Protein AF-0000000083203898 (afdb_homodimer)

Foldseek 3Di:
DPPPVLDAADAPAFADWDWFQWLVGIDTPPVVQAPAKEKEKEAFDFPDDLVLVQLLVCLVCVVLQVQLRYAYEYEKQAASVSVVVRQVCSQPPDDDPNRHNRHRDHIYTHNVVCPVLSNNVQQDVVQNNHTGFTKIFIAGNRRGTHDMDGDGNPDHDDVVVVVQVSLQVVCCVQPVWAADPPDDAFDWTHHDDDDPPLPCPDPQWDAPDSRRITHTDHNVNSSVRRGDVNDPDD/DPPPVLDAADAPAFADWDWFQWLVGIDTPPVVQAPAKEKEKEAFDFPDDLVLVQLLVCLVCVVLQVQLRYAYEYEKQAASVSVVVRQVCSQPPDDDPNRHNRHRDHIYTHNVVCPVLSNNVQQDVVQNNHTGFTKIFIAGNRRGTHDMDGDGNPDHDDVVVVVQVSLQVVCCVQPVWADDPPDDAFDWTHHDDDDPPLPCPDPQWDAPDSHTITGTDHNVNSSVRRGDPNDPDD

InterPro domains:
  IPR000866 Alkyl hydroperoxide reductase subunit C/ Thiol specific antioxidant [PF00578] (12-147)
  IPR013766 Thioredoxin domain [PS51352] (9-171)
  IPR019479 Peroxiredoxin, C-terminal [PF10417] (168-192)
  IPR022915 Peroxiredoxin, TDXH subfamily [MF_00401] (9-217)
  IPR024706 Peroxiredoxin, AhpC-type [PIRSF000239] (5-195)
  IPR036249 Thioredoxin-like superfamily [SSF52833] (8-217)
  IPR050217 Thiol-specific antioxidant peroxiredoxin [PTHR10681] (6-195)

Organism: NCBI:txid214856

Structure (mmCIF, N/CA/C/O backbone):
data_AF-0000000083203898-model_v1
#
loop_
_entity.id
_entity.type
_entity.pdbx_description
1 polymer Peroxiredoxin
#
loop_
_atom_site.group_PDB
_atom_site.id
_atom_site.type_symbol
_atom_site.label_atom_id
_atom_site.label_alt_id
_atom_site.label_comp_id
_atom_site.label_asym_id
_atom_site.label_entity_id
_atom_site.label_seq_id
_atom_site.pdbx_PDB_ins_code
_atom_site.Cartn_x
_atom_site.Cartn_y
_atom_site.Cartn_z
_atom_site.occupancy
_atom_site.B_iso_or_equiv
_atom_site.auth_seq_id
_atom_site.auth_comp_id
_atom_site.auth_asym_id
_atom_site.auth_atom_id
_atom_site.pdbx_PDB_model_num
ATOM 1 N N . MET A 1 1 ? -1.206 -7.203 35.5 1 22.08 1 MET A N 1
ATOM 2 C CA . MET A 1 1 ? -0.591 -6.375 34.438 1 22.08 1 MET A CA 1
ATOM 3 C C . MET A 1 1 ? -0.812 -6.98 33.062 1 22.08 1 MET A C 1
ATOM 5 O O . MET A 1 1 ? -0.233 -8.016 32.75 1 22.08 1 MET A O 1
ATOM 9 N N . ASP A 1 2 ? -2.023 -7.164 32.562 1 28.89 2 ASP A N 1
ATOM 10 C CA . ASP A 1 2 ? -2.641 -7.844 31.422 1 28.89 2 ASP A CA 1
ATOM 11 C C . ASP A 1 2 ? -1.928 -7.496 30.109 1 28.89 2 ASP A C 1
ATOM 13 O O . ASP A 1 2 ? -1.831 -6.32 29.75 1 28.89 2 ASP A O 1
ATOM 17 N N . LYS A 1 3 ? -0.816 -8.078 29.797 1 32.78 3 LYS A N 1
ATOM 18 C CA . LYS A 1 3 ? -0.025 -7.934 28.578 1 32.78 3 LYS A CA 1
ATOM 19 C C . LYS A 1 3 ? -0.922 -7.734 27.359 1 32.78 3 LYS A C 1
ATOM 21 O O . LYS A 1 3 ? -1.385 -8.703 26.75 1 32.78 3 LYS A O 1
ATOM 26 N N . ASN A 1 4 ? -1.902 -6.977 27.234 1 37.59 4 ASN A N 1
ATOM 27 C CA . ASN A 1 4 ? -2.688 -6.66 26.047 1 37.59 4 ASN A CA 1
ATOM 28 C C . ASN A 1 4 ? -1.794 -6.402 24.844 1 37.59 4 ASN A C 1
ATOM 30 O O . ASN A 1 4 ? -1.212 -5.324 24.703 1 37.59 4 ASN A O 1
ATOM 34 N N . GLU A 1 5 ? -0.902 -7.207 24.484 1 44.44 5 GLU A N 1
ATOM 35 C CA . GLU A 1 5 ? -0.062 -7.281 23.281 1 44.44 5 GLU A CA 1
ATOM 36 C C . GLU A 1 5 ? -0.738 -6.613 22.094 1 44.44 5 GLU A C 1
ATOM 38 O O . GLU A 1 5 ? -1.871 -6.949 21.75 1 44.44 5 GLU A O 1
ATOM 43 N N . GLN A 1 6 ? -0.627 -5.398 21.922 1 53.06 6 GLN A N 1
ATOM 44 C CA . GLN A 1 6 ? -1.252 -4.5 20.953 1 53.06 6 GLN A CA 1
ATOM 45 C C . GLN A 1 6 ? -1.209 -5.082 19.547 1 53.06 6 GLN A C 1
ATOM 47 O O . GLN A 1 6 ? -0.132 -5.246 18.969 1 53.06 6 GLN A O 1
ATOM 52 N N . GLN A 1 7 ? -2.07 -6.008 19.219 1 70.25 7 GLN A N 1
ATOM 53 C CA . GLN A 1 7 ? -2.264 -6.586 17.891 1 70.25 7 GLN A CA 1
ATOM 54 C C . GLN A 1 7 ? -2.617 -5.512 16.859 1 70.25 7 GLN A C 1
ATOM 56 O O . GLN A 1 7 ? -3.434 -4.629 17.141 1 70.25 7 GLN A O 1
ATOM 61 N N . MET A 1 8 ? -1.811 -5.328 15.75 1 85.94 8 MET A N 1
ATOM 62 C CA . MET A 1 8 ? -2.104 -4.438 14.633 1 85.94 8 MET A CA 1
ATOM 63 C C . MET A 1 8 ? -3.475 -4.742 14.039 1 85.94 8 MET A C 1
ATOM 65 O O . MET A 1 8 ? -3.949 -5.875 14.109 1 85.94 8 MET A O 1
ATOM 69 N N . PRO A 1 9 ? -4.156 -3.732 13.562 1 94.19 9 PRO A N 1
ATOM 70 C CA . PRO A 1 9 ? -5.453 -3.98 12.93 1 94.19 9 PRO A CA 1
ATOM 71 C C . PRO A 1 9 ? -5.37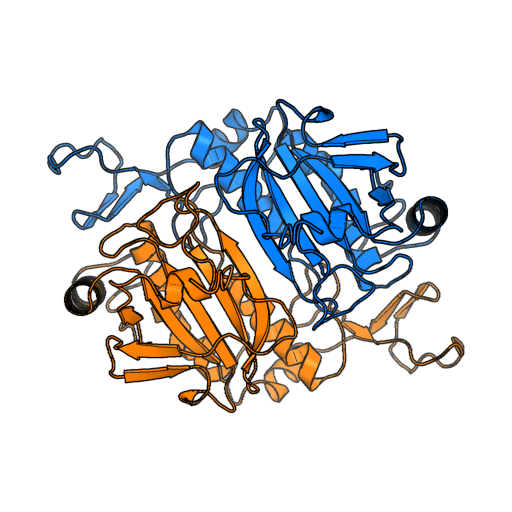9 -5.027 11.82 1 94.19 9 PRO A C 1
ATOM 73 O O . PRO A 1 9 ? -4.32 -5.219 11.219 1 94.19 9 PRO A O 1
ATOM 76 N N . ARG A 1 10 ? -6.516 -5.746 11.648 1 95.12 10 ARG A N 1
ATOM 77 C CA . ARG A 1 10 ? -6.582 -6.797 10.641 1 95.12 10 ARG A CA 1
ATOM 78 C C . ARG A 1 10 ? -7.719 -6.535 9.656 1 95.12 10 ARG A C 1
ATOM 80 O O . ARG A 1 10 ? -8.797 -6.086 10.047 1 95.12 10 ARG A O 1
ATOM 87 N N . LEU A 1 11 ? -7.449 -6.895 8.43 1 97.81 11 LEU A N 1
ATOM 88 C CA . LEU A 1 11 ? -8.469 -6.707 7.402 1 97.81 11 LEU A CA 1
ATOM 89 C C . LEU A 1 11 ? -9.719 -7.527 7.723 1 97.81 11 LEU A C 1
ATOM 91 O O . LEU A 1 11 ? -9.617 -8.656 8.211 1 97.81 11 LEU A O 1
ATOM 95 N N . GLY A 1 12 ? -10.836 -6.934 7.395 1 98 12 GLY A N 1
ATOM 96 C CA . GLY A 1 12 ? -12.102 -7.629 7.547 1 98 12 GLY A CA 1
ATOM 97 C C . GLY A 1 12 ? -12.641 -7.578 8.961 1 98 12 GLY A C 1
ATOM 98 O O . GLY A 1 12 ? -13.727 -8.094 9.242 1 98 12 GLY A O 1
ATOM 99 N N . GLU A 1 13 ? -11.984 -6.988 9.883 1 97.69 13 GLU A N 1
ATOM 100 C CA . GLU A 1 13 ? -12.406 -6.844 11.273 1 97.69 13 GLU A CA 1
ATOM 101 C C . GLU A 1 13 ? -12.727 -5.387 11.602 1 97.69 13 GLU A C 1
ATOM 103 O O . GLU A 1 13 ? -12.242 -4.473 10.93 1 97.69 13 GLU A O 1
ATOM 108 N N . PRO A 1 14 ? -13.594 -5.188 12.625 1 98.06 14 PRO A N 1
ATOM 109 C CA . PRO A 1 14 ? -13.805 -3.811 13.078 1 98.06 14 PRO A CA 1
ATOM 110 C C . PRO A 1 14 ? -12.508 -3.135 13.531 1 98.06 14 PRO A C 1
ATOM 112 O O . PRO A 1 14 ? -11.656 -3.773 14.148 1 98.06 14 PRO A O 1
ATOM 115 N N . VAL A 1 15 ? -12.383 -1.906 13.109 1 98.12 15 VAL A N 1
ATOM 116 C CA . VAL A 1 15 ? -11.188 -1.184 13.531 1 98.12 15 VAL A CA 1
ATOM 117 C C . VAL A 1 15 ? -11.258 -0.901 15.031 1 98.12 15 VAL A C 1
ATOM 119 O O . VAL A 1 15 ? -12.344 -0.736 15.586 1 98.12 15 VAL A O 1
ATOM 122 N N . PRO A 1 16 ? -10.078 -0.834 15.672 1 97.62 16 PRO A N 1
ATOM 123 C CA . PRO A 1 16 ? -10.086 -0.465 17.094 1 97.62 16 PRO A CA 1
ATOM 124 C C . PRO A 1 16 ? -10.688 0.916 17.344 1 97.62 16 PRO A C 1
ATOM 126 O O . PRO A 1 16 ? -10.375 1.866 16.609 1 97.62 16 PRO A O 1
ATOM 129 N N . ALA A 1 17 ? -11.484 0.964 18.328 1 98.06 17 ALA A N 1
ATOM 130 C CA . ALA A 1 17 ? -12.141 2.225 18.656 1 98.06 17 ALA A CA 1
ATOM 131 C C . ALA A 1 17 ? -11.258 3.096 19.531 1 98.06 17 ALA A C 1
ATOM 133 O O . ALA A 1 17 ? -10.445 2.584 20.312 1 98.06 17 ALA A O 1
ATOM 134 N N . PHE A 1 18 ? -11.445 4.426 19.344 1 98.12 18 PHE A N 1
ATOM 135 C CA . PHE A 1 18 ? -10.75 5.371 20.219 1 98.12 18 PHE A CA 1
ATOM 136 C C . PHE A 1 18 ? -11.484 6.703 20.266 1 98.12 18 PHE A C 1
ATOM 138 O O . PHE A 1 18 ? -12.359 6.965 19.438 1 98.12 18 PHE A O 1
ATOM 145 N N . GLU A 1 19 ? -11.211 7.422 21.266 1 98 19 GLU A N 1
ATOM 146 C CA . GLU A 1 19 ? -11.531 8.844 21.359 1 98 19 GLU A CA 1
ATOM 147 C C . GLU A 1 19 ? -10.258 9.695 21.422 1 98 19 GLU A C 1
ATOM 149 O O . GLU A 1 19 ? -9.281 9.312 22.062 1 98 19 GLU A O 1
ATOM 154 N N . ALA A 1 20 ? -10.383 10.836 20.719 1 97.56 20 ALA A N 1
ATOM 155 C CA . ALA A 1 20 ? -9.188 11.672 20.703 1 97.56 20 ALA A CA 1
ATOM 156 C C . ALA A 1 20 ? -9.539 13.117 20.359 1 97.56 20 ALA A C 1
ATOM 158 O O . ALA A 1 20 ? -10.57 13.383 19.734 1 97.56 20 ALA A O 1
ATOM 159 N N . MET A 1 21 ? -8.703 14.008 20.891 1 97.5 21 MET A N 1
ATOM 160 C CA . MET A 1 21 ? -8.789 15.398 20.469 1 97.5 21 MET A CA 1
ATOM 161 C C . MET A 1 21 ? -8.133 15.602 19.109 1 97.5 21 MET A C 1
ATOM 163 O O . MET A 1 21 ? -7.102 14.992 18.812 1 97.5 21 MET A O 1
ATOM 167 N N . THR A 1 22 ? -8.75 16.422 18.234 1 98 22 THR A N 1
ATOM 168 C CA . THR A 1 22 ? -8.195 16.766 16.922 1 98 22 THR A CA 1
ATOM 169 C C . THR A 1 22 ? -8.125 18.281 16.75 1 98 22 THR A C 1
ATOM 171 O O . THR A 1 22 ? -8.5 19.031 17.641 1 98 22 THR A O 1
ATOM 174 N N . THR A 1 23 ? -7.629 18.719 15.656 1 97.81 23 THR A N 1
ATOM 175 C CA . THR A 1 23 ? -7.602 20.125 15.289 1 97.81 23 THR A CA 1
ATOM 176 C C . THR A 1 23 ? -9.016 20.672 15.148 1 97.81 23 THR A C 1
ATOM 178 O O . THR A 1 23 ? -9.219 21.891 15.086 1 97.81 23 THR A O 1
ATOM 181 N N . GLN A 1 24 ? -10.016 19.781 15.102 1 97.19 24 GLN A N 1
ATOM 182 C CA . GLN A 1 24 ? -11.383 20.203 14.859 1 97.19 24 GLN A CA 1
ATOM 183 C C . GLN A 1 24 ? -12.312 19.75 15.977 1 97.19 24 GLN A C 1
ATOM 185 O O . GLN A 1 24 ? -13.523 19.625 15.773 1 97.19 24 GLN A O 1
ATOM 190 N N . GLY A 1 25 ? -11.727 19.391 17.109 1 96.62 25 GLY A N 1
ATOM 191 C CA . GLY A 1 25 ? -12.508 18.953 18.25 1 96.62 25 GLY A CA 1
ATOM 192 C C . GLY A 1 25 ? -12.375 17.469 18.547 1 96.62 25 GLY A C 1
ATOM 193 O O . GLY A 1 25 ? -11.539 16.797 17.953 1 96.62 25 GLY A O 1
ATOM 194 N N . LYS A 1 26 ? -13.172 17.047 19.469 1 97.38 26 LYS A N 1
ATOM 195 C CA . LYS A 1 26 ? -13.125 15.656 19.891 1 97.38 26 LYS A CA 1
ATOM 196 C C . LYS A 1 26 ? -13.758 14.742 18.844 1 97.38 26 LYS A C 1
ATOM 198 O O . LYS A 1 26 ? -14.781 15.086 18.25 1 97.38 26 LYS A O 1
ATOM 203 N N . VAL A 1 27 ? -13.141 13.586 18.672 1 97.44 27 VAL A N 1
ATOM 204 C CA . VAL A 1 27 ? -13.688 12.602 17.75 1 97.44 27 VAL A CA 1
ATOM 205 C C . VAL A 1 27 ? -13.82 11.25 18.438 1 97.44 27 VAL A C 1
ATOM 207 O O . VAL A 1 27 ? -12.969 10.875 19.25 1 97.44 27 VAL A O 1
ATOM 210 N N . SER A 1 28 ? -14.883 10.562 18.203 1 98.44 28 SER A N 1
ATOM 211 C CA . SE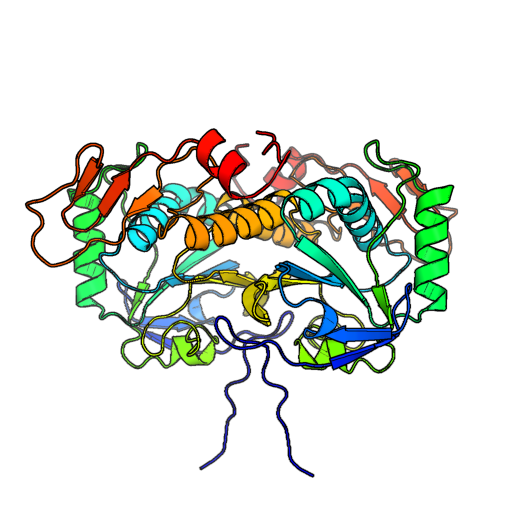R A 1 28 ? -15.07 9.148 18.5 1 98.44 28 SER A CA 1
ATOM 212 C C . SER A 1 28 ? -15.016 8.297 17.234 1 98.44 28 SER A C 1
ATOM 214 O O . SER A 1 28 ? -15.906 8.375 16.391 1 98.44 28 SER A O 1
ATOM 216 N N . PHE A 1 29 ? -14.016 7.547 17.156 1 98.38 29 PHE A N 1
ATOM 217 C CA . PHE A 1 29 ? -13.789 6.754 15.953 1 98.38 29 PHE A CA 1
ATOM 218 C C . PHE A 1 29 ? -13.969 5.27 16.234 1 98.38 29 PHE A C 1
ATOM 220 O O . PHE A 1 29 ? -13.469 4.766 17.25 1 98.38 29 PHE A O 1
ATOM 227 N N . PRO A 1 30 ? -14.695 4.539 15.445 1 98.31 30 PRO A N 1
ATOM 228 C CA . PRO A 1 30 ? -15.281 4.945 14.164 1 98.31 30 PRO A CA 1
ATOM 229 C C . PRO A 1 30 ? -16.719 5.434 14.305 1 98.31 30 PRO A C 1
ATOM 231 O O . PRO A 1 30 ? -17.375 5.711 13.305 1 98.31 30 PRO A O 1
ATOM 234 N N . ALA A 1 31 ? -17.172 5.582 15.43 1 98.44 31 ALA A N 1
ATOM 235 C CA . ALA A 1 31 ? -18.578 5.832 15.703 1 98.44 31 ALA A CA 1
ATOM 236 C C . ALA A 1 31 ? -19.062 7.098 15 1 98.44 31 ALA A C 1
ATOM 238 O O . ALA A 1 31 ? -20.156 7.117 14.422 1 98.44 31 ALA A O 1
ATOM 239 N N . ASP A 1 32 ? -18.344 8.141 15.008 1 98.5 32 ASP A N 1
ATOM 240 C CA . ASP A 1 32 ? -18.719 9.43 14.43 1 98.5 32 ASP A CA 1
ATOM 241 C C . ASP A 1 32 ? -18.781 9.352 12.906 1 98.5 32 ASP A C 1
ATOM 243 O O . ASP A 1 32 ? -19.266 10.281 12.258 1 98.5 32 ASP A O 1
ATOM 247 N N . TYR A 1 33 ? -18.344 8.289 12.312 1 98.38 33 TYR A N 1
ATOM 248 C CA . TYR A 1 33 ? -18.188 8.227 10.867 1 98.38 33 TYR A CA 1
ATOM 249 C C . TYR A 1 33 ? -19.047 7.109 10.273 1 98.38 33 TYR A C 1
ATOM 251 O O . TYR A 1 33 ? -18.781 6.648 9.164 1 98.38 33 TYR A O 1
ATOM 259 N N . LYS A 1 34 ? -19.984 6.656 11.07 1 98.06 34 LYS A N 1
ATOM 260 C CA . LYS A 1 34 ? -20.906 5.645 10.555 1 98.06 34 LYS A CA 1
ATOM 261 C C . LYS A 1 34 ? -21.547 6.098 9.242 1 98.06 34 LYS A C 1
ATOM 263 O O . LYS A 1 34 ? -21.969 7.25 9.125 1 98.06 34 LYS A O 1
ATOM 268 N N . GLY A 1 35 ? -21.547 5.25 8.227 1 98.12 35 GLY A N 1
ATOM 269 C CA . GLY A 1 35 ? -22.172 5.562 6.949 1 98.12 35 GLY A CA 1
ATOM 270 C C . GLY A 1 35 ? -21.219 6.207 5.965 1 98.12 35 GLY A C 1
ATOM 271 O O . GLY A 1 35 ? -21.562 6.441 4.809 1 98.12 35 GLY A O 1
ATOM 272 N N . LYS A 1 36 ? -19.969 6.395 6.395 1 98.12 36 LYS A N 1
ATOM 273 C CA . LYS A 1 36 ? -18.969 7.008 5.531 1 98.12 36 LYS A CA 1
ATOM 274 C C . LYS A 1 36 ? -17.688 6.164 5.48 1 98.12 36 LYS A C 1
ATOM 276 O O . LYS A 1 36 ? -17.359 5.469 6.441 1 98.12 36 LYS A O 1
ATOM 281 N N . TRP A 1 37 ? -17.109 6.211 4.336 1 98.5 37 TRP A N 1
ATOM 282 C CA . TRP A 1 37 ? -15.734 5.719 4.293 1 98.5 37 TRP A CA 1
ATOM 283 C C . TRP A 1 37 ? -14.789 6.672 5.02 1 98.5 37 TRP A C 1
ATOM 285 O O . TRP A 1 37 ? -15.039 7.879 5.074 1 98.5 37 TRP A O 1
ATOM 295 N N . VAL A 1 38 ? -13.711 6.117 5.582 1 98.88 38 VAL A N 1
ATOM 296 C CA . VAL A 1 38 ? -12.68 6.938 6.211 1 98.88 38 VAL A CA 1
ATOM 297 C C . VAL A 1 38 ? -11.297 6.457 5.781 1 98.88 38 VAL A C 1
ATOM 299 O O . VAL A 1 38 ? -11.031 5.254 5.77 1 98.88 38 VAL A O 1
ATOM 302 N N . ILE A 1 39 ? -10.516 7.332 5.348 1 98.88 39 ILE A N 1
ATOM 303 C CA . ILE A 1 39 ? -9.078 7.094 5.25 1 98.88 39 ILE A CA 1
ATOM 304 C C . ILE A 1 39 ? -8.367 7.699 6.457 1 98.88 39 ILE A C 1
ATOM 306 O O . ILE A 1 39 ? -8.336 8.922 6.617 1 98.88 39 ILE A O 1
ATOM 310 N N . LEU A 1 40 ? -7.906 6.867 7.348 1 98.81 40 LEU A N 1
ATOM 311 C CA . LEU A 1 40 ? -7.078 7.246 8.484 1 98.81 40 LEU A CA 1
ATOM 312 C C . LEU A 1 40 ? -5.598 7.109 8.148 1 98.81 40 LEU A C 1
AT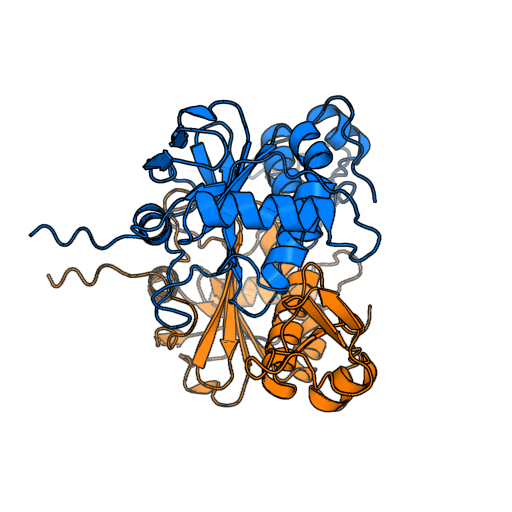OM 314 O O . LEU A 1 40 ? -5.141 6.039 7.75 1 98.81 40 LEU A O 1
ATOM 318 N N . PHE A 1 41 ? -4.891 8.203 8.297 1 98.81 41 PHE A N 1
ATOM 319 C CA . PHE A 1 41 ? -3.488 8.148 7.902 1 98.81 41 PHE A CA 1
ATOM 320 C C . PHE A 1 41 ? -2.605 8.844 8.938 1 98.81 41 PHE A C 1
ATOM 322 O O . PHE A 1 41 ? -3.061 9.742 9.641 1 98.81 41 PHE A O 1
ATOM 329 N N . SER A 1 42 ? -1.366 8.43 8.977 1 98.75 42 SER A N 1
ATOM 330 C CA . SER A 1 42 ? -0.417 9.016 9.914 1 98.75 42 SER A CA 1
ATOM 331 C C . SER A 1 42 ? 0.75 9.672 9.18 1 98.75 42 SER A C 1
ATOM 333 O O . SER A 1 42 ? 1.04 9.328 8.031 1 98.75 42 SER A O 1
ATOM 335 N N . HIS A 1 43 ? 1.279 10.625 9.805 1 98.19 43 HIS A N 1
ATOM 336 C CA . HIS A 1 43 ? 2.527 11.227 9.352 1 98.19 43 HIS A CA 1
ATOM 337 C C . HIS A 1 43 ? 3.51 11.398 10.5 1 98.19 43 HIS A C 1
ATOM 339 O O . HIS A 1 43 ? 3.102 11.5 11.664 1 98.19 43 HIS A O 1
ATOM 345 N N . PRO A 1 44 ? 4.793 11.422 10.211 1 97.44 44 PRO A N 1
ATOM 346 C CA . PRO A 1 44 ? 5.805 11.375 11.273 1 97.44 44 PRO A CA 1
ATOM 347 C C . PRO A 1 44 ? 5.812 12.625 12.141 1 97.44 44 PRO A C 1
ATOM 349 O O . PRO A 1 44 ? 5.828 12.523 13.375 1 97.44 44 PRO A O 1
ATOM 352 N N . ALA A 1 45 ? 5.852 13.797 11.453 1 96.62 45 ALA A N 1
ATOM 353 C CA . ALA A 1 45 ? 6 15.016 12.242 1 96.62 45 ALA A CA 1
ATOM 354 C C . ALA A 1 45 ? 5.57 16.25 11.453 1 96.62 45 ALA A C 1
ATOM 356 O O . ALA A 1 45 ? 5.773 16.312 10.234 1 96.62 45 ALA A O 1
ATOM 357 N N . ASP A 1 46 ? 5.066 17.188 12.203 1 97 46 ASP A N 1
ATOM 358 C CA . ASP A 1 46 ? 4.758 18.5 11.625 1 97 46 ASP A CA 1
ATOM 359 C C . ASP A 1 46 ? 6.031 19.219 11.203 1 97 46 ASP A C 1
ATOM 361 O O . ASP A 1 46 ? 7.121 18.922 11.695 1 97 46 ASP A O 1
ATOM 365 N N . PHE A 1 47 ? 5.844 20.141 10.234 1 94.31 47 PHE A N 1
ATOM 366 C CA . PHE A 1 47 ? 6.934 21 9.781 1 94.31 47 PHE A CA 1
ATOM 367 C C . PHE A 1 47 ? 8.086 20.172 9.234 1 94.31 47 PHE A C 1
ATOM 369 O O . PHE A 1 47 ? 9.25 20.453 9.531 1 94.31 47 PHE A O 1
ATOM 376 N N . THR A 1 48 ? 7.734 19.078 8.594 1 93.06 48 THR A N 1
ATOM 377 C CA . THR A 1 48 ? 8.68 18.281 7.836 1 93.06 48 THR A CA 1
ATOM 378 C C . THR A 1 48 ? 8.305 18.25 6.355 1 93.06 48 THR A C 1
ATOM 380 O O . THR A 1 48 ? 7.125 18.359 6.008 1 93.06 48 THR A O 1
ATOM 383 N N . PRO A 1 49 ? 9.273 18.203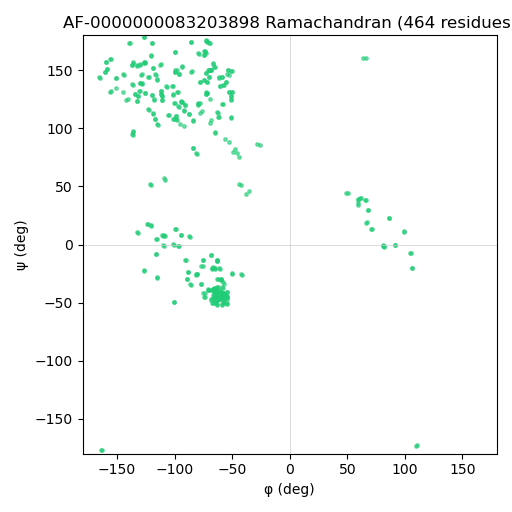 5.547 1 94.25 49 PRO A N 1
ATOM 384 C CA . PRO A 1 49 ? 9.031 18.438 4.121 1 94.25 49 PRO A CA 1
ATOM 385 C C . PRO A 1 49 ? 8.102 17.406 3.5 1 94.25 49 PRO A C 1
ATOM 387 O O . PRO A 1 49 ? 7.168 17.766 2.777 1 94.25 49 PRO A O 1
ATOM 390 N N . ILE A 1 50 ? 8.328 16.109 3.742 1 96.12 50 ILE A N 1
ATOM 391 C CA . ILE A 1 50 ? 7.5 15.078 3.137 1 96.12 50 ILE A CA 1
ATOM 392 C C . ILE A 1 50 ? 6.062 15.211 3.643 1 96.12 50 ILE A C 1
ATOM 394 O O . ILE A 1 50 ? 5.117 15.211 2.85 1 96.12 50 ILE A O 1
ATOM 398 N N . CYS A 1 51 ? 5.973 15.336 4.938 1 97.19 51 CYS A N 1
ATOM 399 C CA . CYS A 1 51 ? 4.652 15.469 5.539 1 97.19 51 CYS A CA 1
ATOM 400 C C . CYS A 1 51 ? 3.9 16.656 4.945 1 97.19 51 CYS A C 1
ATOM 402 O O . CYS A 1 51 ? 2.695 16.578 4.703 1 97.19 51 CYS A O 1
ATOM 404 N N . THR A 1 52 ? 4.609 17.734 4.793 1 96.25 52 THR A N 1
ATOM 405 C CA . THR A 1 52 ? 4 18.938 4.219 1 96.25 52 THR A CA 1
ATOM 406 C C . THR A 1 52 ? 3.516 18.672 2.797 1 96.25 52 THR A C 1
ATOM 408 O O . THR A 1 52 ? 2.389 19.016 2.445 1 96.25 52 THR A O 1
ATOM 411 N N . SER A 1 53 ? 4.34 18.031 1.956 1 96.62 53 SER A N 1
ATOM 412 C CA . SER A 1 53 ? 3.924 17.672 0.602 1 96.62 53 SER A CA 1
ATOM 413 C C . SER A 1 53 ? 2.689 16.781 0.618 1 96.62 53 SER A C 1
ATOM 415 O O . SER A 1 53 ? 1.81 16.906 -0.236 1 96.62 53 SER A O 1
ATOM 417 N N . GLU A 1 54 ? 2.598 15.891 1.558 1 97.81 54 GLU A N 1
ATOM 418 C CA . GLU A 1 54 ? 1.493 14.938 1.634 1 97.81 54 GLU A CA 1
ATOM 419 C C . GLU A 1 54 ? 0.211 15.617 2.107 1 97.81 54 GLU A C 1
ATOM 421 O O . GLU A 1 54 ? -0.867 15.367 1.563 1 97.81 54 GLU A O 1
ATOM 426 N N . VAL A 1 55 ? 0.337 16.422 3.139 1 97.12 55 VAL A N 1
ATOM 427 C CA . VAL A 1 55 ? -0.836 17.109 3.67 1 97.12 55 VAL A CA 1
ATOM 428 C C . VAL A 1 55 ? -1.385 18.078 2.625 1 97.12 55 VAL A C 1
ATOM 430 O O . VAL A 1 55 ? -2.602 18.219 2.475 1 97.12 55 VAL A O 1
ATOM 433 N N . LEU A 1 56 ? -0.507 18.766 1.893 1 96.69 56 LEU A N 1
ATOM 434 C CA . LEU A 1 56 ? -0.918 19.609 0.775 1 96.69 56 LEU A CA 1
ATOM 435 C C . LEU A 1 56 ? -1.695 18.797 -0.258 1 96.69 56 LEU A C 1
ATOM 437 O O . LEU A 1 56 ? -2.74 19.234 -0.742 1 96.69 56 LEU A O 1
ATOM 441 N N . THR A 1 57 ? -1.211 17.641 -0.522 1 97.19 57 THR A N 1
ATOM 442 C CA . THR A 1 57 ? -1.826 16.797 -1.538 1 97.19 57 THR A CA 1
ATOM 443 C C . THR A 1 57 ? -3.197 16.312 -1.078 1 97.19 57 THR A C 1
ATOM 445 O O . THR A 1 57 ? -4.172 16.391 -1.826 1 97.19 57 THR A O 1
ATOM 448 N N . PHE A 1 58 ? -3.307 15.812 0.151 1 97.31 58 PHE A N 1
ATOM 449 C CA . PHE A 1 58 ? -4.602 15.438 0.708 1 97.31 58 PHE A CA 1
ATOM 450 C C . PHE A 1 58 ? -5.555 16.625 0.713 1 97.31 58 PHE A C 1
ATOM 452 O O . PHE A 1 58 ? -6.727 16.5 0.364 1 97.31 58 PHE A O 1
ATOM 459 N N . GLY A 1 59 ? -5.039 17.75 1.15 1 96.75 59 GLY A N 1
ATOM 460 C CA . GLY A 1 59 ? -5.855 18.953 1.174 1 96.75 59 GLY A CA 1
ATOM 461 C C . GLY A 1 59 ? -6.41 19.328 -0.188 1 96.75 59 GLY A C 1
ATOM 462 O O . GLY A 1 59 ? -7.598 19.625 -0.319 1 96.75 59 GLY A O 1
ATOM 463 N N . ALA A 1 60 ? -5.578 19.266 -1.187 1 96 60 ALA A N 1
ATOM 464 C CA . ALA A 1 60 ? -5.965 19.625 -2.547 1 96 60 ALA A CA 1
ATOM 465 C C . ALA A 1 60 ? -6.977 18.641 -3.115 1 96 60 ALA A C 1
ATOM 467 O O . ALA A 1 60 ? -7.734 18.969 -4.031 1 96 60 ALA A O 1
ATOM 468 N N . ARG A 1 61 ? -7.016 17.469 -2.535 1 94.88 61 ARG A N 1
ATOM 469 C CA . ARG A 1 61 ? -7.863 16.422 -3.086 1 94.88 61 ARG A CA 1
ATOM 470 C C . ARG A 1 61 ? -9.047 16.125 -2.168 1 94.88 61 ARG A C 1
ATOM 472 O O . ARG A 1 61 ? -9.773 15.156 -2.365 1 94.88 61 ARG A O 1
ATOM 479 N N . THR A 1 62 ? -9.211 16.906 -1.182 1 94.81 62 THR A N 1
ATOM 480 C CA . THR A 1 62 ? -10.258 16.688 -0.195 1 94.81 62 THR A CA 1
ATOM 481 C C . THR A 1 62 ? -11.625 16.578 -0.87 1 94.81 62 THR A C 1
ATOM 483 O O . THR A 1 62 ? -12.43 15.719 -0.528 1 94.81 62 THR A O 1
ATOM 486 N N . ALA A 1 63 ? -11.93 17.484 -1.83 1 93.44 63 ALA A N 1
ATOM 487 C CA . ALA A 1 63 ? -13.219 17.5 -2.516 1 93.44 63 ALA A CA 1
ATOM 488 C C . ALA A 1 63 ? -13.461 16.188 -3.266 1 93.44 63 ALA A C 1
ATOM 490 O O . ALA A 1 63 ? -14.594 15.703 -3.316 1 93.44 63 ALA A O 1
ATOM 491 N N . GLU A 1 64 ? -12.438 15.727 -3.842 1 93.38 64 GLU A N 1
ATOM 492 C CA . GLU A 1 64 ? -12.539 14.461 -4.57 1 93.38 64 GLU A CA 1
ATOM 493 C C . GLU A 1 64 ? -12.938 13.32 -3.641 1 93.38 64 GLU A C 1
ATOM 495 O O . GLU A 1 64 ? -13.781 12.492 -3.992 1 93.38 64 GLU A O 1
ATOM 500 N N . PHE A 1 65 ? -12.383 13.227 -2.48 1 96.12 65 PHE A N 1
ATOM 501 C CA . PHE A 1 65 ? -12.695 12.164 -1.526 1 96.12 65 PHE A CA 1
ATOM 502 C C . PHE A 1 65 ? -14.094 12.352 -0.949 1 96.12 65 PHE A C 1
ATOM 504 O O . PHE A 1 65 ? -14.82 11.375 -0.749 1 96.12 65 PHE A O 1
ATOM 511 N N . LYS A 1 66 ? -14.406 13.547 -0.714 1 94.75 66 LYS A N 1
ATOM 512 C CA . LYS A 1 66 ? -15.758 13.82 -0.24 1 94.75 66 LYS A CA 1
ATOM 513 C C . LYS A 1 66 ? -16.797 13.367 -1.256 1 94.75 66 LYS A C 1
ATOM 515 O O . LYS A 1 66 ? -17.844 12.805 -0.884 1 94.75 66 LYS A O 1
ATOM 520 N N . ALA A 1 67 ? -16.516 13.633 -2.484 1 94.31 67 ALA A N 1
ATOM 521 C CA . ALA A 1 67 ? -17.422 13.219 -3.553 1 94.31 67 ALA A CA 1
ATOM 522 C C . ALA A 1 67 ? -17.594 11.703 -3.574 1 94.31 67 ALA A C 1
ATOM 524 O O . ALA A 1 67 ? -18.609 11.195 -4.047 1 94.31 67 ALA A O 1
ATOM 525 N N . LEU A 1 68 ? -16.672 11.016 -2.996 1 95.75 68 LEU A N 1
ATOM 526 C CA . LEU A 1 68 ? -16.703 9.555 -2.922 1 95.75 68 LEU A CA 1
ATOM 527 C C . LEU A 1 68 ? -17.219 9.094 -1.567 1 95.75 68 LEU A C 1
ATOM 529 O O . LEU A 1 68 ? -17 7.945 -1.17 1 95.75 68 LEU A O 1
ATOM 533 N N . ASN A 1 69 ? -17.781 10.016 -0.844 1 96.31 69 ASN A N 1
ATOM 534 C CA . ASN A 1 69 ? -18.312 9.727 0.484 1 96.31 69 ASN A CA 1
ATOM 535 C C . ASN A 1 69 ? -17.219 9.234 1.429 1 96.31 69 ASN A C 1
ATOM 537 O O . ASN A 1 69 ? -17.438 8.297 2.197 1 96.31 69 ASN A O 1
ATOM 541 N N . CYS A 1 70 ? -16.094 9.867 1.303 1 97.75 70 CYS A N 1
ATOM 542 C CA . CYS A 1 70 ? -14.945 9.461 2.111 1 97.75 70 CYS A CA 1
ATOM 543 C C . CYS A 1 70 ? -14.383 10.641 2.891 1 97.75 70 CYS A C 1
ATOM 545 O O . CYS A 1 70 ? -14.125 11.703 2.318 1 97.75 70 CYS A O 1
ATOM 547 N N . GLU A 1 71 ? -14.195 10.438 4.164 1 98.25 71 GLU A N 1
ATOM 548 C CA . GLU A 1 71 ? -13.57 11.422 5.035 1 98.25 71 GLU A CA 1
ATOM 549 C C . GLU A 1 71 ? -12.094 11.094 5.277 1 98.25 71 GLU A C 1
ATOM 551 O O . GLU A 1 71 ? -11.711 9.922 5.246 1 98.25 71 GLU A O 1
ATOM 556 N N . LEU A 1 72 ? -11.336 12.133 5.461 1 98.44 72 LEU A N 1
ATOM 557 C CA . LEU A 1 72 ? -9.922 11.992 5.789 1 98.44 72 LEU A CA 1
ATOM 558 C C . LEU A 1 72 ? -9.664 12.352 7.246 1 98.44 72 LEU A C 1
ATOM 560 O O . LEU A 1 72 ? -10.242 13.312 7.766 1 98.44 72 LEU A O 1
ATOM 564 N N . ILE A 1 73 ? -8.867 11.562 7.93 1 98.75 73 ILE A N 1
ATOM 565 C CA . ILE A 1 73 ? -8.406 11.859 9.281 1 98.75 73 ILE A CA 1
ATOM 566 C C . ILE A 1 73 ? -6.902 11.633 9.383 1 98.75 73 ILE A C 1
ATOM 568 O O . ILE A 1 73 ? -6.414 10.531 9.109 1 98.75 73 ILE A O 1
ATOM 572 N N . GLY A 1 74 ? -6.211 12.672 9.797 1 98.62 74 GLY A N 1
ATOM 573 C CA . GLY A 1 74 ? -4.773 12.555 9.984 1 98.62 74 GLY A CA 1
ATOM 574 C C . GLY A 1 74 ? -4.375 12.336 11.43 1 98.62 74 GLY A C 1
ATOM 575 O O . GLY A 1 74 ? -5.184 12.531 12.336 1 98.62 74 GLY A O 1
ATOM 576 N N . LEU A 1 75 ? -3.133 11.938 11.547 1 98.5 75 LEU A N 1
ATOM 577 C CA . LEU A 1 75 ? -2.617 11.703 12.891 1 98.5 75 LEU A CA 1
ATOM 578 C C . LEU A 1 75 ? -1.098 11.828 12.922 1 98.5 75 LEU A C 1
ATOM 580 O O . LEU A 1 75 ? -0.412 11.305 12.039 1 98.5 75 LEU A O 1
ATOM 584 N N . SER A 1 76 ? -0.575 12.578 13.859 1 97.88 76 SER A N 1
ATOM 585 C CA . SER A 1 76 ? 0.8 12.43 14.328 1 97.88 76 SER A CA 1
ATOM 586 C C . SER A 1 76 ? 0.891 12.562 15.844 1 97.88 76 SER A C 1
ATOM 588 O O . SER A 1 76 ? -0.1 12.883 16.5 1 97.88 76 SER A O 1
ATOM 590 N N . VAL A 1 77 ? 2.07 12.312 16.328 1 97 77 VAL A N 1
ATOM 591 C CA . VAL A 1 77 ? 2.219 12.344 17.781 1 97 77 VAL A CA 1
ATOM 592 C C . VAL A 1 77 ? 2.537 13.766 18.25 1 97 77 VAL A C 1
ATOM 594 O O . VAL A 1 77 ? 2.834 13.992 19.422 1 97 77 VAL A O 1
ATOM 597 N N . ASP A 1 78 ? 2.484 14.742 17.328 1 97 78 ASP A N 1
ATOM 598 C CA . ASP A 1 78 ? 2.662 16.141 17.672 1 97 78 ASP A CA 1
ATOM 599 C C . ASP A 1 78 ? 1.43 16.703 18.391 1 97 78 ASP A C 1
ATOM 601 O O . ASP A 1 78 ? 0.372 16.062 18.391 1 97 78 ASP A O 1
ATOM 605 N N . SER A 1 79 ? 1.563 17.859 19 1 96.44 79 SER A N 1
ATOM 606 C CA . SER A 1 79 ? 0.479 18.484 19.75 1 96.44 79 SER A CA 1
ATOM 607 C C . SER A 1 79 ? -0.514 19.172 18.828 1 96.44 79 SER A C 1
ATOM 609 O O . SER A 1 79 ? -0.191 19.484 17.672 1 96.44 79 SER A O 1
ATOM 611 N N . ARG A 1 80 ? -1.647 19.453 19.391 1 96.44 80 ARG A N 1
ATOM 612 C CA . ARG A 1 80 ? -2.693 20.156 18.656 1 96.44 80 ARG A CA 1
ATOM 613 C C . ARG A 1 80 ? -2.217 21.531 18.219 1 96.44 80 ARG A C 1
ATOM 615 O O . ARG A 1 80 ? -2.467 21.953 17.078 1 96.44 80 ARG A O 1
ATOM 622 N N . ASN A 1 81 ? -1.545 22.25 19.094 1 97.06 81 ASN A N 1
ATOM 623 C CA . ASN A 1 81 ? -1.018 23.562 18.766 1 97.06 81 ASN A CA 1
ATOM 624 C C . ASN A 1 81 ? -0.026 23.5 17.594 1 97.06 81 ASN A C 1
ATOM 626 O O . ASN A 1 81 ? -0.023 24.359 16.719 1 97.06 81 ASN A O 1
ATOM 630 N N . SER A 1 82 ? 0.775 22.5 17.625 1 97.5 82 SER A N 1
ATOM 631 C CA . SER A 1 82 ? 1.714 22.297 16.531 1 97.5 82 SER A CA 1
ATOM 632 C C . SER A 1 82 ? 0.981 22.062 15.211 1 97.5 82 SER A C 1
ATOM 634 O O . SER A 1 82 ? 1.33 22.672 14.188 1 97.5 82 SER A O 1
ATOM 636 N N . HIS A 1 83 ? -0.041 21.203 15.234 1 98.06 83 HIS A N 1
ATOM 637 C CA . HIS A 1 83 ? -0.844 20.953 14.039 1 98.06 83 HIS A CA 1
ATOM 638 C C . HIS A 1 83 ? -1.404 22.25 13.469 1 98.06 83 HIS A C 1
ATOM 640 O O . HIS A 1 83 ? -1.259 22.516 12.273 1 98.06 83 HIS A O 1
ATOM 646 N N . ILE A 1 84 ? -2.006 23 14.32 1 97.12 84 ILE A N 1
ATOM 647 C CA . ILE A 1 84 ? -2.689 24.219 13.898 1 97.12 84 ILE A CA 1
ATOM 648 C C . ILE A 1 84 ? -1.68 25.203 13.305 1 97.12 84 ILE A C 1
ATOM 650 O O . ILE A 1 84 ? -1.912 25.766 12.227 1 97.12 84 ILE A O 1
ATOM 654 N N . ALA A 1 85 ? -0.562 25.391 14 1 97 85 ALA A N 1
ATOM 655 C CA . ALA A 1 85 ? 0.484 26.281 13.5 1 97 85 ALA A CA 1
ATOM 656 C C . ALA A 1 85 ? 1.003 25.812 12.141 1 97 85 ALA A C 1
ATOM 658 O O . ALA A 1 85 ? 1.224 26.625 11.242 1 97 85 ALA A O 1
ATOM 659 N N . TRP A 1 86 ? 1.238 24.5 12.023 1 97.06 86 TRP A N 1
ATOM 660 C CA . TRP A 1 86 ? 1.73 23.891 10.789 1 97.06 86 TRP A CA 1
ATOM 661 C C . TRP A 1 86 ? 0.742 24.109 9.648 1 97.06 86 TRP A C 1
ATOM 663 O O . TRP A 1 86 ? 1.128 24.516 8.547 1 97.06 86 TRP A O 1
ATOM 673 N N . LEU A 1 87 ? -0.537 23.875 9.883 1 97.06 87 LEU A N 1
ATOM 674 C CA . LEU A 1 87 ? -1.571 24.016 8.867 1 97.06 87 LEU A CA 1
ATOM 675 C C . LEU A 1 87 ? -1.705 25.484 8.445 1 97.06 87 LEU A C 1
ATOM 677 O O . LEU A 1 87 ? -1.915 25.766 7.266 1 97.06 87 LEU A O 1
ATOM 681 N N . ARG A 1 88 ? -1.582 26.391 9.359 1 96.19 88 ARG A N 1
ATOM 682 C CA . ARG A 1 88 ? -1.604 27.812 9.039 1 96.19 88 ARG A CA 1
ATOM 683 C C . ARG A 1 88 ? -0.42 28.188 8.156 1 96.19 88 ARG A C 1
ATOM 685 O O . ARG A 1 88 ? -0.581 28.922 7.172 1 96.19 88 ARG A O 1
ATOM 692 N N . THR A 1 89 ? 0.699 27.688 8.531 1 95.75 89 THR A N 1
ATOM 693 C CA . THR A 1 89 ? 1.9 27.953 7.75 1 95.75 89 THR A CA 1
ATOM 694 C C . THR A 1 89 ? 1.747 27.438 6.328 1 95.75 89 THR A C 1
ATOM 696 O O . THR A 1 89 ? 2.125 28.109 5.367 1 95.75 89 THR A O 1
ATOM 699 N N . ILE A 1 90 ? 1.216 26.25 6.188 1 95 90 ILE A N 1
ATOM 700 C CA . ILE A 1 90 ? 0.987 25.641 4.879 1 95 90 ILE A CA 1
ATOM 701 C C . ILE A 1 90 ? 0.083 26.547 4.043 1 95 90 ILE A C 1
ATOM 703 O O . ILE A 1 90 ? 0.402 26.859 2.893 1 95 90 ILE A O 1
ATOM 707 N N . ARG A 1 91 ? -0.972 26.984 4.605 1 96 91 ARG A N 1
ATOM 708 C CA . ARG A 1 91 ? -1.944 27.797 3.883 1 96 91 ARG A CA 1
ATOM 709 C C . ARG A 1 91 ? -1.353 29.141 3.508 1 96 91 ARG A C 1
ATOM 711 O O . ARG A 1 91 ? -1.503 29.609 2.373 1 96 91 ARG A O 1
ATOM 718 N N . GLU A 1 92 ? -0.582 29.719 4.352 1 95.62 92 GLU A N 1
ATOM 719 C CA . GLU A 1 92 ? -0.135 31.109 4.199 1 95.62 92 GLU A CA 1
ATOM 720 C C . GLU A 1 92 ? 1.16 31.188 3.395 1 95.62 92 GLU A C 1
ATOM 722 O O . GLU A 1 92 ? 1.396 32.156 2.676 1 95.62 92 GLU A O 1
ATOM 727 N N . LYS A 1 93 ? 1.958 30.094 3.516 1 93.56 93 LYS A N 1
ATOM 728 C CA . LYS A 1 93 ? 3.336 30.328 3.092 1 93.56 93 LYS A CA 1
ATOM 729 C C . LYS A 1 93 ? 3.781 29.297 2.062 1 93.56 93 LYS A C 1
ATOM 731 O O . LYS A 1 93 ? 4.73 29.531 1.312 1 93.56 93 LYS A O 1
ATOM 736 N N . ILE A 1 94 ? 3.166 28.219 2.049 1 93 94 ILE A N 1
ATOM 737 C CA . ILE A 1 94 ? 3.744 27.141 1.252 1 93 94 ILE A CA 1
ATOM 738 C C . ILE A 1 94 ? 3.121 27.141 -0.143 1 93 94 ILE A C 1
ATOM 740 O O . ILE A 1 94 ? 1.896 27.141 -0.283 1 93 94 ILE A O 1
ATOM 744 N N . GLU A 1 95 ? 3.963 27.25 -1.167 1 92.44 95 GLU A N 1
ATOM 745 C CA . GLU A 1 95 ? 3.623 27.016 -2.566 1 92.44 95 GLU A CA 1
ATOM 746 C C . GLU A 1 95 ? 4.457 25.875 -3.15 1 92.44 95 GLU A C 1
ATOM 748 O O . GLU A 1 95 ? 5.668 26.031 -3.33 1 92.44 95 GLU A O 1
ATOM 753 N N . TYR A 1 96 ? 3.791 24.828 -3.463 1 92.44 96 TYR A N 1
ATOM 754 C CA . TYR A 1 96 ? 4.48 23.625 -3.914 1 92.44 96 TYR A CA 1
ATOM 755 C C . TYR A 1 96 ? 3.699 22.938 -5.023 1 92.44 96 TYR A C 1
ATOM 757 O O . TYR A 1 96 ? 2.518 22.625 -4.859 1 92.44 96 TYR A O 1
ATOM 765 N N . LYS A 1 97 ? 4.32 22.703 -6.184 1 91.31 97 LYS A N 1
ATOM 766 C CA . LYS A 1 97 ? 3.758 22.016 -7.348 1 91.31 97 LYS A CA 1
ATOM 767 C C . LYS A 1 97 ? 2.396 22.609 -7.719 1 91.31 97 LYS A C 1
ATOM 769 O O . LYS A 1 97 ? 1.443 21.859 -7.961 1 91.31 97 LYS A O 1
ATOM 774 N N . GLY A 1 98 ? 2.32 23.844 -7.711 1 91.31 98 GLY A N 1
ATOM 775 C CA . GLY A 1 98 ? 1.114 24.547 -8.125 1 91.31 98 GLY A CA 1
ATOM 776 C C . GLY A 1 98 ? 0.061 24.609 -7.039 1 91.31 98 GLY A C 1
ATOM 777 O O . GLY A 1 98 ? -0.975 25.266 -7.211 1 91.31 98 GLY A O 1
ATOM 778 N N . MET A 1 99 ? 0.338 24.016 -5.906 1 93.81 99 MET A N 1
ATOM 779 C CA . MET A 1 99 ? -0.58 24.078 -4.773 1 93.81 99 MET A CA 1
ATOM 780 C C . MET A 1 99 ? -0.254 25.266 -3.875 1 93.81 99 MET A C 1
ATOM 782 O O . MET A 1 99 ? 0.867 25.391 -3.377 1 93.81 99 MET A O 1
ATOM 786 N N . LYS A 1 100 ? -1.187 26.062 -3.762 1 94.25 100 LYS A N 1
ATOM 787 C CA . LYS A 1 100 ? -1.073 27.25 -2.926 1 94.25 100 LYS A CA 1
ATOM 788 C C . LYS A 1 100 ? -2.402 27.578 -2.25 1 94.25 100 LYS A C 1
ATOM 790 O O . LYS A 1 100 ? -3.469 27.312 -2.803 1 94.25 100 LYS A O 1
ATOM 795 N N . ASP A 1 101 ? -2.264 28.094 -1.103 1 96 101 ASP A N 1
ATOM 796 C CA . ASP A 1 101 ? -3.447 28.516 -0.358 1 96 101 ASP A CA 1
ATOM 797 C C . ASP A 1 101 ? -4.395 27.344 -0.126 1 96 101 ASP A C 1
ATOM 799 O O . ASP A 1 101 ? -5.605 27.469 -0.322 1 96 101 ASP A O 1
ATOM 803 N N . ILE A 1 102 ? -3.74 26.234 0.149 1 95 102 ILE A N 1
ATOM 804 C CA . ILE A 1 102 ? -4.531 25.031 0.382 1 95 102 ILE A CA 1
ATOM 805 C C . ILE A 1 102 ? -5.094 25.047 1.803 1 95 102 ILE A C 1
ATOM 807 O O . ILE A 1 102 ? -4.336 25.125 2.773 1 95 102 ILE A O 1
ATOM 811 N N . LYS A 1 103 ? -6.348 24.984 1.895 1 94 103 LYS A N 1
ATOM 812 C CA . LYS A 1 103 ? -7.008 24.844 3.189 1 94 103 LYS A CA 1
ATOM 813 C C . LYS A 1 103 ? -7.242 23.375 3.529 1 94 103 LYS A C 1
ATOM 815 O O . LYS A 1 103 ? -7.992 22.688 2.84 1 94 103 LYS A O 1
ATOM 820 N N . VAL A 1 104 ? -6.625 22.938 4.531 1 94.62 104 VAL A N 1
ATOM 821 C CA . VAL A 1 104 ? -6.809 21.562 4.996 1 94.62 104 VAL A CA 1
ATOM 822 C C . VAL A 1 104 ? -8.094 21.469 5.809 1 94.62 104 VAL A C 1
ATOM 824 O O . VAL A 1 104 ? -8.219 22.078 6.871 1 94.62 104 VAL A O 1
ATOM 827 N N . GLU A 1 105 ? -8.977 20.641 5.352 1 94.5 105 GLU A N 1
ATOM 828 C CA . GLU A 1 105 ? -10.312 20.625 5.926 1 94.5 105 GLU A CA 1
ATOM 829 C C . GLU A 1 105 ? -10.555 19.359 6.723 1 94.5 105 GLU A C 1
ATOM 831 O O . GLU A 1 105 ? -11.656 19.141 7.238 1 94.5 105 GLU A O 1
ATOM 836 N N . PHE A 1 106 ? -9.672 18.547 6.793 1 97.69 106 PHE A N 1
ATOM 837 C CA . PHE A 1 106 ? -9.836 17.328 7.578 1 97.69 106 PHE A CA 1
ATOM 838 C C . PHE A 1 106 ? -9.164 17.453 8.938 1 97.69 106 PHE A C 1
ATOM 840 O O . PHE A 1 106 ? -8.203 18.219 9.086 1 97.69 106 PHE A O 1
ATOM 847 N N . PRO A 1 107 ? -9.68 16.766 9.953 1 98.38 107 PRO A N 1
ATOM 848 C CA . PRO A 1 107 ? -9.062 16.828 11.281 1 98.38 107 PRO A CA 1
ATOM 849 C C . PRO A 1 107 ? -7.746 16.062 11.352 1 98.38 107 PRO A C 1
ATOM 851 O O . PRO A 1 107 ? -7.574 15.055 10.656 1 98.38 107 PRO A O 1
ATOM 854 N N . ILE A 1 108 ? -6.871 16.578 12.18 1 98.62 108 ILE A N 1
ATOM 855 C CA . ILE A 1 108 ? -5.648 15.859 12.539 1 98.62 108 ILE A CA 1
ATOM 856 C C . ILE A 1 108 ? -5.641 15.57 14.039 1 98.62 108 ILE A C 1
ATOM 858 O O . ILE A 1 108 ? -5.777 16.484 14.852 1 98.62 108 ILE A O 1
ATOM 862 N N . ILE A 1 109 ? -5.484 14.344 14.344 1 98.56 109 ILE A N 1
ATOM 863 C CA . ILE A 1 109 ? -5.508 13.859 15.719 1 98.56 109 ILE A CA 1
ATOM 864 C C . ILE A 1 109 ? -4.227 14.289 16.438 1 98.56 109 ILE A C 1
ATOM 866 O O . ILE A 1 109 ? -3.125 14.125 15.906 1 98.56 109 ILE A O 1
ATOM 870 N N . ASP A 1 110 ? -4.434 14.844 17.609 1 95.81 110 ASP A N 1
ATOM 871 C CA . ASP A 1 110 ? -3.357 15.07 18.562 1 95.81 110 ASP A CA 1
ATOM 872 C C . ASP A 1 110 ? -3.088 13.82 19.391 1 95.81 110 ASP A C 1
ATOM 874 O O . ASP A 1 110 ? -3.818 13.531 20.344 1 95.81 110 ASP A O 1
ATOM 878 N N . ASP A 1 111 ? -1.977 13.18 19.094 1 97.44 111 ASP A N 1
ATOM 879 C CA . ASP A 1 111 ? -1.717 11.906 19.766 1 97.44 111 ASP A CA 1
ATOM 880 C C . ASP A 1 111 ? -0.396 11.953 20.531 1 97.44 111 ASP A C 1
ATOM 882 O O . ASP A 1 111 ? 0.455 11.078 20.359 1 97.44 111 ASP A O 1
ATOM 886 N N . VAL A 1 112 ? -0.214 12.922 21.344 1 96.38 112 VAL A N 1
ATOM 887 C CA . VAL A 1 112 ? 1.011 13.109 22.109 1 96.38 112 VAL A CA 1
ATOM 888 C C . VAL A 1 112 ? 1.276 11.883 22.969 1 96.38 112 VAL A C 1
ATOM 890 O O . VAL A 1 112 ? 2.43 11.5 23.188 1 96.38 112 VAL A O 1
ATOM 893 N N . SER A 1 113 ? 0.248 11.242 23.422 1 95.44 113 SER A N 1
ATOM 894 C CA . SER A 1 113 ? 0.366 10.07 24.297 1 95.44 113 SER A CA 1
ATOM 895 C C . SER A 1 113 ? 0.762 8.836 23.5 1 95.44 113 SER A C 1
ATOM 897 O O . SER A 1 113 ? 1.144 7.816 24.062 1 95.44 113 SER A O 1
ATOM 899 N N . MET A 1 114 ? 0.57 8.867 22.172 1 96.44 114 MET A N 1
ATOM 900 C CA . MET A 1 114 ? 0.875 7.785 21.234 1 96.44 114 MET A CA 1
ATOM 901 C C . MET A 1 114 ? -0.108 6.633 21.406 1 96.44 114 MET A C 1
ATOM 903 O O . MET A 1 114 ? 0.141 5.523 20.938 1 96.44 114 MET A O 1
ATOM 907 N N . LYS A 1 115 ? -1.146 6.879 22.094 1 96.19 115 LYS A N 1
ATOM 908 C CA . LYS A 1 115 ? -2.111 5.812 22.344 1 96.19 115 LYS A CA 1
ATOM 909 C C . LYS A 1 115 ? -2.736 5.309 21.047 1 96.19 115 LYS A C 1
ATOM 911 O O . LYS A 1 115 ? -2.76 4.105 20.797 1 96.19 115 LYS A O 1
ATOM 916 N N . VAL A 1 116 ? -3.273 6.195 20.219 1 97.31 116 VAL A N 1
ATOM 917 C CA . VAL A 1 116 ? -3.92 5.816 18.969 1 97.31 116 VAL A CA 1
ATOM 918 C C . VAL A 1 116 ? -2.889 5.223 18.016 1 97.31 116 VAL A C 1
ATOM 920 O O . VAL A 1 116 ? -3.137 4.195 17.375 1 97.31 116 VAL A O 1
ATOM 923 N N . ALA A 1 117 ? -1.728 5.859 17.922 1 97.5 117 ALA A N 1
ATOM 924 C CA . ALA A 1 117 ? -0.665 5.387 17.031 1 97.5 117 ALA A CA 1
ATOM 925 C C . ALA A 1 117 ? -0.265 3.953 17.391 1 97.5 117 ALA A C 1
ATOM 927 O O . ALA A 1 117 ? -0.047 3.131 16.484 1 97.5 117 ALA A O 1
ATOM 928 N N . ASN A 1 118 ? -0.18 3.705 18.656 1 95.94 118 ASN A N 1
ATOM 929 C CA . ASN A 1 118 ? 0.161 2.35 19.078 1 95.94 118 ASN A CA 1
ATOM 930 C C . ASN A 1 118 ? -0.977 1.373 18.797 1 95.94 118 ASN A C 1
ATOM 932 O O . ASN A 1 118 ? -0.738 0.24 18.375 1 95.94 118 ASN A O 1
ATOM 936 N N . LEU A 1 119 ? -2.17 1.812 19 1 95.5 119 LEU A N 1
ATOM 937 C CA . LEU A 1 119 ? -3.355 0.995 18.781 1 95.5 119 LEU A CA 1
ATOM 938 C C . LEU A 1 119 ? -3.43 0.541 17.312 1 95.5 119 LEU A C 1
ATOM 940 O O . LEU A 1 119 ? -3.9 -0.562 17.031 1 95.5 119 LEU A O 1
ATOM 944 N N . TYR A 1 120 ? -2.918 1.325 16.406 1 96.69 120 TYR A N 1
ATOM 945 C CA . TYR A 1 120 ? -3.027 1.057 14.984 1 96.69 120 TYR A CA 1
ATOM 946 C C . TYR A 1 120 ? -1.684 0.633 14.406 1 96.69 120 TYR A C 1
ATOM 948 O O . TYR A 1 120 ? -1.522 0.559 13.18 1 96.69 120 TYR A O 1
ATOM 956 N N . GLY A 1 121 ? -0.7 0.427 15.273 1 95.19 121 GLY A N 1
ATOM 957 C CA . GLY A 1 121 ? 0.603 -0.039 14.82 1 95.19 121 GLY A CA 1
ATOM 958 C C . GLY A 1 121 ? 1.355 0.992 14 1 95.19 121 GLY A C 1
ATOM 959 O O . GLY A 1 121 ? 2.131 0.639 13.109 1 95.19 121 GLY A O 1
ATOM 960 N N . MET A 1 122 ? 1.122 2.252 14.258 1 97.38 122 MET A N 1
ATOM 961 C CA . MET A 1 122 ? 1.766 3.32 13.5 1 97.38 122 MET A CA 1
ATOM 962 C C . MET A 1 122 ? 3.176 3.58 14.016 1 97.38 122 MET A C 1
ATOM 964 O O . MET A 1 122 ? 4.004 4.16 13.312 1 97.38 122 MET A O 1
ATOM 968 N N . ILE A 1 123 ? 3.355 3.248 15.289 1 96.56 123 ILE A N 1
ATOM 969 C CA . ILE A 1 123 ? 4.699 3.357 15.852 1 96.56 123 ILE A CA 1
ATOM 970 C C . ILE A 1 123 ? 5.469 2.062 15.609 1 96.56 123 ILE A C 1
ATOM 972 O O . ILE A 1 123 ? 5.086 1.001 16.109 1 96.56 123 ILE A O 1
ATOM 976 N N . GLN A 1 124 ? 6.461 2.219 14.781 1 95.81 124 GLN A N 1
ATOM 977 C CA . GLN A 1 124 ? 7.344 1.108 14.438 1 95.81 124 GLN A CA 1
ATOM 978 C C . GLN A 1 124 ? 8.766 1.362 14.945 1 95.81 124 GLN A C 1
ATOM 980 O O . GLN A 1 124 ? 9.531 2.078 14.305 1 95.81 124 GLN A O 1
ATOM 985 N N . PRO A 1 125 ? 9.148 0.731 16.016 1 94.06 125 PRO A N 1
ATOM 986 C CA . PRO A 1 125 ? 10.383 1.083 16.719 1 94.06 125 PRO A CA 1
ATOM 987 C C . PRO A 1 125 ? 11.617 0.951 15.836 1 94.06 125 PRO A C 1
ATOM 989 O O . PRO A 1 125 ? 12.609 1.653 16.047 1 94.06 125 PRO A O 1
ATOM 992 N N . GLY A 1 126 ? 11.586 0.061 14.898 1 95 126 GLY A N 1
ATOM 993 C CA . GLY A 1 126 ? 12.703 -0.058 13.977 1 95 126 GLY A CA 1
ATOM 994 C C . GLY A 1 126 ? 12.883 1.169 13.102 1 95 126 GLY A C 1
ATOM 995 O O . GLY A 1 126 ? 13.961 1.374 12.531 1 95 126 GLY A O 1
ATOM 996 N N . GLU A 1 127 ? 11.844 1.968 12.969 1 95.12 127 GLU A N 1
ATOM 997 C CA . GLU A 1 127 ? 11.883 3.219 12.211 1 95.12 127 GLU A CA 1
ATOM 998 C C . GLU A 1 127 ? 12.023 4.418 13.148 1 95.12 127 GLU A C 1
ATOM 1000 O O . GLU A 1 127 ? 12.867 5.289 12.922 1 95.12 127 GLU A O 1
ATOM 1005 N N . SER A 1 128 ? 11.219 4.422 14.094 1 95.12 128 SER A N 1
ATOM 1006 C CA . SER A 1 128 ? 11.227 5.496 15.078 1 95.12 128 SER A CA 1
ATOM 1007 C C . SER A 1 128 ? 10.422 5.117 16.328 1 95.12 128 SER A C 1
ATOM 1009 O O . SER A 1 128 ? 9.344 4.531 16.219 1 95.12 128 SER A O 1
ATOM 1011 N N . GLN A 1 129 ? 10.898 5.535 17.438 1 94.19 129 GLN A N 1
ATOM 1012 C CA . GLN A 1 129 ? 10.195 5.273 18.688 1 94.19 129 GLN A CA 1
ATOM 1013 C C . GLN A 1 129 ? 9.211 6.391 19.016 1 94.19 129 GLN A C 1
ATOM 1015 O O . GLN A 1 129 ? 8.344 6.23 19.875 1 94.19 129 GLN A O 1
ATOM 1020 N N . THR A 1 130 ? 9.367 7.488 18.297 1 93.94 130 THR A N 1
ATOM 1021 C CA . THR A 1 130 ? 8.617 8.664 18.703 1 93.94 130 THR A CA 1
ATOM 1022 C C . THR A 1 130 ? 7.91 9.305 17.516 1 93.94 130 THR A C 1
ATOM 1024 O O . THR A 1 130 ? 7.488 10.469 17.578 1 93.94 130 THR A O 1
ATOM 1027 N N . ALA A 1 131 ? 7.898 8.648 16.391 1 96.25 131 ALA A N 1
ATOM 1028 C CA . ALA A 1 131 ? 7.199 9.133 15.211 1 96.25 131 ALA A CA 1
ATOM 1029 C C . ALA A 1 131 ? 6.422 8.008 14.531 1 96.25 131 ALA A C 1
ATOM 1031 O O . ALA A 1 131 ? 6.906 6.875 14.453 1 96.25 131 ALA A O 1
ATOM 1032 N N . ALA A 1 132 ? 5.289 8.32 14.148 1 97 132 ALA A N 1
ATOM 1033 C CA . ALA A 1 132 ? 4.508 7.352 13.383 1 97 132 ALA A CA 1
ATOM 1034 C C . ALA A 1 132 ? 5.07 7.18 11.977 1 97 132 ALA A C 1
ATOM 1036 O O . ALA A 1 132 ? 5.484 8.156 11.344 1 97 132 ALA A O 1
ATOM 1037 N N . VAL A 1 133 ? 5.094 5.953 11.492 1 97.81 133 VAL A N 1
ATOM 1038 C CA . VAL A 1 133 ? 5.367 5.734 10.07 1 97.81 133 VAL A CA 1
ATOM 1039 C C . VAL A 1 133 ? 4.188 6.227 9.234 1 97.81 133 VAL A C 1
ATOM 1041 O O . VAL A 1 133 ? 3.178 6.676 9.781 1 97.81 133 VAL A O 1
ATOM 1044 N N . ARG A 1 134 ? 4.363 6.211 7.953 1 98.31 134 ARG A N 1
ATOM 1045 C CA . ARG A 1 134 ? 3.311 6.676 7.059 1 98.31 134 ARG A CA 1
ATOM 1046 C C . ARG A 1 134 ? 2.301 5.566 6.781 1 98.31 134 ARG A C 1
ATOM 1048 O O . ARG A 1 134 ? 2.354 4.918 5.73 1 98.31 134 ARG A O 1
ATOM 1055 N N . ALA A 1 135 ? 1.394 5.418 7.676 1 98.31 135 ALA A N 1
ATOM 1056 C CA . ALA A 1 135 ? 0.372 4.379 7.57 1 98.31 135 ALA A CA 1
ATOM 1057 C C . ALA A 1 135 ? -0.911 4.93 6.953 1 98.31 135 ALA A C 1
ATOM 1059 O O . ALA A 1 135 ? -1.247 6.102 7.148 1 98.31 135 ALA A O 1
ATOM 1060 N N . VAL A 1 136 ? -1.6 4.117 6.215 1 98.81 136 VAL A N 1
ATOM 1061 C CA . VAL A 1 136 ? -2.898 4.43 5.629 1 98.81 136 VAL A CA 1
ATOM 1062 C C . VAL A 1 136 ? -3.877 3.287 5.898 1 98.81 136 VAL A C 1
ATOM 1064 O O . VAL A 1 136 ? -3.578 2.125 5.609 1 98.81 136 VAL A O 1
ATOM 1067 N N . PHE A 1 137 ? -5.023 3.592 6.441 1 98.88 137 PHE A N 1
ATOM 1068 C CA . PHE A 1 137 ? -6.086 2.627 6.703 1 98.88 137 PHE A CA 1
ATOM 1069 C C . PHE A 1 137 ? -7.359 3.006 5.953 1 98.88 137 PHE A C 1
ATOM 1071 O O . PHE A 1 137 ? -7.809 4.152 6.02 1 98.88 137 PHE A O 1
ATOM 1078 N N . PHE A 1 138 ? -7.914 2.088 5.223 1 98.94 138 PHE A N 1
ATOM 1079 C CA . PHE A 1 138 ? -9.195 2.252 4.547 1 98.94 138 PHE A CA 1
ATOM 1080 C C . PHE A 1 138 ? -10.32 1.607 5.352 1 98.94 138 PHE A C 1
ATOM 1082 O O . PHE A 1 138 ? -10.383 0.381 5.457 1 98.94 138 PHE A O 1
ATOM 1089 N N . VAL A 1 139 ? -11.164 2.402 5.887 1 98.88 139 VAL A N 1
ATOM 1090 C CA . VAL A 1 139 ? -12.242 1.921 6.75 1 98.88 139 VAL A CA 1
ATOM 1091 C C . VAL A 1 139 ? -13.586 2.129 6.062 1 98.88 139 VAL A C 1
ATOM 1093 O O . VAL A 1 139 ? -13.891 3.232 5.602 1 98.88 139 VAL A O 1
ATOM 1096 N N . ASP A 1 140 ? -14.383 1.105 6.016 1 98.75 140 ASP A N 1
ATOM 1097 C CA . ASP A 1 140 ? -15.633 1.201 5.27 1 98.75 140 ASP A CA 1
ATOM 1098 C C . ASP A 1 140 ? -16.734 1.798 6.137 1 98.75 140 ASP A C 1
ATOM 1100 O O . ASP A 1 140 ? -16.516 2.109 7.309 1 98.75 140 ASP A O 1
ATOM 1104 N N . PRO A 1 141 ? -17.922 2.064 5.598 1 98.56 141 PRO A N 1
ATOM 1105 C CA . PRO A 1 141 ? -19 2.766 6.305 1 98.56 141 PRO A CA 1
ATOM 1106 C C . PRO A 1 141 ? -19.5 2.004 7.535 1 98.56 141 PRO A C 1
ATOM 1108 O O . PRO A 1 141 ? -20.203 2.568 8.375 1 98.56 141 PRO A O 1
ATOM 1111 N N . LYS A 1 142 ? -19.156 0.752 7.656 1 98.56 142 LYS A N 1
ATOM 1112 C CA . LYS A 1 142 ? -19.547 -0.063 8.805 1 98.56 142 LYS A CA 1
ATOM 1113 C C . LYS A 1 142 ? -18.438 -0.111 9.852 1 98.56 142 LYS A C 1
ATOM 1115 O O . LYS A 1 142 ? -18.562 -0.808 10.859 1 98.56 142 LYS A O 1
ATOM 1120 N N . GLY A 1 143 ? -17.312 0.53 9.609 1 98.62 143 GLY A N 1
ATOM 1121 C CA . GLY A 1 143 ? -16.219 0.572 10.555 1 98.62 143 GLY A CA 1
ATOM 1122 C C . GLY A 1 143 ? -15.281 -0.619 10.438 1 98.62 143 GLY A C 1
ATOM 1123 O O . GLY A 1 143 ? -14.609 -0.986 11.406 1 98.62 143 GLY A O 1
ATOM 1124 N N . VAL A 1 144 ? -15.266 -1.251 9.312 1 98.75 144 VAL A N 1
ATOM 1125 C CA . VAL A 1 144 ? -14.438 -2.432 9.078 1 98.75 144 VAL A CA 1
ATOM 1126 C C . VAL A 1 144 ? -13.203 -2.045 8.273 1 98.75 144 VAL A C 1
ATOM 1128 O O . VAL A 1 144 ? -13.289 -1.274 7.316 1 98.75 144 VAL A O 1
ATOM 1131 N N . LEU A 1 145 ? -12.039 -2.557 8.672 1 98.75 145 LEU A N 1
ATOM 1132 C CA . LEU A 1 145 ? -10.797 -2.312 7.945 1 98.75 145 LEU A CA 1
ATOM 1133 C C . LEU A 1 145 ? -10.773 -3.09 6.633 1 98.75 145 LEU A C 1
ATOM 1135 O O . LEU A 1 145 ? -10.984 -4.305 6.625 1 98.75 145 LEU A O 1
ATOM 1139 N N . ARG A 1 146 ? -10.469 -2.406 5.531 1 98.81 146 ARG A N 1
ATOM 1140 C CA . ARG A 1 146 ? -10.578 -3.053 4.227 1 98.81 146 ARG A CA 1
ATOM 1141 C C . ARG A 1 146 ? -9.219 -3.172 3.557 1 98.81 146 ARG A C 1
ATOM 1143 O O . ARG A 1 146 ? -9 -4.059 2.727 1 98.81 146 ARG A O 1
ATOM 1150 N N . ALA A 1 147 ? -8.305 -2.301 3.836 1 98.69 147 ALA A N 1
ATOM 1151 C CA . ALA A 1 147 ? -6.926 -2.299 3.344 1 98.69 147 ALA A CA 1
ATOM 1152 C C . ALA A 1 147 ? -6.023 -1.455 4.238 1 98.69 147 ALA A C 1
ATOM 1154 O O . ALA A 1 147 ? -6.5 -0.579 4.961 1 98.69 147 ALA A O 1
ATOM 1155 N N . MET A 1 148 ? -4.75 -1.737 4.195 1 98.25 148 MET A N 1
ATOM 1156 C CA . MET A 1 148 ? -3.797 -0.925 4.945 1 98.25 148 MET A CA 1
ATOM 1157 C C . MET A 1 148 ? -2.434 -0.919 4.258 1 98.25 148 MET A C 1
ATOM 1159 O O . MET A 1 148 ? -2.031 -1.918 3.66 1 98.25 148 MET A O 1
ATOM 1163 N N . ILE A 1 149 ? -1.768 0.159 4.297 1 98.38 149 ILE A N 1
ATOM 1164 C CA . ILE A 1 149 ? -0.445 0.368 3.719 1 98.38 149 ILE A CA 1
ATOM 1165 C C . ILE A 1 149 ? 0.476 1.011 4.754 1 98.38 149 ILE A C 1
ATOM 1167 O O . ILE A 1 149 ? 0.095 1.979 5.418 1 98.38 149 ILE A O 1
ATOM 1171 N N . TYR A 1 150 ? 1.672 0.488 4.922 1 97.94 150 TYR A N 1
ATOM 1172 C CA . TYR A 1 150 ? 2.713 1.088 5.746 1 97.94 150 TYR A CA 1
ATOM 1173 C C . TYR A 1 150 ? 3.924 1.471 4.906 1 97.94 150 TYR A C 1
ATOM 1175 O O . TYR A 1 150 ? 4.66 0.601 4.434 1 97.94 150 TYR A O 1
ATOM 1183 N N . TYR A 1 151 ? 4.105 2.754 4.711 1 98.38 151 TYR A N 1
ATOM 1184 C CA . TYR A 1 151 ? 5.293 3.318 4.078 1 98.38 151 TYR A CA 1
ATOM 1185 C C . TYR A 1 151 ? 6.332 3.713 5.121 1 98.38 151 TYR A C 1
ATOM 1187 O O . TYR A 1 151 ? 5.992 3.998 6.27 1 98.38 151 TYR A O 1
ATOM 1195 N N . PRO A 1 152 ? 7.59 3.713 4.73 1 98.06 152 PRO A N 1
ATOM 1196 C CA . PRO A 1 152 ? 8.609 4.207 5.66 1 98.06 152 PRO A CA 1
ATOM 1197 C C . PRO A 1 152 ? 8.555 5.723 5.844 1 98.06 152 PRO A C 1
ATOM 1199 O O . PRO A 1 152 ? 7.836 6.41 5.117 1 98.06 152 PRO A O 1
ATOM 1202 N N . LEU A 1 153 ? 9.367 6.238 6.742 1 97.12 153 LEU A N 1
ATOM 1203 C CA . LEU A 1 153 ? 9.414 7.664 7.047 1 97.12 153 LEU A CA 1
ATOM 1204 C C . LEU A 1 153 ? 9.859 8.469 5.832 1 97.12 153 LEU A C 1
ATOM 1206 O O . LEU A 1 153 ? 9.391 9.586 5.609 1 97.12 153 LEU A O 1
ATOM 1210 N N . ALA A 1 154 ? 10.664 7.867 4.98 1 96.94 154 ALA A N 1
ATOM 1211 C CA . ALA A 1 154 ? 11.406 8.648 3.998 1 96.94 154 ALA A CA 1
ATOM 1212 C C . ALA A 1 154 ? 10.75 8.586 2.625 1 96.94 154 ALA A C 1
ATOM 1214 O O . ALA A 1 154 ? 11.219 9.211 1.672 1 96.94 154 ALA A O 1
ATOM 1215 N N . LEU A 1 155 ? 9.664 7.895 2.498 1 98.19 155 LEU A N 1
ATOM 1216 C CA . LEU A 1 155 ? 9.039 7.727 1.191 1 98.19 155 LEU A CA 1
ATOM 1217 C C . LEU A 1 155 ? 7.598 8.227 1.212 1 98.19 155 LEU A C 1
ATOM 1219 O O . LEU A 1 155 ? 6.734 7.621 1.856 1 98.19 155 LEU A O 1
ATOM 1223 N N . GLY A 1 156 ? 7.387 9.258 0.409 1 98.31 156 GLY A N 1
ATOM 1224 C CA . GLY A 1 156 ? 6.039 9.789 0.306 1 98.31 156 GLY A CA 1
ATOM 1225 C C . GLY A 1 156 ? 5.059 8.82 -0.325 1 98.31 156 GLY A C 1
ATOM 1226 O O . GLY A 1 156 ? 5.445 8 -1.163 1 98.31 156 GLY A O 1
ATOM 1227 N N . ARG A 1 157 ? 3.877 8.961 0.021 1 98.69 157 ARG A N 1
ATOM 1228 C CA . ARG A 1 157 ? 2.818 8.07 -0.438 1 98.69 157 ARG A CA 1
ATOM 1229 C C . ARG A 1 157 ? 2.461 8.352 -1.895 1 98.69 157 ARG A C 1
ATOM 1231 O O . ARG A 1 157 ? 2.875 9.367 -2.457 1 98.69 157 ARG A O 1
ATOM 1238 N N . ASN A 1 158 ? 1.779 7.414 -2.508 1 98.31 158 ASN A N 1
ATOM 1239 C CA . ASN A 1 158 ? 1.168 7.527 -3.828 1 98.31 158 ASN A CA 1
ATOM 1240 C C . ASN A 1 158 ? -0.333 7.785 -3.73 1 98.31 158 ASN A C 1
ATOM 1242 O O . ASN A 1 158 ? -1.109 6.863 -3.465 1 98.31 158 ASN A O 1
ATOM 1246 N N . PHE A 1 159 ? -0.784 9 -4.047 1 97.81 159 PHE A N 1
ATOM 1247 C CA . PHE A 1 159 ? -2.164 9.391 -3.781 1 97.81 159 PHE A CA 1
ATOM 1248 C C . PHE A 1 159 ? -3.096 8.859 -4.859 1 97.81 159 PHE A C 1
ATOM 1250 O O . PHE A 1 159 ? -4.289 8.664 -4.617 1 97.81 159 PHE A O 1
ATOM 1257 N N . ASP A 1 160 ? -2.566 8.625 -6.035 1 96.69 160 ASP A N 1
ATOM 1258 C CA . ASP A 1 160 ? -3.369 7.934 -7.043 1 96.69 160 ASP A CA 1
ATOM 1259 C C . ASP A 1 160 ? -3.703 6.512 -6.602 1 96.69 160 ASP A C 1
ATOM 1261 O O . ASP A 1 160 ? -4.797 6.012 -6.871 1 96.69 160 ASP A O 1
ATOM 1265 N N . GLU A 1 161 ? -2.738 5.883 -6.031 1 98.12 161 GLU A N 1
ATOM 1266 C CA . GLU A 1 161 ? -2.998 4.535 -5.535 1 98.12 161 GLU A CA 1
ATOM 1267 C C . GLU A 1 161 ? -4.008 4.551 -4.391 1 98.12 161 GLU A C 1
ATOM 1269 O O . GLU A 1 161 ? -4.867 3.672 -4.301 1 98.12 161 GLU A O 1
ATOM 1274 N N . ILE A 1 162 ? -3.885 5.512 -3.482 1 98.5 162 ILE A N 1
ATOM 1275 C CA . ILE A 1 162 ? -4.844 5.633 -2.389 1 98.5 162 ILE A CA 1
ATOM 1276 C C . ILE A 1 162 ? -6.254 5.773 -2.955 1 98.5 162 ILE A C 1
ATOM 1278 O O . ILE A 1 162 ? -7.18 5.086 -2.512 1 98.5 162 ILE A O 1
ATOM 1282 N N . LYS A 1 163 ? -6.395 6.578 -3.939 1 97.19 163 LYS A N 1
ATOM 1283 C CA . LYS A 1 163 ? -7.703 6.758 -4.57 1 97.19 163 LYS A CA 1
ATOM 1284 C C . LYS A 1 163 ? -8.148 5.48 -5.277 1 97.19 163 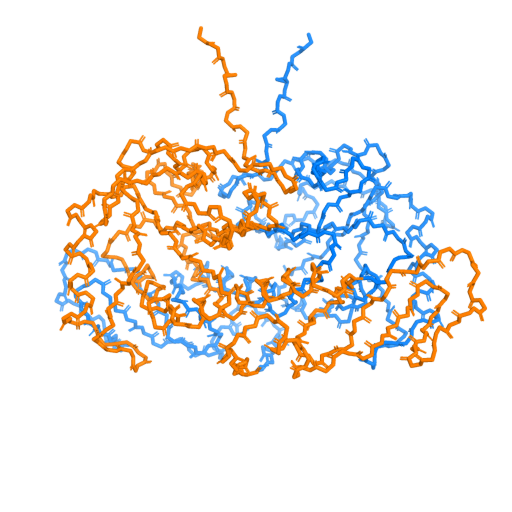LYS A C 1
ATOM 1286 O O . LYS A 1 163 ? -9.312 5.09 -5.188 1 97.19 163 LYS A O 1
ATOM 1291 N N . ARG A 1 164 ? -7.254 4.883 -6.02 1 97.5 164 ARG A N 1
ATOM 1292 C CA . ARG A 1 164 ? -7.574 3.652 -6.734 1 97.5 164 ARG A CA 1
ATOM 1293 C C . ARG A 1 164 ? -8.109 2.59 -5.785 1 97.5 164 ARG A C 1
ATOM 1295 O O . ARG A 1 164 ? -9.094 1.914 -6.09 1 97.5 164 ARG A O 1
ATOM 1302 N N . VAL A 1 165 ? -7.449 2.447 -4.648 1 98.56 165 VAL A N 1
ATOM 1303 C CA . VAL A 1 165 ? -7.863 1.46 -3.658 1 98.56 165 VAL A CA 1
ATOM 1304 C C . VAL A 1 165 ? -9.266 1.787 -3.158 1 98.56 165 VAL A C 1
ATOM 1306 O O . VAL A 1 165 ? -10.133 0.91 -3.102 1 98.56 165 VAL A O 1
ATOM 1309 N N . LEU A 1 166 ? -9.492 3.045 -2.828 1 98.25 166 LEU A N 1
ATOM 1310 C CA . LEU A 1 166 ? -10.805 3.453 -2.34 1 98.25 166 LEU A CA 1
ATOM 1311 C C . LEU A 1 166 ? -11.891 3.148 -3.371 1 98.25 166 LEU A C 1
ATOM 1313 O O . LEU A 1 166 ? -12.875 2.477 -3.061 1 98.25 166 LEU A O 1
ATOM 1317 N N . VAL A 1 167 ? -11.695 3.582 -4.594 1 97.31 167 VAL A N 1
ATOM 1318 C CA . VAL A 1 167 ? -12.672 3.404 -5.656 1 97.31 167 VAL A CA 1
ATOM 1319 C C . VAL A 1 167 ? -12.883 1.914 -5.926 1 97.31 167 VAL A C 1
ATOM 1321 O O . VAL A 1 167 ? -14.016 1.465 -6.121 1 97.31 167 VAL A O 1
ATOM 1324 N N . GLY A 1 168 ? -11.766 1.223 -5.949 1 97.81 168 GLY A N 1
ATOM 1325 C CA . GLY A 1 168 ? -11.859 -0.217 -6.129 1 97.81 168 GLY A CA 1
ATOM 1326 C C . GLY A 1 168 ? -12.727 -0.893 -5.078 1 97.81 168 GLY A C 1
ATOM 1327 O O . GLY A 1 168 ? -13.594 -1.7 -5.41 1 97.81 168 GLY A O 1
ATOM 1328 N N . LEU A 1 169 ? -12.469 -0.594 -3.828 1 98.44 169 LEU A N 1
ATOM 1329 C CA . LEU A 1 169 ? -13.227 -1.175 -2.727 1 98.44 169 LEU A CA 1
ATOM 1330 C C . LEU A 1 169 ? -14.703 -0.822 -2.84 1 98.44 169 LEU A C 1
ATOM 1332 O O . LEU A 1 169 ? -15.57 -1.678 -2.639 1 98.44 169 LEU A O 1
ATOM 1336 N N . GLN A 1 170 ? -14.961 0.391 -3.145 1 97.62 170 GLN A N 1
ATOM 1337 C CA . GLN A 1 170 ? -16.344 0.84 -3.285 1 97.62 170 GLN A CA 1
ATOM 1338 C C . GLN A 1 170 ? -17.031 0.127 -4.441 1 97.62 170 GLN A C 1
ATOM 1340 O O . GLN A 1 170 ? -18.188 -0.283 -4.32 1 97.62 170 GLN A O 1
ATOM 1345 N N . ALA A 1 171 ? -16.391 0.016 -5.547 1 96.38 171 ALA A N 1
ATOM 1346 C CA . ALA A 1 171 ? -16.953 -0.655 -6.715 1 96.38 171 ALA A CA 1
ATOM 1347 C C . ALA A 1 171 ? -17.203 -2.135 -6.43 1 96.38 171 ALA A C 1
ATOM 1349 O O . ALA A 1 171 ? -18.203 -2.699 -6.867 1 96.38 171 ALA A O 1
ATOM 1350 N N . ILE A 1 172 ? -16.281 -2.773 -5.754 1 97 172 ILE A N 1
ATOM 1351 C CA . ILE A 1 172 ? -16.453 -4.168 -5.355 1 97 172 ILE A CA 1
ATOM 1352 C C . ILE A 1 172 ? -17.75 -4.32 -4.57 1 97 172 ILE A C 1
ATOM 1354 O O . ILE A 1 172 ? -18.547 -5.227 -4.844 1 97 172 ILE A O 1
ATOM 1358 N N . ASP A 1 173 ? -17.984 -3.459 -3.65 1 96.38 173 ASP A N 1
ATOM 1359 C CA . ASP A 1 173 ? -19.172 -3.521 -2.816 1 96.38 173 ASP A CA 1
ATOM 1360 C C . ASP A 1 173 ? -20.438 -3.248 -3.641 1 96.38 173 ASP A C 1
ATOM 1362 O O . ASP A 1 173 ? -21.453 -3.916 -3.465 1 96.38 173 ASP A O 1
ATOM 1366 N N . ALA A 1 174 ? -20.344 -2.314 -4.559 1 95.25 174 ALA A N 1
ATOM 1367 C CA . ALA A 1 174 ? -21.516 -1.834 -5.281 1 95.25 174 ALA A CA 1
ATOM 1368 C C . ALA A 1 174 ? -21.953 -2.828 -6.359 1 95.25 174 ALA A C 1
ATOM 1370 O O . ALA A 1 174 ? -23.141 -2.992 -6.625 1 95.25 174 ALA A O 1
ATOM 1371 N N . PHE A 1 175 ? -20.984 -3.525 -6.973 1 94.25 175 PHE A N 1
ATOM 1372 C CA . PHE A 1 175 ? -21.312 -4.301 -8.164 1 94.25 175 PHE A CA 1
ATOM 1373 C C . PHE A 1 175 ? -21.109 -5.789 -7.914 1 94.25 175 PHE A C 1
ATOM 1375 O O . PHE A 1 175 ? -21.469 -6.621 -8.75 1 94.25 175 PHE A O 1
ATOM 1382 N N . GLY A 1 176 ? -20.531 -6.16 -6.766 1 94 176 GLY A N 1
ATOM 1383 C CA . GLY A 1 176 ? -20.281 -7.562 -6.469 1 94 176 GLY A CA 1
ATOM 1384 C C . GLY A 1 176 ? -19.266 -8.195 -7.398 1 94 176 GLY A C 1
ATOM 1385 O O . GLY A 1 176 ? -19.484 -9.305 -7.895 1 94 176 GLY A O 1
ATOM 1386 N N . VAL A 1 177 ? -18.234 -7.426 -7.742 1 94.44 177 VAL A N 1
ATOM 1387 C CA . VAL A 1 177 ? -17.203 -7.863 -8.672 1 94.44 177 VAL A CA 1
ATOM 1388 C C . VAL A 1 177 ? -15.844 -7.867 -7.977 1 94.44 177 VAL A C 1
ATOM 1390 O O . VAL A 1 177 ? -15.742 -7.469 -6.812 1 94.44 177 VAL A O 1
ATOM 1393 N N . ALA A 1 178 ? -14.844 -8.352 -8.625 1 96.31 178 ALA A N 1
ATOM 1394 C CA . ALA A 1 178 ? -13.453 -8.32 -8.172 1 96.31 178 ALA A CA 1
ATOM 1395 C C . ALA A 1 178 ? -12.555 -7.695 -9.234 1 96.31 178 ALA A C 1
ATOM 1397 O O . ALA A 1 178 ? -12.93 -7.59 -10.398 1 96.31 178 ALA A O 1
ATOM 1398 N N . MET A 1 179 ? -11.461 -7.195 -8.789 1 97.56 179 MET A N 1
ATOM 1399 C CA . MET A 1 179 ? -10.609 -6.402 -9.672 1 97.56 179 MET A CA 1
ATOM 1400 C C . MET A 1 179 ? -9.312 -7.137 -9.977 1 97.56 179 MET A C 1
ATOM 1402 O O . MET A 1 179 ? -8.609 -7.586 -9.07 1 97.56 179 MET A O 1
ATOM 1406 N N . PRO A 1 180 ? -8.945 -7.293 -11.273 1 97.62 180 PRO A N 1
ATOM 1407 C CA . PRO A 1 180 ? -7.656 -7.902 -11.617 1 97.62 180 PRO A CA 1
ATOM 1408 C C . PRO A 1 180 ? -6.473 -6.984 -11.328 1 97.62 180 PRO A C 1
ATOM 1410 O O . PRO A 1 180 ? -6.66 -5.855 -10.859 1 97.62 180 PRO A O 1
ATOM 1413 N N . ALA A 1 181 ? -5.301 -7.504 -11.531 1 97.94 181 ALA A N 1
ATOM 1414 C CA . ALA A 1 181 ? -4.07 -6.734 -11.375 1 97.94 181 ALA A CA 1
ATOM 1415 C C . ALA A 1 181 ? -4.148 -5.414 -12.141 1 97.94 181 ALA A C 1
ATOM 1417 O O . ALA A 1 181 ? -4.613 -5.379 -13.281 1 97.94 181 ALA A O 1
ATOM 1418 N N . ASP A 1 182 ? -3.799 -4.34 -11.5 1 97.56 182 ASP A N 1
ATOM 1419 C CA . ASP A 1 182 ? -3.629 -3.021 -12.102 1 97.56 182 ASP A CA 1
ATOM 1420 C C . ASP A 1 182 ? -4.961 -2.469 -12.602 1 97.56 182 ASP A C 1
ATOM 1422 O O . ASP A 1 182 ? -4.988 -1.589 -13.469 1 97.56 182 ASP A O 1
ATOM 1426 N N . TRP A 1 183 ? -5.98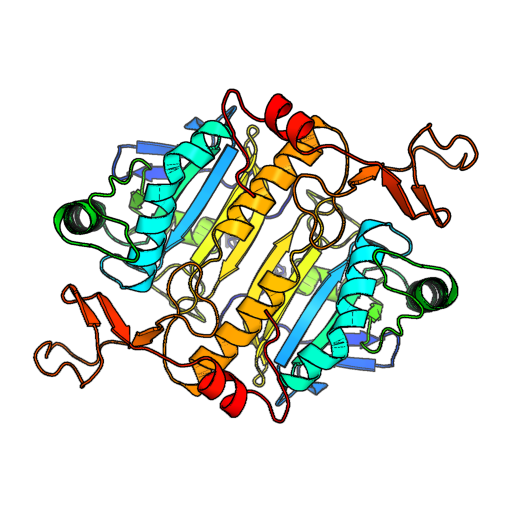8 -2.998 -12.125 1 97.69 183 TRP A N 1
ATOM 1427 C CA . TRP A 1 183 ? -7.305 -2.531 -12.547 1 97.69 183 TRP A CA 1
ATOM 1428 C C . TRP A 1 183 ? -7.445 -1.029 -12.328 1 97.69 183 TRP A C 1
ATOM 1430 O O . TRP A 1 183 ? -7.031 -0.504 -11.289 1 97.69 183 TRP A O 1
ATOM 1440 N N . ARG A 1 184 ? -8.031 -0.341 -13.211 1 96.12 184 ARG A N 1
ATOM 1441 C CA . ARG A 1 184 ? -8.492 1.042 -13.164 1 96.12 184 ARG A CA 1
ATOM 1442 C C . ARG A 1 184 ? -9.945 1.149 -13.633 1 96.12 184 ARG A C 1
ATOM 1444 O O . ARG A 1 184 ? -10.43 0.291 -14.367 1 96.12 184 ARG A O 1
ATOM 1451 N N . PRO A 1 185 ? -10.586 2.236 -13.125 1 94.31 185 PRO A N 1
ATOM 1452 C CA . PRO A 1 185 ? -11.953 2.408 -13.625 1 94.31 185 PRO A CA 1
ATOM 1453 C C . PRO A 1 185 ? -12.031 2.355 -15.148 1 94.31 185 PRO A C 1
ATOM 1455 O O . PRO A 1 185 ? -11.281 3.053 -15.836 1 94.31 185 PRO A O 1
ATOM 1458 N N . GLY A 1 186 ? -12.914 1.499 -15.633 1 94.19 186 GLY A N 1
ATOM 1459 C CA . GLY A 1 186 ? -13.062 1.316 -17.062 1 94.19 186 GLY A CA 1
ATOM 1460 C C . GLY A 1 186 ? -12.477 0.009 -17.562 1 94.19 186 GLY A C 1
ATOM 1461 O O . GLY A 1 186 ? -12.812 -0.452 -18.656 1 94.19 186 GLY A O 1
ATOM 1462 N N . ASP A 1 187 ? -11.578 -0.607 -16.812 1 95.44 187 ASP A N 1
ATOM 1463 C CA . ASP A 1 187 ? -11.031 -1.914 -17.156 1 95.44 187 ASP A CA 1
ATOM 1464 C C . ASP A 1 187 ? -12.055 -3.021 -16.922 1 95.44 187 ASP A C 1
ATOM 1466 O O . ASP A 1 187 ? -13.055 -2.816 -16.234 1 95.44 187 ASP A O 1
ATOM 1470 N N . GLU A 1 188 ? -11.727 -4.141 -17.484 1 95.12 188 GLU A N 1
ATOM 1471 C CA . GLU A 1 188 ? -12.57 -5.305 -17.25 1 95.12 188 GLU A CA 1
ATOM 1472 C C . GLU A 1 188 ? -12.461 -5.77 -15.797 1 95.12 188 GLU A C 1
ATOM 1474 O O . GLU A 1 188 ? -11.422 -5.605 -15.164 1 95.12 188 GLU A O 1
ATOM 1479 N N . VAL A 1 189 ? -13.578 -6.336 -15.375 1 96.25 189 VAL A N 1
ATOM 1480 C CA . VAL A 1 189 ? -13.648 -6.816 -14 1 96.25 189 VAL A CA 1
ATOM 1481 C C . VAL A 1 189 ? -13.938 -8.32 -13.984 1 96.25 189 VAL A C 1
ATOM 1483 O O . VAL A 1 189 ? -14.273 -8.898 -15.023 1 96.25 189 VAL A O 1
ATOM 1486 N N . ILE A 1 190 ? -13.68 -8.922 -12.844 1 93.56 190 ILE A N 1
ATOM 1487 C CA . ILE A 1 190 ? -13.875 -10.359 -12.672 1 93.56 190 ILE A CA 1
ATOM 1488 C C . ILE A 1 190 ? -15.227 -10.617 -12 1 93.56 190 ILE A C 1
ATOM 1490 O O . ILE A 1 190 ? -15.578 -9.953 -11.023 1 93.56 190 ILE A O 1
ATOM 1494 N N . VAL A 1 191 ? -15.977 -11.516 -12.562 1 80.25 191 VAL A N 1
ATOM 1495 C CA . VAL A 1 191 ? -17.266 -11.914 -12.008 1 80.25 191 VAL A CA 1
ATOM 1496 C C . VAL A 1 191 ? -17.094 -13.188 -11.18 1 80.25 191 VAL A C 1
ATOM 1498 O O . VAL A 1 191 ? -16.438 -14.133 -11.617 1 80.25 191 VAL A O 1
ATOM 1501 N N . PRO A 1 192 ? -17.422 -13.039 -9.875 1 70.56 192 PRO A N 1
ATOM 1502 C CA . PRO A 1 192 ? -17.359 -14.281 -9.102 1 70.56 192 PRO A CA 1
ATOM 1503 C C . PRO A 1 192 ? -18.125 -15.43 -9.758 1 70.56 192 PRO A C 1
ATOM 1505 O O . PRO A 1 192 ? -19.219 -15.219 -10.297 1 70.56 192 PRO A O 1
ATOM 1508 N N . MET A 1 193 ? -17.438 -16.359 -10.25 1 60.69 193 MET A N 1
ATOM 1509 C CA . MET A 1 193 ? -18.109 -17.469 -10.922 1 60.69 193 MET A CA 1
ATOM 1510 C C . MET A 1 193 ? -19 -18.234 -9.953 1 60.69 193 MET A C 1
ATOM 1512 O O . MET A 1 193 ? -18.641 -18.438 -8.797 1 60.69 193 MET A O 1
ATOM 1516 N N . LYS A 1 194 ? -20.391 -18.016 -10.375 1 49.78 194 LYS A N 1
ATOM 1517 C CA . LYS A 1 194 ? -21.422 -18.812 -9.703 1 49.78 194 LYS A CA 1
ATOM 1518 C C . LYS A 1 194 ? -21.438 -20.25 -10.211 1 49.78 194 LYS A C 1
ATOM 1520 O O . LYS A 1 194 ? -21.625 -20.484 -11.398 1 49.78 194 LYS A O 1
ATOM 1525 N N . GLY A 1 195 ? -21.094 -21.125 -9.289 1 50.88 195 GLY A N 1
ATOM 1526 C CA . GLY A 1 195 ? -21.359 -22.547 -9.391 1 50.88 195 GLY A CA 1
ATOM 1527 C C . GLY A 1 195 ? -20.641 -23.219 -10.539 1 50.88 195 GLY A C 1
ATOM 1528 O O . GLY A 1 195 ? -19.938 -22.547 -11.312 1 50.88 195 GLY A O 1
ATOM 1529 N N . GLU A 1 196 ? -20.484 -24.547 -10.523 1 47.75 196 GLU A N 1
ATOM 1530 C CA . GLU A 1 196 ? -19.844 -25.5 -11.414 1 47.75 196 GLU A CA 1
ATOM 1531 C C . GLU A 1 196 ? -20.281 -25.312 -12.859 1 47.75 196 GLU A C 1
ATOM 1533 O O . GLU A 1 196 ? -19.703 -25.875 -13.781 1 47.75 196 GLU A O 1
ATOM 1538 N N . ASP A 1 197 ? -21.453 -24.766 -13.031 1 47.41 197 ASP A N 1
ATOM 1539 C CA . ASP A 1 197 ? -21.969 -24.906 -14.391 1 47.41 197 ASP A CA 1
ATOM 1540 C C . ASP A 1 197 ? -21.375 -23.844 -15.32 1 47.41 197 ASP A C 1
ATOM 1542 O O . ASP A 1 197 ? -21.859 -22.703 -15.367 1 47.41 197 ASP A O 1
ATOM 1546 N N . MET A 1 198 ? -20.219 -23.984 -15.781 1 49.38 198 MET A N 1
ATOM 1547 C CA . MET A 1 198 ? -19.422 -23.25 -16.766 1 49.38 198 MET A CA 1
ATOM 1548 C C . MET A 1 198 ? -20.25 -22.875 -17.969 1 49.38 198 MET A C 1
ATOM 1550 O O . MET A 1 198 ? -19.844 -22.062 -18.797 1 49.38 198 MET A O 1
ATOM 1554 N N . ASN A 1 199 ? -21.25 -23.609 -18.203 1 48.75 199 ASN A N 1
ATOM 1555 C CA . ASN A 1 199 ? -21.984 -23.531 -19.469 1 48.75 199 ASN A CA 1
ATOM 1556 C C . ASN A 1 199 ? -22.859 -22.281 -19.516 1 48.75 199 ASN A C 1
ATOM 1558 O O . ASN A 1 199 ? -23.422 -21.953 -20.562 1 48.75 199 ASN A O 1
ATOM 1562 N N . ASP A 1 200 ? -23.047 -21.656 -18.484 1 51.69 200 ASP A N 1
ATOM 1563 C CA . ASP A 1 200 ? -23.953 -20.516 -18.594 1 51.69 200 ASP A CA 1
ATOM 1564 C C . ASP A 1 200 ? -23.203 -19.203 -18.5 1 51.69 200 ASP A C 1
ATOM 1566 O O . ASP A 1 200 ? -23.156 -18.578 -17.438 1 51.69 200 ASP A O 1
ATOM 1570 N N . GLN A 1 201 ? -22.234 -19.062 -19.359 1 55.78 201 GLN A N 1
ATOM 1571 C CA . GLN A 1 201 ? -21.578 -17.766 -19.391 1 55.78 201 GLN A CA 1
ATOM 1572 C C . GLN A 1 201 ? -22.562 -16.656 -19.766 1 55.78 201 GLN A C 1
ATOM 1574 O O . GLN A 1 201 ? -23.25 -16.75 -20.781 1 55.78 201 GLN A O 1
ATOM 1579 N N . PRO A 1 202 ? -22.812 -15.875 -18.734 1 58.19 202 PRO A N 1
ATOM 1580 C CA . PRO A 1 202 ? -23.688 -14.758 -19.109 1 58.19 202 PRO A CA 1
ATOM 1581 C C . PRO A 1 202 ? -23.172 -14.016 -20.344 1 58.19 202 PRO A C 1
ATOM 1583 O O . PRO A 1 202 ? -21.984 -14.086 -20.672 1 58.19 202 PRO A O 1
ATOM 1586 N N . GLU A 1 203 ? -24.047 -13.469 -21.109 1 64.44 203 GLU A N 1
ATOM 1587 C CA . GLU A 1 203 ? -23.734 -12.617 -22.25 1 64.44 203 GLU A CA 1
ATOM 1588 C C . GLU A 1 203 ? -22.766 -11.5 -21.859 1 64.44 203 GLU A C 1
ATOM 1590 O O . GLU A 1 203 ? -22.875 -10.938 -20.781 1 64.44 203 GLU A O 1
ATOM 1595 N N . GLY A 1 204 ? -21.594 -11.359 -22.562 1 79.69 204 GLY A N 1
ATOM 1596 C CA . GLY A 1 204 ? -20.641 -10.266 -22.406 1 79.69 204 GLY A CA 1
ATOM 1597 C C . GLY A 1 204 ? -19.453 -10.617 -21.531 1 79.69 204 GLY A C 1
ATOM 1598 O O . GLY A 1 204 ? -18.719 -9.734 -21.109 1 79.69 204 GLY A O 1
ATOM 1599 N N . VAL A 1 205 ? -19.453 -11.953 -21.312 1 83.31 205 VAL A N 1
ATOM 1600 C CA . VAL A 1 205 ? -18.328 -12.414 -20.5 1 83.31 205 VAL A CA 1
ATOM 1601 C C . VAL A 1 205 ? -17.266 -13.031 -21.391 1 83.31 205 VAL A C 1
ATOM 1603 O O . VAL A 1 205 ? -17.578 -13.773 -22.328 1 83.31 205 VAL A O 1
ATOM 1606 N N . LYS A 1 206 ? -16.031 -12.586 -21.219 1 86.75 206 LYS A N 1
ATOM 1607 C CA . LYS A 1 206 ? -14.859 -13.148 -21.891 1 86.75 206 LYS A CA 1
ATOM 1608 C C . LYS A 1 206 ? -14.094 -14.086 -20.953 1 86.75 206 LYS A C 1
ATOM 1610 O O . LYS A 1 206 ? -13.648 -13.68 -19.875 1 86.75 206 LYS A O 1
ATOM 1615 N N . CYS A 1 207 ? -13.969 -15.312 -21.391 1 87 207 CYS A N 1
ATOM 1616 C CA . CYS A 1 207 ? -13.289 -16.297 -20.562 1 87 207 CYS A CA 1
ATOM 1617 C C . CYS A 1 207 ? -11.945 -16.703 -21.172 1 87 207 CYS A C 1
ATOM 1619 O O . CYS A 1 207 ? -11.883 -17.094 -22.328 1 87 207 CYS A O 1
ATOM 1621 N N . TYR A 1 208 ? -10.922 -16.547 -20.406 1 85.5 208 TYR A N 1
ATOM 1622 C CA . TYR A 1 208 ? -9.578 -16.953 -20.828 1 85.5 208 TYR A CA 1
ATOM 1623 C C . TYR A 1 208 ? -9.32 -18.422 -20.469 1 85.5 208 TYR A C 1
ATOM 1625 O O . TYR A 1 208 ? -8.438 -19.062 -21.047 1 85.5 208 TYR A O 1
ATOM 1633 N N . ASP A 1 209 ? -10 -18.938 -19.531 1 86 209 ASP A N 1
ATOM 1634 C CA . ASP A 1 209 ? -10.094 -20.328 -19.078 1 86 209 ASP A CA 1
ATOM 1635 C C . ASP A 1 209 ? -11.328 -20.547 -18.203 1 86 209 ASP A C 1
ATOM 1637 O O . ASP A 1 209 ? -12.102 -19.609 -17.969 1 86 209 ASP A O 1
ATOM 1641 N N . TRP A 1 210 ? -11.469 -21.781 -17.672 1 83.25 210 TRP A N 1
ATOM 1642 C CA . TRP A 1 210 ? -12.664 -22.125 -16.906 1 83.25 210 TRP A CA 1
ATOM 1643 C C . TRP A 1 210 ? -12.734 -21.328 -15.609 1 83.25 210 TRP A C 1
ATOM 1645 O O . TRP A 1 210 ? -13.82 -21.094 -15.07 1 83.25 210 TRP A O 1
ATOM 1655 N N . PHE A 1 211 ? -11.633 -20.797 -15.141 1 84.75 211 PHE A N 1
ATOM 1656 C CA . PHE A 1 211 ? -11.609 -20.125 -13.844 1 84.75 211 PHE A CA 1
ATOM 1657 C C . PHE A 1 211 ? -11.312 -18.641 -14 1 84.75 211 PHE A C 1
ATOM 1659 O O . PHE A 1 211 ? -11.18 -17.922 -13.008 1 84.75 211 PHE A O 1
ATOM 1666 N N . PHE A 1 212 ? -11.227 -18.172 -15.203 1 89.62 212 PHE A N 1
ATOM 1667 C CA . PHE A 1 212 ? -10.805 -16.797 -15.43 1 89.62 212 PHE A CA 1
ATOM 1668 C C . PHE A 1 212 ? -11.68 -16.125 -16.484 1 89.62 212 PHE A C 1
ATOM 1670 O O . PHE A 1 212 ? -11.391 -16.219 -17.688 1 89.62 212 PHE A O 1
ATOM 1677 N N . CYS A 1 213 ? -12.641 -15.469 -16.016 1 89.56 213 CYS A N 1
ATOM 1678 C CA . CYS A 1 213 ? -13.57 -14.781 -16.906 1 89.56 213 CYS A CA 1
ATOM 1679 C C . CYS A 1 213 ? -13.758 -13.328 -16.484 1 89.56 213 CYS A C 1
ATOM 1681 O O . CYS A 1 213 ? -13.812 -13.031 -15.289 1 89.56 213 CYS A O 1
ATOM 1683 N N . THR A 1 214 ? -13.805 -12.461 -17.438 1 91.94 214 THR A N 1
ATOM 1684 C CA . THR A 1 214 ? -13.953 -11.031 -17.172 1 91.94 214 THR A CA 1
ATOM 1685 C C . THR A 1 214 ? -15.133 -10.453 -17.938 1 91.94 214 THR A C 1
ATOM 1687 O O . THR A 1 214 ? -15.641 -11.086 -18.875 1 91.94 214 THR A O 1
ATOM 1690 N N . ARG A 1 215 ? -15.664 -9.375 -17.5 1 92.38 215 ARG A N 1
ATOM 1691 C CA . ARG A 1 215 ? -16.656 -8.594 -18.219 1 92.38 215 ARG A CA 1
ATOM 1692 C C . ARG A 1 215 ? -16.344 -7.102 -18.141 1 92.38 215 ARG A C 1
ATOM 1694 O O . ARG A 1 215 ? -15.68 -6.652 -17.203 1 92.38 215 ARG A O 1
ATOM 1701 N N . PRO A 1 216 ? -16.859 -6.41 -19.094 1 93.25 216 PRO A N 1
ATOM 1702 C CA . PRO A 1 216 ? -16.672 -4.961 -19.047 1 93.25 216 PRO A CA 1
ATOM 1703 C C . PRO A 1 216 ? -17.469 -4.301 -17.922 1 93.25 216 PRO A C 1
ATOM 1705 O O . PRO A 1 216 ? -18.578 -4.754 -17.594 1 93.25 216 PRO A O 1
ATOM 1708 N N . LEU A 1 217 ? -17 -3.344 -17.328 1 94.12 217 LEU A N 1
ATOM 1709 C CA . LEU A 1 217 ? -17.672 -2.414 -16.422 1 94.12 217 LEU A CA 1
ATOM 1710 C C . LEU A 1 217 ? -17.25 -0.977 -16.719 1 94.12 217 LEU A C 1
ATOM 1712 O O . LEU A 1 217 ? -16.203 -0.522 -16.25 1 94.12 217 LEU A O 1
ATOM 1716 N N . PRO A 1 218 ? -18.078 -0.287 -17.5 1 93.94 218 PRO A N 1
ATOM 1717 C CA . PRO A 1 218 ? -17.703 1.057 -17.953 1 93.94 218 PRO A CA 1
ATOM 1718 C C . PRO A 1 218 ? -17.453 2.02 -16.797 1 93.94 218 PRO A C 1
ATOM 1720 O O . PRO A 1 218 ? -18.141 1.963 -15.773 1 93.94 218 PRO A O 1
ATOM 1723 N N . LYS A 1 219 ? -16.5 2.863 -17.016 1 93.94 219 LYS A N 1
ATOM 1724 C CA . LYS A 1 219 ? -16.125 3.867 -16.031 1 93.94 219 LYS A CA 1
ATOM 1725 C C . LYS A 1 219 ? -17.312 4.711 -15.609 1 93.94 219 LYS A C 1
ATOM 1727 O O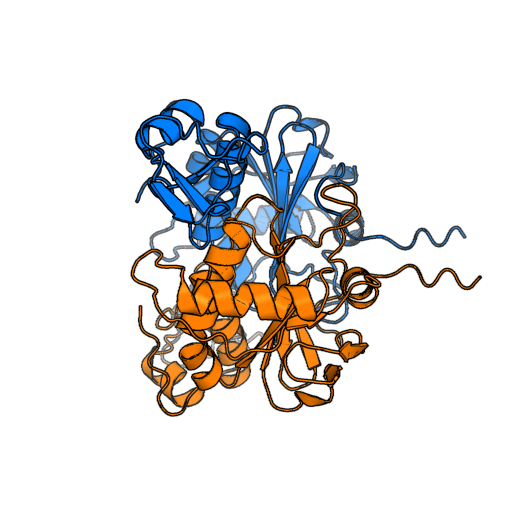 . LYS A 1 219 ? -17.5 5.004 -14.422 1 93.94 219 LYS A O 1
ATOM 1732 N N . GLU A 1 220 ? -18.141 5.078 -16.531 1 92.94 220 GLU A N 1
ATOM 1733 C CA . GLU A 1 220 ? -19.297 5.934 -16.281 1 92.94 220 GLU A CA 1
ATOM 1734 C C . GLU A 1 220 ? -20.281 5.273 -15.328 1 92.94 220 GLU A C 1
ATOM 1736 O O . GLU A 1 220 ? -20.922 5.953 -14.523 1 92.94 220 GLU A O 1
ATOM 1741 N N . GLU A 1 221 ? -20.438 3.973 -15.445 1 93.31 221 GLU A N 1
ATOM 1742 C CA . GLU A 1 221 ? -21.328 3.24 -14.555 1 93.31 221 GLU A CA 1
ATOM 1743 C C . GLU A 1 221 ? -20.812 3.277 -13.117 1 93.31 221 GLU A C 1
ATOM 1745 O O . GLU A 1 221 ? -21.609 3.412 -12.18 1 93.31 221 GLU A O 1
ATOM 1750 N N . ILE A 1 222 ? -19.547 3.16 -13 1 93.69 222 ILE A N 1
ATOM 1751 C CA . ILE A 1 222 ? -18.922 3.234 -11.688 1 93.69 222 ILE A CA 1
ATOM 1752 C C . ILE A 1 222 ? -19.125 4.629 -11.102 1 93.69 222 ILE A C 1
ATOM 1754 O O . ILE A 1 222 ? -19.547 4.773 -9.953 1 93.69 222 ILE A O 1
ATOM 1758 N N . GLU A 1 223 ? -18.812 5.625 -11.875 1 91.44 223 GLU A N 1
ATOM 1759 C CA . GLU A 1 223 ? -18.953 7.012 -11.43 1 91.44 223 GLU A CA 1
ATOM 1760 C C . GLU A 1 223 ? -20.375 7.324 -11.016 1 91.44 223 GLU A C 1
ATOM 1762 O O . GLU A 1 223 ? -20.609 8.008 -10.016 1 91.44 223 GLU A O 1
ATOM 1767 N N . LYS A 1 224 ? -21.297 6.824 -11.789 1 90.75 224 LYS A N 1
ATOM 1768 C CA . LYS A 1 224 ? -22.719 7.059 -11.5 1 90.75 224 LYS A CA 1
ATOM 1769 C C . LYS A 1 224 ? -23.125 6.402 -10.18 1 90.75 224 LYS A C 1
ATOM 1771 O O . LYS A 1 224 ? -23.875 6.977 -9.406 1 90.75 224 LYS A O 1
ATOM 1776 N N . LYS A 1 225 ? -22.609 5.25 -9.969 1 92.06 225 LYS A N 1
ATOM 1777 C CA . LYS A 1 225 ? -22.984 4.484 -8.789 1 92.06 225 LYS A CA 1
ATOM 1778 C C . LYS A 1 225 ? -22.328 5.055 -7.531 1 92.06 225 LYS A C 1
ATOM 1780 O O . LYS A 1 225 ? -22.953 5.078 -6.465 1 92.06 225 LYS A O 1
ATOM 1785 N N . LEU A 1 226 ? -21.109 5.449 -7.523 1 89.19 226 LEU A N 1
ATOM 1786 C CA . LEU A 1 226 ? -20.344 5.832 -6.344 1 89.19 226 LEU A CA 1
ATOM 1787 C C . LEU A 1 226 ? -20.578 7.301 -6.004 1 89.19 226 LEU A C 1
ATOM 1789 O O . LEU A 1 226 ? -20.375 7.715 -4.859 1 89.19 226 LEU A O 1
ATOM 1793 N N . GLY A 1 227 ? -20.75 8.148 -6.793 1 70.06 227 GLY A N 1
ATOM 1794 C CA . GLY A 1 227 ? -20.844 9.516 -6.32 1 70.06 227 GLY A CA 1
ATOM 1795 C C . GLY A 1 227 ? -21.703 10.398 -7.199 1 70.06 227 GLY A C 1
ATOM 1796 O O . GLY A 1 227 ? -21.828 10.148 -8.398 1 70.06 227 GLY A O 1
ATOM 1797 N N . LYS A 1 228 ? -22.609 11.227 -6.598 1 60.62 228 LYS A N 1
ATOM 1798 C CA . LYS A 1 228 ? -23.203 12.359 -7.301 1 60.62 228 LYS A CA 1
ATOM 1799 C C . LYS A 1 228 ? -22.156 13.406 -7.664 1 60.62 228 LYS A C 1
ATOM 1801 O O . LYS A 1 228 ? -21.641 14.094 -6.785 1 60.62 228 LYS A O 1
ATOM 1806 N N . GLY A 1 229 ? -21.547 13.5 -8.859 1 56.97 229 GLY A N 1
ATOM 1807 C CA . GLY A 1 229 ? -20.641 14.547 -9.32 1 56.97 229 GLY A CA 1
ATOM 1808 C C . GLY A 1 229 ? -19.188 14.094 -9.352 1 56.97 229 GLY A C 1
ATOM 1809 O O . GLY A 1 229 ? -18.297 14.914 -9.562 1 56.97 229 GLY A O 1
ATOM 1810 N N . TYR A 1 230 ? -18.938 12.844 -8.797 1 58.84 230 TYR A N 1
ATOM 1811 C CA . TYR A 1 230 ? -17.578 12.344 -8.883 1 58.84 230 TYR A CA 1
ATOM 1812 C C . TYR A 1 230 ? -17.188 12.023 -10.328 1 58.84 230 TYR A C 1
ATOM 1814 O O . TYR A 1 230 ? -17.969 11.383 -11.047 1 58.84 230 TYR A O 1
ATOM 1822 N N . GLU A 1 231 ? -16.328 12.93 -10.844 1 57.28 231 GLU A N 1
ATOM 1823 C CA . GLU A 1 231 ? -15.734 12.531 -12.117 1 57.28 231 GLU A CA 1
ATOM 1824 C C . GLU A 1 231 ? -14.375 11.875 -11.906 1 57.28 231 GLU A C 1
ATOM 1826 O O . GLU A 1 231 ? -13.5 12.445 -11.258 1 57.28 231 GLU A O 1
ATOM 1831 N N . ILE A 1 232 ? -14.375 10.594 -12.016 1 54.41 232 ILE A N 1
ATOM 1832 C CA . ILE A 1 232 ? -13.086 9.922 -11.992 1 54.41 232 ILE A CA 1
ATOM 1833 C C . ILE A 1 232 ? -12.18 10.5 -13.086 1 54.41 232 ILE A C 1
ATOM 1835 O O . ILE A 1 232 ? -12.508 10.438 -14.273 1 54.41 232 ILE A O 1
ATOM 1839 N N . LYS A 1 233 ? -11.477 11.445 -12.711 1 44.44 233 LYS A N 1
ATOM 1840 C CA . LYS A 1 233 ? -10.586 11.977 -13.734 1 44.44 233 LYS A CA 1
ATOM 1841 C C . LYS A 1 233 ? -9.477 10.977 -14.07 1 44.44 233 LYS A C 1
ATOM 1843 O O . LYS A 1 233 ? -8.984 10.266 -13.188 1 44.44 233 LYS A O 1
ATOM 1848 N N . GLY A 1 234 ? -9.32 10.57 -15.531 1 39.88 234 GLY A N 1
ATOM 1849 C CA . GLY A 1 234 ? -8.312 9.688 -16.094 1 39.88 234 GLY A CA 1
ATOM 1850 C C . GLY A 1 234 ? -7.027 9.656 -15.281 1 39.88 234 GLY A C 1
ATOM 1851 O O . GLY A 1 234 ? -6.734 10.602 -14.539 1 39.88 234 GLY A O 1
ATOM 1852 N N . MET B 1 1 ? 2.293 -23.359 27.609 1 22.02 1 MET B N 1
ATOM 1853 C CA . MET B 1 1 ? 1.855 -22.969 26.266 1 22.02 1 MET B CA 1
ATOM 1854 C C . MET B 1 1 ? 2.223 -21.516 25.984 1 22.02 1 MET B C 1
ATOM 1856 O O . MET B 1 1 ? 1.713 -20.594 26.641 1 22.02 1 MET B O 1
ATOM 1860 N N . ASP B 1 2 ? 3.465 -21.141 25.812 1 28.86 2 ASP B N 1
ATOM 1861 C CA . ASP B 1 2 ? 4.133 -19.844 25.625 1 28.86 2 ASP B CA 1
ATOM 1862 C C . ASP B 1 2 ? 3.408 -19 24.578 1 28.86 2 ASP B C 1
ATOM 1864 O O . ASP B 1 2 ? 3.23 -19.438 23.438 1 28.86 2 ASP B O 1
ATOM 1868 N N . LYS B 1 3 ? 2.385 -18.312 24.875 1 32.44 3 LYS B N 1
ATOM 1869 C CA . LYS B 1 3 ? 1.564 -17.422 24.062 1 32.44 3 LYS B CA 1
ATOM 1870 C C . LYS B 1 3 ? 2.422 -16.625 23.094 1 32.44 3 LYS B C 1
ATOM 1872 O O . LYS B 1 3 ? 2.898 -15.531 23.422 1 32.44 3 LYS B O 1
ATOM 1877 N N . ASN B 1 4 ? 3.367 -17.031 22.391 1 37.62 4 ASN B N 1
ATOM 1878 C CA . ASN B 1 4 ? 4.078 -16.328 21.328 1 37.62 4 ASN B CA 1
ATOM 1879 C C . ASN B 1 4 ? 3.119 -15.562 20.422 1 37.62 4 ASN B C 1
ATOM 1881 O O . ASN B 1 4 ? 2.477 -16.156 19.547 1 37.62 4 ASN B O 1
ATOM 1885 N N . GLU B 1 5 ? 2.27 -14.781 20.844 1 44.53 5 GLU B N 1
ATOM 1886 C CA . GLU B 1 5 ? 1.36 -13.828 20.203 1 44.53 5 GLU B CA 1
ATOM 1887 C C . GLU B 1 5 ? 1.935 -13.305 18.891 1 44.53 5 GLU B C 1
ATOM 1889 O O . GLU B 1 5 ? 3.064 -12.812 18.859 1 44.53 5 GLU B O 1
ATOM 1894 N N . GLN B 1 6 ? 1.762 -13.93 17.828 1 52.75 6 GLN B N 1
ATOM 1895 C CA . GLN B 1 6 ? 2.27 -13.75 16.469 1 52.75 6 GLN B CA 1
ATOM 1896 C C . GLN B 1 6 ? 2.203 -12.281 16.062 1 52.75 6 GLN B C 1
ATOM 1898 O O . GLN B 1 6 ? 1.113 -11.734 15.883 1 52.75 6 GLN B O 1
ATOM 1903 N N . GLN B 1 7 ? 3.074 -11.438 16.547 1 70.25 7 GLN B N 1
ATOM 1904 C CA . GLN B 1 7 ? 3.236 -10.047 16.156 1 70.25 7 GLN B CA 1
ATOM 1905 C C . GLN B 1 7 ? 3.547 -9.914 14.664 1 70.25 7 GLN B C 1
ATOM 1907 O O . GLN B 1 7 ? 4.352 -10.68 14.125 1 70.25 7 GLN B O 1
ATOM 1912 N N . MET B 1 8 ? 2.705 -9.188 13.844 1 85.69 8 MET B N 1
ATOM 1913 C CA . MET B 1 8 ? 2.955 -8.859 12.438 1 85.69 8 MET B CA 1
ATOM 1914 C C . MET B 1 8 ? 4.316 -8.195 12.273 1 85.69 8 MET B C 1
ATOM 1916 O O . MET B 1 8 ? 4.812 -7.539 13.188 1 85.69 8 MET B O 1
ATOM 1920 N N . PRO B 1 9 ? 4.969 -8.445 11.172 1 94.19 9 PRO B N 1
ATOM 1921 C CA . PRO B 1 9 ? 6.25 -7.781 10.938 1 94.19 9 PRO B CA 1
ATOM 1922 C C . PRO B 1 9 ? 6.16 -6.262 11.062 1 94.19 9 PRO B C 1
ATOM 1924 O O . PRO B 1 9 ? 5.086 -5.684 10.867 1 94.19 9 PRO B O 1
ATOM 1927 N N . ARG B 1 10 ? 7.297 -5.66 11.484 1 95.12 10 ARG B N 1
ATOM 1928 C CA . ARG B 1 10 ? 7.348 -4.215 11.672 1 95.12 10 ARG B CA 1
ATOM 1929 C C . ARG B 1 10 ? 8.453 -3.592 10.828 1 95.12 10 ARG B C 1
ATOM 1931 O O . ARG B 1 10 ? 9.539 -4.16 10.688 1 95.12 10 ARG B O 1
ATOM 1938 N N . LEU B 1 11 ? 8.156 -2.416 10.344 1 97.81 11 LEU B N 1
ATOM 1939 C CA . LEU B 1 11 ? 9.141 -1.717 9.531 1 97.81 11 LEU B CA 1
ATOM 1940 C C . LEU B 1 11 ? 10.406 -1.434 10.336 1 97.81 11 LEU B C 1
ATOM 1942 O O . LEU B 1 11 ? 10.328 -1.105 11.523 1 97.81 11 LEU B O 1
ATOM 1946 N N . GLY B 1 12 ? 11.508 -1.528 9.625 1 98 12 GLY B N 1
ATOM 1947 C CA . GLY B 1 12 ? 12.789 -1.194 10.234 1 98 12 GLY B CA 1
ATOM 1948 C C . GLY B 1 12 ? 13.367 -2.32 11.07 1 98 12 GLY B C 1
ATOM 1949 O O . GLY B 1 12 ? 14.461 -2.193 11.617 1 98 12 GLY B O 1
ATOM 1950 N N . GLU B 1 13 ? 12.727 -3.424 11.195 1 97.69 13 GLU B N 1
ATOM 1951 C CA . GLU B 1 13 ? 13.188 -4.59 11.945 1 97.69 13 GLU B CA 1
ATOM 1952 C C . GLU B 1 13 ? 13.492 -5.762 11.016 1 97.69 13 GLU B C 1
ATOM 1954 O O . GLU B 1 13 ? 12.984 -5.82 9.898 1 97.69 13 GLU B O 1
ATOM 1959 N N . PRO B 1 14 ? 14.391 -6.668 11.484 1 98.06 14 PRO B N 1
ATOM 1960 C CA . PRO B 1 14 ? 14.586 -7.887 10.695 1 98.06 14 PRO B CA 1
ATOM 1961 C C . PRO B 1 14 ? 13.297 -8.672 10.484 1 98.06 14 PRO B C 1
ATOM 1963 O O . PRO B 1 14 ? 12.469 -8.766 11.398 1 98.06 14 PRO B O 1
ATOM 1966 N N . VAL B 1 15 ? 13.141 -9.125 9.273 1 98.12 15 VAL B N 1
ATOM 1967 C CA . VAL B 1 15 ? 11.953 -9.922 9.008 1 98.12 15 VAL B CA 1
ATOM 1968 C C . VAL B 1 15 ? 12.055 -11.266 9.727 1 98.12 15 VAL B C 1
ATOM 1970 O O . VAL B 1 15 ? 13.156 -11.789 9.922 1 98.12 15 VAL B O 1
ATOM 1973 N N . PRO B 1 16 ? 10.891 -11.82 10.102 1 97.62 16 PRO B N 1
ATOM 1974 C CA . PRO B 1 16 ? 10.93 -13.156 10.703 1 97.62 16 PRO B CA 1
ATOM 1975 C C . PRO B 1 16 ? 11.523 -14.203 9.766 1 97.62 16 PRO B C 1
ATOM 1977 O O . PRO B 1 16 ? 11.18 -14.25 8.578 1 97.62 16 PRO B O 1
ATOM 1980 N N . ALA B 1 17 ? 12.344 -15 10.32 1 98.06 17 ALA B N 1
ATOM 1981 C CA . ALA B 1 17 ? 13 -16.031 9.523 1 98.06 17 ALA B CA 1
ATOM 1982 C C . ALA B 1 17 ? 12.125 -17.281 9.422 1 98.06 17 ALA B C 1
ATOM 1984 O O . ALA B 1 17 ? 11.336 -17.562 10.328 1 98.06 17 ALA B O 1
ATOM 1985 N N . PHE B 1 18 ? 12.281 -17.953 8.273 1 98.12 18 PHE B N 1
ATOM 1986 C CA . PHE B 1 18 ? 11.594 -19.234 8.102 1 98.12 18 PHE B CA 1
ATOM 1987 C C . PHE B 1 18 ? 12.32 -20.109 7.078 1 98.12 18 PHE B C 1
ATOM 1989 O O . PHE B 1 18 ? 13.18 -19.609 6.336 1 98.12 18 PHE B O 1
ATOM 1996 N N . GLU B 1 19 ? 12.055 -21.344 7.148 1 98 19 GLU B N 1
ATOM 1997 C CA . GLU B 1 19 ? 12.359 -22.297 6.09 1 98 19 GLU B CA 1
ATOM 1998 C C . GLU B 1 19 ? 11.078 -22.891 5.496 1 98 19 GLU B C 1
ATOM 2000 O O . GLU B 1 19 ? 10.117 -23.156 6.219 1 98 19 GLU B O 1
ATOM 2005 N N . ALA B 1 20 ? 11.172 -23.062 4.168 1 97.56 20 ALA B N 1
ATOM 2006 C CA . ALA B 1 20 ? 9.961 -23.578 3.529 1 97.56 20 ALA B CA 1
ATOM 2007 C C . ALA B 1 20 ? 10.289 -24.219 2.184 1 97.56 20 ALA B C 1
ATOM 2009 O O . ALA B 1 20 ? 11.305 -23.891 1.561 1 97.56 20 ALA B O 1
ATOM 2010 N N . MET B 1 21 ? 9.461 -25.188 1.84 1 97.38 21 MET B N 1
ATOM 2011 C CA . MET B 1 21 ? 9.516 -25.734 0.489 1 97.38 21 MET B CA 1
ATOM 2012 C C . MET B 1 21 ? 8.82 -24.812 -0.504 1 97.38 21 MET B C 1
ATOM 2014 O O . MET B 1 21 ? 7.789 -24.219 -0.185 1 97.38 21 MET B O 1
ATOM 2018 N N . THR B 1 22 ? 9.414 -24.656 -1.7 1 97.94 22 THR B N 1
ATOM 2019 C CA . THR B 1 22 ? 8.82 -23.859 -2.771 1 97.94 22 THR B CA 1
ATOM 2020 C C . THR B 1 22 ? 8.727 -24.672 -4.059 1 97.94 22 THR B C 1
ATOM 2022 O O . THR B 1 22 ? 9.117 -25.844 -4.094 1 97.94 22 THR B O 1
ATOM 2025 N N . THR B 1 23 ? 8.203 -24.109 -5.074 1 97.75 23 THR B N 1
ATOM 2026 C CA . THR B 1 23 ? 8.148 -24.703 -6.402 1 97.75 23 THR B CA 1
ATOM 2027 C C . THR B 1 23 ? 9.555 -24.922 -6.957 1 97.75 23 THR B C 1
ATOM 2029 O O . THR B 1 23 ? 9.734 -25.641 -7.945 1 97.75 23 THR B O 1
ATOM 2032 N N . GLN B 1 24 ? 10.555 -24.312 -6.309 1 97.12 24 GLN B N 1
ATOM 2033 C CA . GLN B 1 24 ? 11.914 -24.375 -6.832 1 97.12 24 GLN B CA 1
ATOM 2034 C C . GLN B 1 24 ? 12.875 -24.938 -5.793 1 97.12 24 GLN B C 1
ATOM 2036 O O . GLN B 1 24 ? 14.086 -24.688 -5.855 1 97.12 24 GLN B O 1
ATOM 2041 N N . GLY B 1 25 ? 12.328 -25.594 -4.793 1 96.5 25 GLY B N 1
ATOM 2042 C CA . GLY B 1 25 ? 13.148 -26.203 -3.758 1 96.5 25 GLY B CA 1
ATOM 2043 C C . GLY B 1 25 ? 13.031 -25.516 -2.416 1 96.5 25 GLY B C 1
ATOM 2044 O O . GLY B 1 25 ? 12.18 -24.625 -2.242 1 96.5 25 GLY B O 1
ATOM 2045 N N . LYS B 1 26 ? 13.859 -25.953 -1.525 1 97.31 26 LYS B N 1
ATOM 2046 C CA . LYS B 1 26 ? 13.836 -25.406 -0.172 1 97.31 26 LYS B CA 1
ATOM 2047 C C . LYS B 1 26 ? 14.453 -24.016 -0.131 1 97.31 26 LYS B C 1
ATOM 2049 O O . LYS B 1 26 ? 15.453 -23.75 -0.797 1 97.31 26 LYS B O 1
ATOM 2054 N N . VAL B 1 27 ? 13.852 -23.156 0.681 1 97.38 27 VAL B N 1
ATOM 2055 C CA . VAL B 1 27 ? 14.383 -21.812 0.852 1 97.38 27 VAL B CA 1
ATOM 2056 C C . VAL B 1 27 ? 14.547 -21.5 2.338 1 97.38 27 VAL B C 1
ATOM 2058 O O . VAL B 1 27 ? 13.711 -21.906 3.156 1 97.38 27 VAL B O 1
ATOM 2061 N N . SER B 1 28 ? 15.609 -20.891 2.697 1 98.44 28 SER B N 1
ATOM 2062 C CA . SER B 1 28 ? 15.82 -20.234 3.986 1 98.44 28 SER B CA 1
ATOM 2063 C C . SER B 1 28 ? 15.742 -18.719 3.855 1 98.44 28 SER B C 1
ATOM 2065 O O . SER B 1 28 ? 16.609 -18.094 3.236 1 98.44 28 SER B O 1
ATOM 2067 N N . PHE B 1 29 ? 14.758 -18.188 4.402 1 98.38 29 PHE B N 1
ATOM 2068 C CA . PHE B 1 29 ? 14.508 -16.75 4.273 1 98.38 29 PHE B CA 1
ATOM 2069 C C . PHE B 1 29 ? 14.711 -16.047 5.605 1 98.38 29 PHE B C 1
ATOM 2071 O O . PHE B 1 29 ? 14.258 -16.516 6.648 1 98.38 29 PHE B O 1
ATOM 2078 N N . PRO B 1 30 ? 15.43 -14.953 5.66 1 98.31 30 PRO B N 1
ATOM 2079 C CA . PRO B 1 30 ? 15.977 -14.211 4.523 1 98.31 30 PRO B CA 1
ATOM 2080 C C . PRO B 1 30 ? 17.406 -14.609 4.195 1 98.31 30 PRO B C 1
ATOM 2082 O O . PRO B 1 30 ? 18.047 -13.992 3.332 1 98.31 30 PRO B O 1
ATOM 2085 N N . ALA B 1 31 ? 17.891 -15.57 4.766 1 98.5 31 ALA B N 1
ATOM 2086 C CA . ALA B 1 31 ? 19.312 -15.922 4.711 1 98.5 31 ALA B CA 1
ATOM 2087 C C . ALA B 1 31 ? 19.766 -16.156 3.273 1 98.5 31 ALA B C 1
ATOM 2089 O O . ALA B 1 31 ? 20.828 -15.719 2.869 1 98.5 31 ALA B O 1
ATOM 2090 N N . ASP B 1 32 ? 19.016 -16.828 2.48 1 98.44 32 ASP B N 1
ATOM 2091 C CA . ASP B 1 32 ? 19.359 -17.188 1.11 1 98.44 32 ASP B CA 1
ATOM 2092 C C . ASP B 1 32 ? 19.391 -15.953 0.208 1 98.44 32 ASP B C 1
ATOM 2094 O O . ASP B 1 32 ? 19.844 -16.031 -0.935 1 98.44 32 ASP B O 1
ATOM 2098 N N . TYR B 1 33 ? 18.953 -14.836 0.683 1 98.38 33 TYR B N 1
ATOM 2099 C CA . TYR B 1 33 ? 18.766 -13.672 -0.178 1 98.38 33 TYR B CA 1
ATOM 2100 C C . TYR B 1 33 ? 19.609 -12.5 0.297 1 98.38 33 TYR B C 1
ATOM 2102 O O . TYR B 1 33 ? 19.328 -11.344 -0.036 1 98.38 33 TYR B O 1
ATOM 2110 N N . LYS B 1 34 ? 20.578 -12.812 1.13 1 98.06 34 LYS B N 1
ATOM 2111 C CA . LYS B 1 34 ? 21.5 -11.766 1.569 1 98.06 34 LYS B CA 1
ATOM 2112 C C . LYS B 1 34 ? 22.094 -11.031 0.377 1 98.06 34 LYS B C 1
ATOM 2114 O O . LYS B 1 34 ? 22.5 -11.648 -0.606 1 98.06 34 LYS B O 1
ATOM 2119 N N . GLY B 1 35 ? 22.078 -9.703 0.397 1 98.12 35 GLY B N 1
ATOM 2120 C CA . GLY B 1 35 ? 22.672 -8.898 -0.666 1 98.12 35 GLY B CA 1
ATOM 2121 C C . GLY B 1 35 ? 21.672 -8.547 -1.76 1 98.12 35 GLY B C 1
ATOM 2122 O O . GLY B 1 35 ? 22 -7.793 -2.678 1 98.12 35 GLY B O 1
ATOM 2123 N N . LYS B 1 36 ? 20.453 -9.016 -1.599 1 98.12 36 LYS B N 1
ATOM 2124 C CA . LYS B 1 36 ? 19.406 -8.734 -2.592 1 98.12 36 LYS B CA 1
ATOM 2125 C C . LYS B 1 36 ? 18.156 -8.18 -1.934 1 98.12 36 LYS B C 1
ATOM 2127 O O . LYS B 1 36 ? 17.859 -8.5 -0.779 1 98.12 36 LYS B O 1
ATOM 2132 N N . TRP B 1 37 ? 17.531 -7.336 -2.674 1 98.5 37 TRP B N 1
ATOM 2133 C CA . TRP B 1 37 ? 16.172 -7.008 -2.285 1 98.5 37 TRP B CA 1
ATOM 2134 C C . TRP B 1 37 ? 15.234 -8.18 -2.545 1 98.5 37 TRP B C 1
ATOM 2136 O O . TRP B 1 37 ? 15.469 -8.977 -3.455 1 98.5 37 TRP B O 1
ATOM 2146 N N . VAL B 1 38 ? 14.18 -8.281 -1.732 1 98.88 38 VAL B N 1
ATOM 2147 C CA . VAL B 1 38 ? 13.156 -9.297 -1.951 1 98.88 38 VAL B CA 1
ATOM 2148 C C . VAL B 1 38 ? 11.766 -8.68 -1.812 1 98.88 38 VAL B C 1
ATOM 2150 O O . VAL B 1 38 ? 11.516 -7.914 -0.879 1 98.88 38 VAL B O 1
ATOM 2153 N N . ILE B 1 39 ? 10.961 -8.906 -2.748 1 98.88 39 ILE B N 1
ATOM 2154 C CA . ILE B 1 39 ? 9.523 -8.695 -2.586 1 98.88 39 ILE B CA 1
ATOM 2155 C C . ILE B 1 39 ? 8.844 -10.031 -2.283 1 98.88 39 ILE B C 1
ATOM 2157 O O . ILE B 1 39 ? 8.797 -10.922 -3.137 1 98.88 39 ILE B O 1
ATOM 2161 N N . LEU B 1 40 ? 8.414 -10.203 -1.062 1 98.81 40 LEU B N 1
ATOM 2162 C CA . LEU B 1 40 ? 7.609 -11.336 -0.62 1 98.81 40 LEU B CA 1
ATOM 2163 C C . LEU B 1 40 ? 6.125 -11.008 -0.69 1 98.81 40 LEU B C 1
ATOM 2165 O O . LEU B 1 40 ? 5.672 -10.031 -0.096 1 98.81 40 LEU B O 1
ATOM 2169 N N . PHE B 1 41 ? 5.406 -11.828 -1.441 1 98.81 41 PHE B N 1
ATOM 2170 C CA . PHE B 1 41 ? 3.994 -11.5 -1.612 1 98.81 41 PHE B CA 1
ATOM 2171 C C . PHE B 1 41 ? 3.131 -12.75 -1.482 1 98.81 41 PHE B C 1
ATOM 2173 O O . PHE B 1 41 ? 3.596 -13.859 -1.74 1 98.81 41 PHE B O 1
ATOM 2180 N N . SER B 1 42 ? 1.895 -12.531 -1.098 1 98.75 42 SER B N 1
ATOM 2181 C CA . SER B 1 42 ? 0.962 -13.641 -0.947 1 98.75 42 SER B CA 1
ATOM 2182 C C . SER B 1 42 ? -0.227 -13.5 -1.89 1 98.75 42 SER B C 1
ATOM 2184 O O . SER B 1 42 ? -0.543 -12.391 -2.334 1 98.75 42 SER B O 1
ATOM 2186 N N . HIS B 1 43 ? -0.747 -14.594 -2.23 1 98.19 43 HIS B N 1
ATOM 2187 C CA . HIS B 1 43 ? -2.016 -14.633 -2.951 1 98.19 43 HIS B CA 1
ATOM 2188 C C . HIS B 1 43 ? -2.971 -15.648 -2.33 1 98.19 43 HIS B C 1
ATOM 2190 O O . HIS B 1 43 ? -2.533 -16.609 -1.694 1 98.19 43 HIS B O 1
ATOM 2196 N N . PRO B 1 44 ? -4.262 -15.445 -2.498 1 97.44 44 PRO B N 1
ATOM 2197 C CA . PRO B 1 44 ? -5.246 -16.25 -1.768 1 97.44 44 PRO B CA 1
ATOM 2198 C C . PRO B 1 44 ? -5.246 -17.719 -2.195 1 97.44 44 PRO B C 1
ATOM 2200 O O . PRO B 1 44 ? -5.215 -18.609 -1.346 1 97.44 44 PRO B O 1
ATOM 2203 N N . ALA B 1 45 ? -5.32 -17.906 -3.541 1 96.56 45 ALA B N 1
ATOM 2204 C CA . ALA B 1 45 ? -5.465 -19.297 -3.986 1 96.56 45 ALA B CA 1
ATOM 2205 C C . ALA B 1 45 ? -5.07 -19.453 -5.453 1 96.56 45 ALA B C 1
ATOM 2207 O O . ALA B 1 45 ? -5.305 -18.547 -6.262 1 96.56 45 ALA B O 1
ATOM 2208 N N . ASP B 1 46 ? -4.559 -20.625 -5.73 1 96.94 46 ASP B N 1
ATOM 2209 C CA . ASP B 1 46 ? -4.281 -20.984 -7.117 1 96.94 46 ASP B CA 1
ATOM 2210 C C . ASP B 1 46 ? -5.574 -21.125 -7.918 1 96.94 46 ASP B C 1
ATOM 2212 O O . ASP B 1 46 ? -6.645 -21.344 -7.348 1 96.94 46 ASP B O 1
ATOM 2216 N N . PHE B 1 47 ? -5.414 -20.953 -9.25 1 94.25 47 PHE B N 1
ATOM 2217 C CA . PHE B 1 47 ? -6.523 -21.156 -10.172 1 94.25 47 PHE B CA 1
ATOM 2218 C C . PHE B 1 47 ? -7.684 -20.219 -9.852 1 94.25 47 PHE B C 1
ATOM 2220 O O . PHE B 1 47 ? -8.844 -20.641 -9.852 1 94.25 47 PHE B O 1
ATOM 2227 N N . THR B 1 48 ? -7.34 -19.047 -9.406 1 92.94 48 THR B N 1
ATOM 2228 C CA . THR B 1 48 ? -8.297 -17.953 -9.234 1 92.94 48 THR B CA 1
ATOM 2229 C C . THR B 1 48 ? -7.961 -16.781 -10.148 1 92.94 48 THR B C 1
ATOM 2231 O O . THR B 1 48 ? -6.797 -16.562 -10.484 1 92.94 48 THR B O 1
ATOM 2234 N N . PRO B 1 49 ? -8.953 -16.125 -10.594 1 94.19 49 PRO B N 1
ATOM 2235 C CA . PRO B 1 49 ? -8.75 -15.164 -11.68 1 94.19 49 PRO B CA 1
ATOM 2236 C C . PRO B 1 49 ? -7.828 -14.016 -11.281 1 94.19 49 PRO B C 1
ATOM 2238 O O . PRO B 1 49 ? -6.918 -13.664 -12.039 1 94.19 49 PRO B O 1
ATOM 2241 N N . ILE B 1 50 ? -8.039 -13.398 -10.117 1 96 50 ILE B N 1
ATOM 2242 C CA . ILE B 1 50 ? -7.207 -12.273 -9.711 1 96 50 ILE B CA 1
ATOM 2243 C C . ILE B 1 50 ? -5.762 -12.727 -9.531 1 96 50 ILE B C 1
ATOM 2245 O O . ILE B 1 50 ? -4.836 -12.102 -10.055 1 96 50 ILE B O 1
ATOM 2249 N N . CYS B 1 51 ? -5.645 -13.812 -8.828 1 97.12 51 CYS B N 1
ATOM 2250 C CA . CYS B 1 51 ? -4.309 -14.352 -8.586 1 97.12 51 CYS B CA 1
ATOM 2251 C C . CYS B 1 51 ? -3.588 -14.625 -9.898 1 97.12 51 CYS B C 1
ATOM 2253 O O . CYS B 1 51 ? -2.387 -14.367 -10.016 1 97.12 51 CYS B O 1
ATOM 2255 N N . THR B 1 52 ? -4.309 -15.18 -10.812 1 96.19 52 THR B N 1
ATOM 2256 C CA . THR B 1 52 ? -3.73 -15.484 -12.117 1 96.19 52 THR B CA 1
ATOM 2257 C C . THR B 1 52 ? -3.277 -14.203 -12.812 1 96.19 52 THR B C 1
ATOM 2259 O O . THR B 1 52 ? -2.162 -14.133 -13.336 1 96.19 52 THR B O 1
ATOM 2262 N N . SER B 1 53 ? -4.109 -13.156 -12.828 1 96.56 53 SER B N 1
ATOM 2263 C CA . SER B 1 53 ? -3.725 -11.883 -13.414 1 96.56 53 SER B CA 1
ATOM 2264 C C . SER B 1 53 ? -2.48 -11.312 -12.734 1 96.56 53 SER B C 1
ATOM 2266 O O . SER B 1 53 ? -1.624 -10.719 -13.398 1 96.56 53 SER B O 1
ATOM 2268 N N . GLU B 1 54 ? -2.354 -11.492 -11.453 1 97.75 54 GLU B N 1
ATOM 2269 C CA . GLU B 1 54 ? -1.236 -10.938 -10.688 1 97.75 54 GLU B CA 1
ATOM 2270 C C . GLU B 1 54 ? 0.05 -11.719 -10.953 1 97.75 54 GLU B C 1
ATOM 2272 O O . GLU B 1 54 ? 1.115 -11.125 -11.133 1 97.75 54 GLU B O 1
ATOM 2277 N N . VAL B 1 55 ? -0.055 -13.016 -10.938 1 97.06 55 VAL B N 1
ATOM 2278 C CA . VAL B 1 55 ? 1.123 -13.852 -11.164 1 97.06 55 VAL B CA 1
ATOM 2279 C C . VAL B 1 55 ? 1.635 -13.641 -12.586 1 97.06 55 VAL B C 1
ATOM 2281 O O . VAL B 1 55 ? 2.846 -13.602 -12.82 1 97.06 55 VAL B O 1
ATOM 2284 N N . LEU B 1 56 ? 0.728 -13.516 -13.547 1 96.62 56 LEU B N 1
ATOM 2285 C CA . LEU B 1 56 ? 1.103 -13.172 -14.914 1 96.62 56 LEU B CA 1
ATOM 2286 C C . LEU B 1 56 ? 1.861 -11.852 -14.953 1 96.62 56 LEU B C 1
ATOM 2288 O O . LEU B 1 56 ? 2.887 -11.734 -15.633 1 96.62 56 LEU B O 1
ATOM 2292 N N . THR B 1 57 ? 1.38 -10.922 -14.211 1 97.19 57 THR B N 1
ATOM 2293 C CA . THR B 1 57 ? 1.979 -9.594 -14.203 1 97.19 57 THR B CA 1
ATOM 2294 C C . THR B 1 57 ? 3.365 -9.625 -13.562 1 97.19 57 THR B C 1
ATOM 2296 O O . THR B 1 57 ? 4.32 -9.078 -14.117 1 97.19 57 THR B O 1
ATOM 2299 N N . PHE B 1 58 ? 3.518 -10.273 -12.422 1 97.31 58 PHE B N 1
ATOM 2300 C CA . PHE B 1 58 ? 4.832 -10.461 -11.812 1 97.31 58 PHE B CA 1
ATOM 2301 C C . PHE B 1 58 ? 5.77 -11.195 -12.758 1 97.31 58 PHE B C 1
ATOM 2303 O O . PHE B 1 58 ? 6.934 -10.82 -12.906 1 97.31 58 PHE B O 1
ATOM 2310 N N . GLY B 1 59 ? 5.25 -12.242 -13.344 1 96.69 59 GLY B N 1
ATOM 2311 C CA . GLY B 1 59 ? 6.055 -13.008 -14.289 1 96.69 59 GLY B CA 1
ATOM 2312 C C . GLY B 1 59 ? 6.566 -12.172 -15.445 1 96.69 59 GLY B C 1
ATOM 2313 O O . GLY B 1 59 ? 7.746 -12.242 -15.797 1 96.69 59 GLY B O 1
ATOM 2314 N N . ALA B 1 60 ? 5.707 -11.359 -16 1 96 60 ALA B N 1
ATOM 2315 C CA . ALA B 1 60 ? 6.051 -10.523 -17.141 1 96 60 ALA B CA 1
ATOM 2316 C C . ALA B 1 60 ? 7.062 -9.445 -16.75 1 96 60 ALA B C 1
ATOM 2318 O O . ALA B 1 60 ? 7.789 -8.93 -17.609 1 96 60 ALA B O 1
ATOM 2319 N N . ARG B 1 61 ? 7.133 -9.172 -15.477 1 95 61 ARG B N 1
ATOM 2320 C CA . ARG B 1 61 ? 7.977 -8.07 -15.016 1 95 61 ARG B CA 1
ATOM 2321 C C . ARG B 1 61 ? 9.188 -8.594 -14.258 1 95 61 ARG B C 1
ATOM 2323 O O . ARG B 1 61 ? 9.914 -7.816 -13.633 1 95 61 ARG B O 1
ATOM 2330 N N . THR B 1 62 ? 9.367 -9.852 -14.258 1 94.88 62 THR B N 1
ATOM 2331 C CA . THR B 1 62 ? 10.445 -10.469 -13.492 1 94.88 62 THR B CA 1
ATOM 2332 C C . THR B 1 62 ? 11.789 -9.867 -13.875 1 94.88 62 THR B C 1
ATOM 2334 O O . THR B 1 62 ? 12.617 -9.57 -13 1 94.88 62 THR B O 1
ATOM 2337 N N . ALA B 1 63 ? 12.055 -9.672 -15.18 1 93.75 63 ALA B N 1
ATOM 2338 C CA . ALA B 1 63 ? 13.328 -9.141 -15.656 1 93.75 63 ALA B CA 1
ATOM 2339 C C . ALA B 1 63 ? 13.57 -7.73 -15.117 1 93.75 63 ALA B C 1
ATOM 2341 O O . ALA B 1 63 ? 14.703 -7.367 -14.797 1 93.75 63 ALA B O 1
ATOM 2342 N N . GLU B 1 64 ? 12.531 -7 -15.086 1 93.5 64 GLU B N 1
ATOM 2343 C CA . GLU B 1 64 ? 12.625 -5.641 -14.562 1 93.5 64 GLU B CA 1
ATOM 2344 C C . GLU B 1 64 ? 13.062 -5.641 -13.102 1 93.5 64 GLU B C 1
ATOM 2346 O O . GLU B 1 64 ? 13.906 -4.84 -12.703 1 93.5 64 GLU B O 1
ATOM 2351 N N . PHE B 1 65 ? 12.547 -6.488 -12.289 1 96.25 65 PHE B N 1
ATOM 2352 C CA . PHE B 1 65 ? 12.891 -6.562 -10.875 1 96.25 65 PHE B CA 1
ATOM 2353 C C . PHE B 1 65 ? 14.305 -7.113 -10.695 1 96.25 65 PHE B C 1
ATOM 2355 O O . PHE B 1 65 ? 15.047 -6.648 -9.828 1 96.25 65 PHE B O 1
ATOM 2362 N N . LYS B 1 66 ? 14.617 -8.031 -11.492 1 94.94 66 LYS B N 1
ATOM 2363 C CA . LYS B 1 66 ? 15.977 -8.562 -11.445 1 94.94 66 LYS B CA 1
ATOM 2364 C C . LYS B 1 66 ? 17 -7.477 -11.758 1 94.94 66 LYS B C 1
ATOM 2366 O O . LYS B 1 66 ? 18.047 -7.402 -11.109 1 94.94 66 LYS B O 1
ATOM 2371 N N . ALA B 1 67 ? 16.672 -6.688 -12.719 1 94.38 67 ALA B N 1
ATOM 2372 C CA . ALA B 1 67 ? 17.562 -5.59 -13.094 1 94.38 67 ALA B CA 1
ATOM 2373 C C . ALA B 1 67 ? 17.75 -4.617 -11.93 1 94.38 67 ALA B C 1
ATOM 2375 O O . ALA B 1 67 ? 18.766 -3.918 -11.859 1 94.38 67 ALA B O 1
ATOM 2376 N N . LEU B 1 68 ? 16.844 -4.645 -11.008 1 95.81 68 LEU B N 1
ATOM 2377 C CA . LEU B 1 68 ? 16.906 -3.789 -9.828 1 95.81 68 LEU B CA 1
ATOM 2378 C C . LEU B 1 68 ? 17.469 -4.547 -8.633 1 95.81 68 LEU B C 1
ATOM 2380 O O . LEU B 1 68 ? 17.281 -4.133 -7.484 1 95.81 68 LEU B O 1
ATOM 2384 N N . ASN B 1 69 ? 18.031 -5.684 -8.906 1 96.38 69 ASN B N 1
ATOM 2385 C CA . ASN B 1 69 ? 18.594 -6.523 -7.859 1 96.38 69 ASN B CA 1
ATOM 2386 C C . ASN B 1 69 ? 17.531 -6.965 -6.859 1 96.38 69 ASN B C 1
ATOM 2388 O O . ASN B 1 69 ? 17.781 -6.973 -5.648 1 96.38 69 ASN B O 1
ATOM 2392 N N . CYS B 1 70 ? 16.406 -7.273 -7.391 1 97.81 70 CYS B N 1
ATOM 2393 C CA . CYS B 1 70 ? 15.281 -7.66 -6.539 1 97.81 70 CYS B CA 1
ATOM 2394 C C . CYS B 1 70 ? 14.727 -9.016 -6.957 1 97.81 70 CYS B C 1
ATOM 2396 O O . CYS B 1 70 ? 14.43 -9.242 -8.133 1 97.81 70 CYS B O 1
ATOM 2398 N N . GLU B 1 71 ? 14.57 -9.883 -5.996 1 98.25 71 GLU B N 1
ATOM 2399 C CA . GLU B 1 71 ? 13.953 -11.195 -6.203 1 98.25 71 GLU B CA 1
ATOM 2400 C C . GLU B 1 71 ? 12.492 -11.188 -5.758 1 98.25 71 GLU B C 1
ATOM 2402 O O . GLU B 1 71 ? 12.117 -10.438 -4.855 1 98.25 71 GLU B O 1
ATOM 2407 N N . LEU B 1 72 ? 11.719 -11.992 -6.438 1 98.44 72 LEU B N 1
ATOM 2408 C CA . LEU B 1 72 ? 10.32 -12.18 -6.086 1 98.44 72 LEU B CA 1
ATOM 2409 C C . LEU B 1 72 ? 10.086 -13.547 -5.445 1 98.44 72 LEU B C 1
ATOM 2411 O O . LEU B 1 72 ? 10.672 -14.539 -5.879 1 98.44 72 LEU B O 1
ATOM 2415 N N . ILE B 1 73 ? 9.328 -13.586 -4.379 1 98.75 73 ILE B N 1
ATOM 2416 C CA . ILE B 1 73 ? 8.906 -14.836 -3.75 1 98.75 73 ILE B CA 1
ATOM 2417 C C . ILE B 1 73 ? 7.402 -14.789 -3.475 1 98.75 73 ILE B C 1
ATOM 2419 O O . ILE B 1 73 ? 6.922 -13.898 -2.773 1 98.75 73 ILE B O 1
ATOM 2423 N N . GLY B 1 74 ? 6.707 -15.773 -4.008 1 98.62 74 GLY B N 1
ATOM 2424 C CA . GLY B 1 74 ? 5.273 -15.859 -3.764 1 98.62 74 GLY B CA 1
ATOM 2425 C C . GLY B 1 74 ? 4.914 -16.859 -2.674 1 98.62 74 GLY B C 1
ATOM 2426 O O . GLY B 1 74 ? 5.746 -17.672 -2.279 1 98.62 74 GLY B O 1
ATOM 2427 N N . LEU B 1 75 ? 3.688 -16.703 -2.262 1 98.5 75 LEU B N 1
ATOM 2428 C CA . LEU B 1 75 ? 3.211 -17.625 -1.226 1 98.5 75 LEU B CA 1
ATOM 2429 C C . LEU B 1 75 ? 1.691 -17.75 -1.268 1 98.5 75 LEU B C 1
ATOM 2431 O O . LEU B 1 75 ? 0.986 -16.734 -1.398 1 98.5 75 LEU B O 1
ATOM 2435 N N . SER B 1 76 ? 1.185 -18.953 -1.243 1 97.81 76 SER B N 1
ATOM 2436 C CA . SER B 1 76 ? -0.178 -19.234 -0.803 1 97.81 76 SER B CA 1
ATOM 2437 C C . SER B 1 76 ? -0.237 -20.5 0.041 1 97.81 76 SER B C 1
ATOM 2439 O O . SER B 1 76 ? 0.765 -21.203 0.186 1 97.81 76 SER B O 1
ATOM 2441 N N . VAL B 1 77 ? -1.394 -20.734 0.575 1 97 77 VAL B N 1
ATOM 2442 C CA . VAL B 1 77 ? -1.518 -21.891 1.463 1 97 77 VAL B CA 1
ATOM 2443 C C . VAL B 1 77 ? -1.835 -23.141 0.647 1 97 77 VAL B C 1
ATOM 2445 O O . VAL B 1 77 ? -2.092 -24.203 1.209 1 97 77 VAL B O 1
ATOM 2448 N N . ASP B 1 78 ? -1.819 -23.047 -0.688 1 96.94 78 ASP B N 1
ATOM 2449 C CA . ASP B 1 78 ? -2.002 -24.203 -1.559 1 96.94 78 ASP B CA 1
ATOM 2450 C C . ASP B 1 78 ? -0.754 -25.078 -1.568 1 96.94 78 ASP B C 1
ATOM 2452 O O . ASP B 1 78 ? 0.311 -24.656 -1.108 1 96.94 78 ASP B O 1
ATOM 2456 N N . SER B 1 79 ? -0.882 -26.297 -2.088 1 96.31 79 SER B N 1
ATOM 2457 C CA . SER B 1 79 ? 0.218 -27.25 -2.119 1 96.31 79 SER B CA 1
ATOM 2458 C C . SER B 1 79 ? 1.179 -26.953 -3.266 1 96.31 79 SER B C 1
ATOM 2460 O O . SER B 1 79 ? 0.822 -26.25 -4.215 1 96.31 79 SER B O 1
ATOM 2462 N N . ARG B 1 80 ? 2.318 -27.562 -3.154 1 96.31 80 ARG B N 1
ATOM 2463 C CA . ARG B 1 80 ? 3.338 -27.406 -4.191 1 96.31 80 ARG B CA 1
ATOM 2464 C C . ARG B 1 80 ? 2.832 -27.922 -5.531 1 96.31 80 ARG B C 1
ATOM 2466 O O . ARG B 1 80 ? 3.049 -27.297 -6.57 1 96.31 80 ARG B O 1
ATOM 2473 N N . ASN B 1 81 ? 2.18 -29.078 -5.52 1 97 81 ASN B N 1
ATOM 2474 C CA . ASN B 1 81 ? 1.63 -29.641 -6.746 1 97 81 ASN B CA 1
ATOM 2475 C C . ASN B 1 81 ? 0.608 -28.703 -7.391 1 97 81 ASN B C 1
ATOM 2477 O O . ASN B 1 81 ? 0.572 -28.578 -8.617 1 97 81 ASN B O 1
ATOM 2481 N N . SER B 1 82 ? -0.18 -28.125 -6.578 1 97.44 82 SER B N 1
ATOM 2482 C CA . SER B 1 82 ? -1.146 -27.156 -7.086 1 97.44 82 SER B CA 1
ATOM 2483 C C . SER B 1 82 ? -0.448 -25.969 -7.754 1 97.44 82 SER B C 1
ATOM 2485 O O . SER B 1 82 ? -0.83 -25.547 -8.852 1 97.44 82 SER B O 1
ATOM 2487 N N . HIS B 1 83 ? 0.576 -25.422 -7.086 1 98 83 HIS B N 1
ATOM 2488 C CA . HIS B 1 83 ? 1.349 -24.328 -7.656 1 98 83 HIS B CA 1
ATOM 2489 C C . HIS B 1 83 ? 1.881 -24.703 -9.039 1 98 83 HIS B C 1
ATOM 2491 O O . HIS B 1 83 ? 1.703 -23.938 -10 1 98 83 HIS B O 1
ATOM 2497 N N . ILE B 1 84 ? 2.504 -25.828 -9.117 1 97 84 ILE B N 1
ATOM 2498 C CA . ILE B 1 84 ? 3.162 -26.25 -10.344 1 97 84 ILE B CA 1
ATOM 2499 C C . ILE B 1 84 ? 2.127 -26.422 -11.453 1 97 84 ILE B C 1
ATOM 2501 O O . ILE B 1 84 ? 2.324 -25.938 -12.57 1 97 84 ILE B O 1
ATOM 2505 N N . ALA B 1 85 ? 1.029 -27.094 -11.125 1 96.88 85 ALA B N 1
ATOM 2506 C CA . ALA B 1 85 ? -0.041 -27.266 -12.102 1 96.88 85 ALA B CA 1
ATOM 2507 C C . ALA B 1 85 ? -0.589 -25.922 -12.578 1 96.88 85 ALA B C 1
ATOM 2509 O O . ALA B 1 85 ? -0.843 -25.734 -13.766 1 96.88 85 ALA B O 1
ATOM 2510 N N . TRP B 1 86 ? -0.821 -25.016 -11.633 1 96.94 86 TRP B N 1
ATOM 2511 C CA . TRP B 1 86 ? -1.338 -23.688 -11.922 1 96.94 86 TRP B CA 1
ATOM 2512 C C . TRP B 1 86 ? -0.383 -22.922 -12.828 1 96.94 86 TRP B C 1
ATOM 2514 O O . TRP B 1 86 ? -0.803 -22.328 -13.828 1 96.94 86 TRP B O 1
ATOM 2524 N N . LEU B 1 87 ? 0.912 -22.938 -12.531 1 96.94 87 LEU B N 1
ATOM 2525 C CA . LEU B 1 87 ? 1.917 -22.234 -13.32 1 96.94 87 LEU B CA 1
ATOM 2526 C C . LEU B 1 87 ? 2.021 -22.812 -14.719 1 96.94 87 LEU B C 1
ATOM 2528 O O . LEU B 1 87 ? 2.197 -22.078 -15.695 1 96.94 87 LEU B O 1
ATOM 2532 N N . ARG B 1 88 ? 1.907 -24.094 -14.844 1 96 88 ARG B N 1
ATOM 2533 C CA . ARG B 1 88 ? 1.903 -24.734 -16.156 1 96 88 ARG B CA 1
ATOM 2534 C C . ARG B 1 88 ? 0.692 -24.297 -16.969 1 96 88 ARG B C 1
ATOM 2536 O O . ARG B 1 88 ? 0.818 -24 -18.156 1 96 88 ARG B O 1
ATOM 2543 N N . THR B 1 89 ? -0.408 -24.297 -16.312 1 95.62 89 THR B N 1
ATOM 2544 C CA . THR B 1 89 ? -1.633 -23.875 -16.984 1 95.62 89 THR B CA 1
ATOM 2545 C C . THR B 1 89 ? -1.511 -22.438 -17.469 1 95.62 89 THR B C 1
ATOM 2547 O O . THR B 1 89 ? -1.921 -22.125 -18.594 1 95.62 89 THR B O 1
ATOM 2550 N N . ILE B 1 90 ? -0.977 -21.578 -16.656 1 94.81 90 ILE B N 1
ATOM 2551 C CA . ILE B 1 90 ? -0.774 -20.172 -17.016 1 94.81 90 ILE B CA 1
ATOM 2552 C C . ILE B 1 90 ? 0.097 -20.078 -18.266 1 94.81 90 ILE B C 1
ATOM 2554 O O . ILE B 1 90 ? -0.254 -19.375 -19.219 1 94.81 90 ILE B O 1
ATOM 2558 N N . ARG B 1 91 ? 1.165 -20.781 -18.281 1 95.81 91 ARG B N 1
ATOM 2559 C CA . ARG B 1 91 ? 2.107 -20.719 -19.391 1 95.81 91 ARG B CA 1
ATOM 2560 C C . ARG B 1 91 ? 1.491 -21.281 -20.656 1 95.81 91 ARG B C 1
ATOM 2562 O O . ARG B 1 91 ? 1.608 -20.688 -21.734 1 95.81 91 ARG B O 1
ATOM 2569 N N . GLU B 1 92 ? 0.731 -22.312 -20.562 1 95.5 92 GLU B N 1
ATOM 2570 C CA . GLU B 1 92 ? 0.261 -23.062 -21.719 1 95.5 92 GLU B CA 1
ATOM 2571 C C . GLU B 1 92 ? -1.055 -22.5 -22.25 1 95.5 92 GLU B C 1
ATOM 2573 O O . GLU B 1 92 ? -1.321 -22.547 -23.453 1 95.5 92 GLU B O 1
ATOM 2578 N N . LYS B 1 93 ? -1.83 -21.922 -21.312 1 93.38 93 LYS B N 1
ATOM 2579 C CA . LYS B 1 93 ? -3.221 -21.75 -21.734 1 93.38 93 LYS B CA 1
ATOM 2580 C C . LYS B 1 93 ? -3.68 -20.312 -21.562 1 93.38 93 LYS B C 1
ATOM 2582 O O . LYS B 1 93 ? -4.652 -19.891 -22.188 1 93.38 93 LYS B O 1
ATOM 2587 N N . ILE B 1 94 ? -3.047 -19.609 -20.75 1 92.75 94 ILE B N 1
ATOM 2588 C CA . ILE B 1 94 ? -3.629 -18.312 -20.406 1 92.75 94 ILE B CA 1
ATOM 2589 C C . ILE B 1 94 ? -3.039 -17.234 -21.297 1 92.75 94 ILE B C 1
ATOM 2591 O O . ILE B 1 94 ? -1.817 -17.109 -21.406 1 92.75 94 ILE B O 1
ATOM 2595 N N . GLU B 1 95 ? -3.906 -16.516 -22.016 1 92.25 95 GLU B N 1
ATOM 2596 C CA . GLU B 1 95 ? -3.598 -15.273 -22.719 1 92.25 95 GLU B CA 1
ATOM 2597 C C . GLU B 1 95 ? -4.434 -14.117 -22.172 1 92.25 95 GLU B C 1
ATOM 2599 O O . GLU B 1 95 ? -5.645 -14.07 -22.391 1 92.25 95 GLU B O 1
ATOM 2604 N N . TYR B 1 96 ? -3.768 -13.211 -21.547 1 92.25 96 TYR B N 1
ATOM 2605 C CA . TYR B 1 96 ? -4.453 -12.117 -20.875 1 92.25 96 TYR B CA 1
ATOM 2606 C C . TYR B 1 96 ? -3.697 -10.805 -21.062 1 92.25 96 TYR B C 1
ATOM 2608 O O . TYR B 1 96 ? -2.508 -10.719 -20.75 1 92.25 96 TYR B O 1
ATOM 2616 N N . LYS B 1 97 ? -4.352 -9.758 -21.578 1 91.19 97 LYS B N 1
ATOM 2617 C CA . LYS B 1 97 ? -3.816 -8.422 -21.797 1 91.19 97 LYS B CA 1
ATOM 2618 C C . LYS B 1 97 ? -2.469 -8.477 -22.516 1 91.19 97 LYS B C 1
ATOM 2620 O O . LYS B 1 97 ? -1.518 -7.805 -22.109 1 91.19 97 LYS B O 1
ATOM 2625 N N . GLY B 1 98 ? -2.402 -9.266 -23.469 1 91.19 98 GLY B N 1
ATOM 2626 C CA . GLY B 1 98 ? -1.211 -9.367 -24.297 1 91.19 98 GLY B CA 1
ATOM 2627 C C . GLY B 1 98 ? -0.135 -10.25 -23.688 1 91.19 98 GLY B C 1
ATOM 2628 O O . GLY B 1 98 ? 0.89 -10.508 -24.328 1 91.19 98 GLY B O 1
ATOM 2629 N N . MET B 1 99 ? -0.372 -10.766 -22.516 1 93.62 99 MET B N 1
ATOM 2630 C CA . MET B 1 99 ? 0.571 -11.68 -21.875 1 93.62 99 MET B CA 1
ATOM 2631 C C . MET B 1 99 ? 0.258 -13.133 -22.234 1 93.62 99 MET B C 1
ATOM 2633 O O . MET B 1 99 ? -0.851 -13.609 -22 1 93.62 99 MET B O 1
ATOM 2637 N N . LYS B 1 100 ? 1.182 -13.695 -22.812 1 94.12 100 LYS B N 1
ATOM 2638 C CA . LYS B 1 100 ? 1.077 -15.094 -23.219 1 94.12 100 LYS B CA 1
ATOM 2639 C C . LYS B 1 100 ? 2.418 -15.805 -23.078 1 94.12 100 LYS B C 1
ATOM 2641 O O . LYS B 1 100 ? 3.475 -15.188 -23.234 1 94.12 100 LYS B O 1
ATOM 2646 N N . ASP B 1 101 ? 2.299 -17.016 -22.75 1 95.88 101 ASP B N 1
ATOM 2647 C CA . ASP B 1 101 ? 3.492 -17.859 -22.641 1 95.88 101 ASP B CA 1
ATOM 2648 C C . ASP B 1 101 ? 4.461 -17.297 -21.609 1 95.88 101 ASP B C 1
ATOM 2650 O O . ASP B 1 101 ? 5.664 -17.203 -21.844 1 95.88 101 ASP B O 1
ATOM 2654 N N . ILE B 1 102 ? 3.832 -16.797 -20.562 1 94.75 102 ILE B N 1
ATOM 2655 C CA . ILE B 1 102 ? 4.645 -16.219 -19.5 1 94.75 102 ILE B CA 1
ATOM 2656 C C . ILE B 1 102 ? 5.238 -17.328 -18.641 1 94.75 102 ILE B C 1
ATOM 2658 O O . ILE B 1 102 ? 4.504 -18.141 -18.062 1 94.75 102 ILE B O 1
ATOM 2662 N N . LYS B 1 103 ? 6.492 -17.344 -18.562 1 93.88 103 LYS B N 1
ATOM 2663 C CA . LYS B 1 103 ? 7.188 -18.25 -17.656 1 93.88 103 LYS B CA 1
ATOM 2664 C C . LYS B 1 103 ? 7.445 -17.594 -16.312 1 93.88 103 LYS B C 1
ATOM 2666 O O . LYS B 1 103 ? 8.203 -16.625 -16.219 1 93.88 103 LYS B O 1
ATOM 2671 N N . VAL B 1 104 ? 6.848 -18.094 -15.312 1 94.56 104 VAL B N 1
ATOM 2672 C CA . VAL B 1 104 ? 7.055 -17.594 -13.961 1 94.56 104 VAL B CA 1
ATOM 2673 C C . VAL B 1 104 ? 8.359 -18.156 -13.398 1 94.56 104 VAL B C 1
ATOM 2675 O O . VAL B 1 104 ? 8.492 -19.359 -13.211 1 94.56 104 VAL B O 1
ATOM 2678 N N . GLU B 1 105 ? 9.25 -17.281 -13.07 1 94.44 105 GLU B N 1
ATOM 2679 C CA . GLU B 1 105 ? 10.602 -17.703 -12.727 1 94.44 105 GLU B CA 1
ATOM 2680 C C . GLU B 1 105 ? 10.875 -17.531 -11.234 1 94.44 105 GLU B C 1
ATOM 2682 O O . GLU B 1 105 ? 11.984 -17.781 -10.766 1 94.44 105 GLU B O 1
ATOM 2687 N N . PHE B 1 106 ? 10 -17.062 -10.547 1 97.69 106 PHE B N 1
ATOM 2688 C CA . PHE B 1 106 ? 10.203 -16.906 -9.109 1 97.69 106 PHE B CA 1
ATOM 2689 C C . PHE B 1 106 ? 9.562 -18.062 -8.344 1 97.69 106 PHE B C 1
ATOM 2691 O O . PHE B 1 106 ? 8.594 -18.672 -8.82 1 97.69 106 PHE B O 1
ATOM 2698 N N . PRO B 1 107 ? 10.117 -18.422 -7.188 1 98.38 107 PRO B N 1
ATOM 2699 C CA . PRO B 1 107 ? 9.539 -19.5 -6.383 1 98.38 107 PRO B CA 1
ATOM 2700 C C . PRO B 1 107 ? 8.234 -19.094 -5.703 1 98.38 107 PRO B C 1
ATOM 2702 O O . PRO B 1 107 ? 8.055 -17.922 -5.355 1 98.38 107 PRO B O 1
ATOM 2705 N N . ILE B 1 108 ? 7.371 -20.078 -5.562 1 98.62 108 ILE B N 1
ATOM 2706 C CA . ILE B 1 108 ? 6.168 -19.922 -4.754 1 98.62 108 ILE B CA 1
ATOM 2707 C C . ILE B 1 108 ? 6.203 -20.906 -3.586 1 98.62 108 ILE B C 1
ATOM 2709 O O . ILE B 1 108 ? 6.344 -22.109 -3.785 1 98.62 108 ILE B O 1
ATOM 2713 N N . ILE B 1 109 ? 6.082 -20.375 -2.436 1 98.56 109 ILE B N 1
ATOM 2714 C CA . ILE B 1 109 ? 6.137 -21.141 -1.195 1 98.56 109 ILE B CA 1
ATOM 2715 C C . ILE B 1 109 ? 4.867 -21.984 -1.048 1 98.56 109 ILE B C 1
ATOM 2717 O O . ILE B 1 109 ? 3.758 -21.469 -1.223 1 98.56 109 ILE B O 1
ATOM 2721 N N . ASP B 1 110 ? 5.094 -23.234 -0.762 1 95.75 110 ASP B N 1
ATOM 2722 C CA . ASP B 1 110 ? 4.035 -24.125 -0.313 1 95.75 110 ASP B CA 1
ATOM 2723 C C . ASP B 1 110 ? 3.801 -24 1.189 1 95.75 110 ASP B C 1
ATOM 2725 O O . ASP B 1 110 ? 4.547 -24.562 1.993 1 95.75 110 ASP B O 1
ATOM 2729 N N . ASP B 1 111 ? 2.695 -23.359 1.531 1 97.44 111 ASP B N 1
ATOM 2730 C CA . ASP B 1 111 ? 2.469 -23.078 2.947 1 97.44 111 ASP B CA 1
ATOM 2731 C C . ASP B 1 111 ? 1.171 -23.734 3.43 1 97.44 111 ASP B C 1
ATOM 2733 O O . ASP B 1 111 ? 0.325 -23.062 4.027 1 97.44 111 ASP B O 1
ATOM 2737 N N . VAL B 1 112 ? 1 -24.984 3.184 1 96.31 112 VAL B N 1
ATOM 2738 C CA . VAL B 1 112 ? -0.204 -25.719 3.553 1 96.31 112 VAL B CA 1
ATOM 2739 C C . VAL B 1 112 ? -0.43 -25.609 5.059 1 96.31 112 VAL B C 1
ATOM 2741 O O . VAL B 1 112 ? -1.573 -25.562 5.52 1 96.31 112 VAL B O 1
ATOM 2744 N N . SER B 1 113 ? 0.621 -25.562 5.805 1 95.31 113 SER B N 1
ATOM 2745 C CA . SER B 1 113 ? 0.541 -25.5 7.262 1 95.31 113 SER B CA 1
ATOM 2746 C C . SER B 1 113 ? 0.143 -24.109 7.734 1 95.31 113 SER B C 1
ATOM 2748 O O . SER B 1 113 ? -0.208 -23.922 8.898 1 95.31 113 SER B O 1
ATOM 2750 N N . MET B 1 114 ? 0.292 -23.094 6.879 1 96.38 114 MET B N 1
ATOM 2751 C CA . MET B 1 114 ? -0.021 -21.703 7.148 1 96.38 114 MET B CA 1
ATOM 2752 C C . MET B 1 114 ? 0.979 -21.094 8.133 1 96.38 114 MET B C 1
ATOM 2754 O O . MET B 1 114 ? 0.73 -20.031 8.703 1 96.38 114 MET B O 1
ATOM 2758 N N . LYS B 1 115 ? 2.037 -21.766 8.344 1 96.19 115 LYS B N 1
ATOM 2759 C CA . LYS B 1 115 ? 3.02 -21.281 9.312 1 96.19 115 LYS B CA 1
ATOM 2760 C C . LYS B 1 115 ? 3.621 -19.953 8.875 1 96.19 115 LYS B C 1
ATOM 2762 O O . LYS B 1 115 ? 3.652 -19 9.656 1 96.19 115 LYS B O 1
ATOM 2767 N N . VAL B 1 116 ? 4.117 -19.859 7.645 1 97.25 116 VAL B N 1
ATOM 2768 C CA . VAL B 1 116 ? 4.738 -18.641 7.141 1 97.25 116 VAL B CA 1
ATOM 2769 C C . VAL B 1 116 ? 3.689 -17.531 7.027 1 97.25 116 VAL B C 1
ATOM 2771 O O . VAL B 1 116 ? 3.936 -16.391 7.426 1 97.25 116 VAL B O 1
ATOM 2774 N N . ALA B 1 117 ? 2.52 -17.875 6.508 1 97.5 117 ALA B N 1
ATOM 2775 C CA . ALA B 1 117 ? 1.441 -16.906 6.355 1 97.5 117 ALA B CA 1
ATOM 2776 C C . ALA B 1 117 ? 1.067 -16.281 7.695 1 97.5 117 ALA B C 1
ATOM 2778 O O . ALA B 1 117 ? 0.841 -15.07 7.781 1 97.5 117 ALA B O 1
ATOM 2779 N N . ASN B 1 118 ? 1.013 -17.109 8.68 1 95.88 118 ASN B N 1
ATOM 2780 C CA . ASN B 1 118 ? 0.698 -16.594 10.008 1 95.88 118 ASN B CA 1
ATOM 2781 C C . ASN B 1 118 ? 1.84 -15.75 10.57 1 95.88 118 ASN B C 1
ATOM 2783 O O . ASN B 1 118 ? 1.604 -14.719 11.188 1 95.88 118 ASN B O 1
ATOM 2787 N N . LEU B 1 119 ? 3.029 -16.172 10.328 1 95.44 119 LEU B N 1
ATOM 2788 C CA . LEU B 1 119 ? 4.223 -15.477 10.789 1 95.44 119 LEU B CA 1
ATOM 2789 C C . LEU B 1 119 ? 4.266 -14.055 10.227 1 95.44 119 LEU B C 1
ATOM 2791 O O . LEU B 1 119 ? 4.742 -13.133 10.898 1 95.44 119 LEU B O 1
ATOM 2795 N N . TYR B 1 120 ? 3.717 -13.852 9.062 1 96.69 120 TYR B N 1
ATOM 2796 C CA . TYR B 1 120 ? 3.797 -12.57 8.375 1 96.69 120 TYR B CA 1
ATOM 2797 C C . TYR B 1 120 ? 2.443 -11.867 8.375 1 96.69 120 TYR B C 1
ATOM 2799 O O . TYR B 1 120 ? 2.254 -10.875 7.668 1 96.69 120 TYR B O 1
ATOM 2807 N N . GLY B 1 121 ? 1.486 -12.422 9.109 1 95.12 121 GLY B N 1
ATOM 2808 C CA . GLY B 1 121 ? 0.18 -11.797 9.227 1 95.12 121 GLY B CA 1
ATOM 2809 C C . GLY B 1 121 ? -0.609 -11.812 7.93 1 95.12 121 GLY B C 1
ATOM 2810 O O . GLY B 1 121 ? -1.41 -10.914 7.672 1 95.12 121 GLY B O 1
ATOM 2811 N N . MET B 1 122 ? -0.384 -12.797 7.102 1 97.31 122 MET B N 1
ATOM 2812 C CA . MET B 1 122 ? -1.062 -12.883 5.812 1 97.31 122 MET B CA 1
ATOM 2813 C C . MET B 1 122 ? -2.461 -13.469 5.969 1 97.31 122 MET B C 1
ATOM 2815 O O . MET B 1 122 ? -3.314 -13.289 5.098 1 97.31 122 MET B O 1
ATOM 2819 N N . ILE B 1 123 ? -2.602 -14.25 7.027 1 96.56 123 ILE B N 1
ATOM 2820 C CA . ILE B 1 123 ? -3.928 -14.773 7.328 1 96.56 123 ILE B CA 1
ATOM 2821 C C . ILE B 1 123 ? -4.691 -13.781 8.203 1 96.56 123 ILE B C 1
ATOM 2823 O O . ILE B 1 123 ? -4.293 -13.508 9.336 1 96.56 123 ILE B O 1
ATOM 2827 N N . GLN B 1 124 ? -5.707 -13.242 7.59 1 95.88 124 GLN B N 1
ATOM 2828 C CA . GLN B 1 124 ? -6.586 -12.297 8.273 1 95.88 124 GLN B CA 1
ATOM 2829 C C . GLN B 1 124 ? -7.996 -12.867 8.414 1 95.88 124 GLN B C 1
ATOM 2831 O O . GLN B 1 124 ? -8.789 -12.82 7.473 1 95.88 124 GLN B O 1
ATOM 2836 N N . PRO B 1 125 ? -8.352 -13.312 9.594 1 94.12 125 PRO B N 1
ATOM 2837 C CA . PRO B 1 125 ? -9.578 -14.094 9.781 1 94.12 125 PRO B CA 1
ATOM 2838 C C . PRO B 1 125 ? -10.836 -13.328 9.359 1 94.12 125 PRO B C 1
ATOM 2840 O O . PRO B 1 125 ? -11.828 -13.945 8.961 1 94.12 125 PRO B O 1
ATOM 2843 N N . GLY B 1 126 ? -10.812 -12.047 9.469 1 95.06 126 GLY B N 1
ATOM 2844 C CA . GLY B 1 126 ? -11.945 -11.266 9.008 1 95.06 126 GLY B CA 1
ATOM 2845 C C . GLY B 1 126 ? -12.164 -11.359 7.508 1 95.06 126 GLY B C 1
ATOM 2846 O O . GLY B 1 126 ? -13.25 -11.055 7.016 1 95.06 126 GLY B O 1
ATOM 2847 N N . GLU B 1 127 ? -11.133 -11.742 6.777 1 95.25 127 GLU B N 1
ATOM 2848 C CA . GLU B 1 127 ? -11.203 -11.945 5.332 1 95.25 127 GLU B CA 1
ATOM 2849 C C . GLU B 1 127 ? -11.328 -13.422 4.988 1 95.25 127 GLU B C 1
ATOM 2851 O O . GLU B 1 127 ? -12.188 -13.812 4.191 1 95.25 127 GLU B O 1
ATOM 2856 N N . SER B 1 128 ? -10.508 -14.148 5.559 1 95.12 128 SER B N 1
ATOM 2857 C CA . SER B 1 128 ? -10.5 -15.586 5.34 1 95.12 128 SER B CA 1
ATOM 2858 C C . SER B 1 128 ? -9.664 -16.297 6.395 1 95.12 128 SER B C 1
ATOM 2860 O O . SER B 1 128 ? -8.578 -15.836 6.758 1 95.12 128 SER B O 1
ATOM 2862 N N . GLN B 1 129 ? -10.109 -17.453 6.773 1 94.19 129 GLN B N 1
ATOM 2863 C CA . GLN B 1 129 ? -9.375 -18.25 7.746 1 94.19 129 GLN B CA 1
ATOM 2864 C C . GLN B 1 129 ? -8.391 -19.188 7.051 1 94.19 129 GLN B C 1
ATOM 2866 O O . GLN B 1 129 ? -7.5 -19.75 7.695 1 94.19 129 GLN B O 1
ATOM 2871 N N . THR B 1 130 ? -8.578 -19.312 5.746 1 93.94 130 THR B N 1
ATOM 2872 C CA . THR B 1 130 ? -7.828 -20.375 5.07 1 93.94 130 THR B CA 1
ATOM 2873 C C . THR B 1 130 ? -7.164 -19.844 3.805 1 93.94 130 THR B C 1
ATOM 2875 O O . THR B 1 130 ? -6.766 -20.609 2.93 1 93.94 130 THR B O 1
ATOM 2878 N N . ALA B 1 131 ? -7.164 -18.547 3.619 1 96.25 131 ALA B N 1
ATOM 2879 C CA . ALA B 1 131 ? -6.5 -17.922 2.48 1 96.25 131 ALA B CA 1
ATOM 2880 C C . ALA B 1 131 ? -5.73 -16.688 2.914 1 96.25 131 ALA B C 1
ATOM 2882 O O . ALA B 1 131 ? -6.199 -15.914 3.76 1 96.25 131 ALA B O 1
ATOM 2883 N N . ALA B 1 132 ? -4.617 -16.562 2.404 1 97 132 ALA B N 1
ATOM 2884 C CA . ALA B 1 132 ? -3.846 -15.352 2.662 1 97 132 ALA B CA 1
ATOM 2885 C C . ALA B 1 132 ? -4.441 -14.156 1.926 1 97 132 ALA B C 1
ATOM 2887 O O . ALA B 1 132 ? -4.883 -14.281 0.781 1 97 132 ALA B O 1
ATOM 2888 N N . VAL B 1 133 ? -4.473 -13.016 2.58 1 97.81 133 VAL B N 1
ATOM 2889 C CA . VAL B 1 133 ? -4.777 -11.773 1.867 1 97.81 133 VAL B CA 1
ATOM 2890 C C . VAL B 1 133 ? -3.623 -11.422 0.932 1 97.81 133 VAL B C 1
ATOM 2892 O O . VAL B 1 133 ? -2.602 -12.109 0.906 1 97.81 133 VAL B O 1
ATOM 2895 N N . ARG B 1 134 ? -3.832 -10.414 0.14 1 98.31 134 ARG B N 1
ATOM 2896 C CA . ARG B 1 134 ? -2.807 -9.992 -0.809 1 98.31 134 ARG B CA 1
ATOM 2897 C C . ARG B 1 134 ? -1.79 -9.07 -0.144 1 98.31 134 ARG B C 1
ATOM 2899 O O . ARG B 1 134 ? -1.862 -7.848 -0.291 1 98.31 134 ARG B O 1
ATOM 2906 N N . ALA B 1 135 ? -0.855 -9.664 0.496 1 98.31 135 ALA B N 1
ATOM 2907 C CA . ALA B 1 135 ? 0.177 -8.922 1.216 1 98.31 135 ALA B CA 1
ATOM 2908 C C . ALA B 1 135 ? 1.436 -8.773 0.368 1 98.31 135 ALA B C 1
ATOM 2910 O O . ALA B 1 135 ? 1.762 -9.648 -0.434 1 98.31 135 ALA B O 1
ATOM 2911 N N . VAL B 1 136 ? 2.109 -7.676 0.525 1 98.81 136 VAL B N 1
ATOM 2912 C CA . VAL B 1 136 ? 3.391 -7.398 -0.118 1 98.81 136 VAL B CA 1
ATOM 2913 C C . VAL B 1 136 ? 4.387 -6.883 0.917 1 98.81 136 VAL B C 1
ATOM 2915 O O . VAL B 1 136 ? 4.098 -5.93 1.647 1 98.81 136 VAL B O 1
ATOM 2918 N N . PHE B 1 137 ? 5.551 -7.48 0.994 1 98.88 137 PHE B N 1
ATOM 2919 C CA . PHE B 1 137 ? 6.633 -7.066 1.882 1 98.88 137 PHE B CA 1
ATOM 2920 C C . PHE B 1 137 ? 7.879 -6.703 1.085 1 98.88 137 PHE B C 1
ATOM 2922 O O . PHE B 1 137 ? 8.32 -7.469 0.226 1 98.88 137 PHE B O 1
ATOM 2929 N N . PHE B 1 138 ? 8.422 -5.551 1.33 1 98.94 138 PHE B N 1
ATOM 2930 C CA . PHE B 1 138 ? 9.68 -5.109 0.744 1 98.94 138 PHE B CA 1
ATOM 2931 C C . PHE B 1 138 ? 10.828 -5.316 1.721 1 98.94 138 PHE B C 1
ATOM 2933 O O . PHE B 1 138 ? 10.914 -4.633 2.742 1 98.94 138 PHE B O 1
ATOM 2940 N N . VAL B 1 139 ? 11.68 -6.227 1.417 1 98.88 139 VAL B N 1
ATOM 2941 C CA . VAL B 1 139 ? 12.781 -6.582 2.305 1 98.88 139 VAL B CA 1
ATOM 2942 C C . VAL B 1 139 ? 14.109 -6.164 1.675 1 98.88 139 VAL B C 1
ATOM 2944 O O . VAL B 1 139 ? 14.391 -6.492 0.52 1 98.88 139 VAL B O 1
ATOM 2947 N N . ASP B 1 140 ? 14.914 -5.469 2.418 1 98.75 140 ASP B N 1
ATOM 2948 C CA . ASP B 1 140 ? 16.141 -4.934 1.844 1 98.75 140 ASP B CA 1
ATOM 2949 C C . ASP B 1 140 ? 17.266 -5.965 1.896 1 98.75 140 ASP B C 1
ATOM 2951 O O . ASP B 1 140 ? 17.078 -7.074 2.396 1 98.75 140 ASP B O 1
ATOM 2955 N N . PRO B 1 141 ? 18.438 -5.695 1.318 1 98.56 141 PRO B N 1
ATOM 2956 C CA . PRO B 1 141 ? 19.516 -6.672 1.189 1 98.56 141 PRO B CA 1
ATOM 2957 C C . PRO B 1 141 ? 20.062 -7.145 2.539 1 98.56 141 PRO B C 1
ATOM 2959 O O . PRO B 1 141 ? 20.781 -8.141 2.607 1 98.56 141 PRO B O 1
ATOM 2962 N N . LYS B 1 142 ? 19.734 -6.457 3.6 1 98.56 142 LYS B N 1
ATOM 2963 C CA . LYS B 1 142 ? 20.172 -6.832 4.941 1 98.56 142 LYS B CA 1
ATOM 2964 C C . LYS B 1 142 ? 19.094 -7.633 5.664 1 98.56 142 LYS B C 1
ATOM 2966 O O . LYS B 1 142 ? 19.25 -7.984 6.836 1 98.56 142 LYS B O 1
ATOM 2971 N N . GLY B 1 143 ? 17.953 -7.863 5.043 1 98.62 143 GLY B N 1
ATOM 2972 C CA . GLY B 1 143 ? 16.875 -8.648 5.637 1 98.62 143 GLY B CA 1
ATOM 2973 C C . GLY B 1 143 ? 15.961 -7.82 6.516 1 98.62 143 GLY B C 1
ATOM 2974 O O . GLY B 1 143 ? 15.32 -8.352 7.426 1 98.62 143 GLY B O 1
ATOM 2975 N N . VAL B 1 144 ? 15.914 -6.543 6.301 1 98.75 144 VAL B N 1
ATOM 2976 C CA . VAL B 1 144 ? 15.094 -5.633 7.098 1 98.75 144 VAL B CA 1
ATOM 2977 C C . VAL B 1 144 ? 13.836 -5.262 6.324 1 98.75 144 VAL B C 1
ATOM 2979 O O . VAL B 1 144 ? 13.891 -5 5.121 1 98.75 144 VAL B O 1
ATOM 2982 N N . LEU B 1 145 ? 12.688 -5.266 6.996 1 98.75 145 LEU B N 1
ATOM 2983 C CA . LEU B 1 145 ? 11.422 -4.867 6.383 1 98.75 145 LEU B CA 1
ATOM 2984 C C . LEU B 1 145 ? 11.375 -3.359 6.168 1 98.75 145 LEU B C 1
ATOM 2986 O O . LEU B 1 145 ? 11.594 -2.586 7.102 1 98.75 145 LEU B O 1
ATOM 2990 N N . ARG B 1 146 ? 11.031 -2.928 4.953 1 98.81 146 ARG B N 1
ATOM 2991 C CA . ARG B 1 146 ? 11.117 -1.507 4.637 1 98.81 146 ARG B CA 1
ATOM 2992 C C . ARG B 1 146 ? 9.742 -0.925 4.348 1 98.81 146 ARG B C 1
ATOM 2994 O O . ARG B 1 146 ? 9.516 0.273 4.527 1 98.81 146 ARG B O 1
ATOM 3001 N N . ALA B 1 147 ? 8.82 -1.703 3.863 1 98.69 147 ALA B N 1
ATOM 3002 C CA . ALA B 1 147 ? 7.438 -1.336 3.59 1 98.69 147 ALA B CA 1
ATOM 3003 C C . ALA B 1 147 ? 6.547 -2.572 3.51 1 98.69 147 ALA B C 1
ATOM 3005 O O . ALA B 1 147 ? 7.031 -3.682 3.275 1 98.69 147 ALA B O 1
ATOM 3006 N N . MET B 1 148 ? 5.277 -2.379 3.729 1 98.25 148 MET B N 1
ATOM 3007 C CA . MET B 1 148 ? 4.332 -3.486 3.592 1 98.25 148 MET B CA 1
ATOM 3008 C C . MET B 1 148 ? 2.955 -2.979 3.182 1 98.25 148 MET B C 1
ATOM 3010 O O . MET B 1 148 ? 2.543 -1.89 3.586 1 98.25 148 MET B O 1
ATOM 3014 N N . ILE B 1 149 ? 2.283 -3.699 2.387 1 98.38 149 ILE B N 1
ATOM 3015 C CA . ILE B 1 149 ? 0.945 -3.404 1.889 1 98.38 149 ILE B CA 1
ATOM 3016 C C . ILE B 1 149 ? 0.043 -4.621 2.078 1 98.38 149 ILE B C 1
ATOM 3018 O O . ILE B 1 149 ? 0.427 -5.746 1.745 1 98.38 149 ILE B O 1
ATOM 3022 N N . TYR B 1 150 ? -1.14 -4.426 2.619 1 97.94 150 TYR B N 1
ATOM 3023 C CA . TYR B 1 150 ? -2.174 -5.453 2.697 1 97.94 150 TYR B CA 1
ATOM 3024 C C . TYR B 1 150 ? -3.406 -5.047 1.9 1 97.94 150 TYR B C 1
ATOM 3026 O O . TYR B 1 150 ? -4.141 -4.141 2.301 1 97.94 150 TYR B O 1
ATOM 3034 N N . TYR B 1 151 ? -3.609 -5.707 0.786 1 98.38 151 TYR B N 1
ATOM 3035 C CA . TYR B 1 151 ? -4.816 -5.578 -0.022 1 98.38 151 TYR B CA 1
ATOM 3036 C C . TYR B 1 151 ? -5.836 -6.652 0.347 1 98.38 151 TYR B C 1
ATOM 3038 O O . TYR B 1 151 ? -5.469 -7.723 0.838 1 98.38 151 TYR B O 1
ATOM 3046 N N . PRO B 1 152 ? -7.109 -6.352 0.133 1 98 152 PRO B N 1
ATOM 3047 C CA . PRO B 1 152 ? -8.109 -7.398 0.361 1 98 152 PRO B CA 1
ATOM 3048 C C . PRO B 1 152 ? -8.07 -8.492 -0.701 1 98 152 PRO B C 1
ATOM 3050 O O . PRO B 1 152 ? -7.379 -8.352 -1.712 1 98 152 PRO B O 1
ATOM 3053 N N . LEU B 1 153 ? -8.852 -9.531 -0.522 1 97.19 153 LEU B N 1
ATOM 3054 C CA . LEU B 1 153 ? -8.914 -10.664 -1.436 1 97.19 153 LEU B CA 1
ATOM 3055 C C . LEU B 1 153 ? -9.398 -10.227 -2.812 1 97.19 153 LEU B C 1
ATOM 3057 O O . LEU B 1 153 ? -8.953 -10.758 -3.832 1 97.19 153 LEU B O 1
ATOM 3061 N N . ALA B 1 154 ? -10.219 -9.203 -2.861 1 96.94 154 ALA B N 1
ATOM 3062 C CA . ALA B 1 154 ? -11 -8.945 -4.066 1 96.94 154 ALA B CA 1
ATOM 3063 C C . ALA B 1 154 ? -10.375 -7.828 -4.898 1 96.94 154 ALA B C 1
ATOM 3065 O O . ALA B 1 154 ? -10.867 -7.492 -5.973 1 96.94 154 ALA B O 1
ATOM 3066 N N . LEU B 1 155 ? -9.289 -7.27 -4.465 1 98.19 155 LEU B N 1
ATOM 3067 C CA . LEU B 1 155 ? -8.695 -6.141 -5.172 1 98.19 155 LEU B CA 1
ATOM 3068 C C . LEU B 1 155 ? -7.262 -6.453 -5.586 1 98.19 155 LEU B C 1
ATOM 3070 O O . LEU B 1 155 ? -6.375 -6.566 -4.738 1 98.19 155 LEU B O 1
ATOM 3074 N N . GLY B 1 156 ? -7.094 -6.477 -6.902 1 98.31 156 GLY B N 1
ATOM 3075 C CA . GLY B 1 156 ? -5.754 -6.711 -7.418 1 98.31 156 GLY B CA 1
ATOM 3076 C C . GLY B 1 156 ? -4.781 -5.598 -7.078 1 98.31 156 GLY B C 1
ATOM 3077 O O . GLY B 1 156 ? -5.176 -4.438 -6.949 1 98.31 156 GLY B O 1
ATOM 3078 N N . ARG B 1 157 ? -3.592 -5.941 -7.004 1 98.69 157 ARG B N 1
ATOM 3079 C CA . ARG B 1 157 ? -2.533 -5.008 -6.625 1 98.69 157 ARG B CA 1
ATOM 3080 C C . ARG B 1 157 ? -2.217 -4.047 -7.766 1 98.69 157 ARG B C 1
ATOM 3082 O O . ARG B 1 157 ? -2.648 -4.258 -8.898 1 98.69 157 ARG B O 1
ATOM 3089 N N . ASN B 1 158 ? -1.542 -2.967 -7.43 1 98.25 158 ASN B N 1
ATOM 3090 C CA . ASN B 1 158 ? -0.959 -2.006 -8.359 1 98.25 158 ASN B CA 1
ATOM 3091 C C . ASN B 1 158 ? 0.541 -2.23 -8.531 1 98.25 158 ASN B C 1
ATOM 3093 O O . ASN B 1 158 ? 1.332 -1.856 -7.664 1 98.25 158 ASN B O 1
ATOM 3097 N N . PHE B 1 159 ? 0.968 -2.748 -9.688 1 97.81 159 PHE B N 1
ATOM 3098 C CA . PHE B 1 159 ? 2.35 -3.186 -9.859 1 97.81 159 PHE B CA 1
ATOM 3099 C C . PHE B 1 159 ? 3.262 -1.999 -10.141 1 97.81 159 PHE B C 1
ATOM 3101 O O . PHE B 1 159 ? 4.465 -2.059 -9.875 1 97.81 159 PHE B O 1
ATOM 3108 N N . ASP B 1 160 ? 2.709 -0.943 -10.68 1 96.75 160 ASP B N 1
ATOM 3109 C CA . ASP B 1 160 ? 3.496 0.281 -10.797 1 96.75 160 ASP B CA 1
ATOM 3110 C C . ASP B 1 160 ? 3.855 0.835 -9.422 1 96.75 160 ASP B C 1
ATOM 3112 O O . ASP B 1 160 ? 4.949 1.374 -9.227 1 96.75 160 ASP B O 1
ATOM 3116 N N . GLU B 1 161 ? 2.916 0.776 -8.547 1 98.12 161 GLU B N 1
ATOM 3117 C CA . GLU B 1 161 ? 3.201 1.236 -7.188 1 98.12 161 GLU B CA 1
ATOM 3118 C C . GLU B 1 161 ? 4.242 0.349 -6.512 1 98.12 161 GLU B C 1
ATOM 3120 O O . GLU B 1 161 ? 5.109 0.841 -5.789 1 98.12 161 GLU B O 1
ATOM 3125 N N . ILE B 1 162 ? 4.125 -0.959 -6.688 1 98.56 162 ILE B N 1
ATOM 3126 C CA . ILE B 1 162 ? 5.109 -1.876 -6.125 1 98.56 162 ILE B CA 1
ATOM 3127 C C . ILE B 1 162 ? 6.504 -1.507 -6.621 1 98.56 162 ILE B C 1
ATOM 3129 O O . ILE B 1 162 ? 7.445 -1.408 -5.832 1 98.56 162 ILE B O 1
ATOM 3133 N N . LYS B 1 163 ? 6.613 -1.238 -7.875 1 97.25 163 LYS B N 1
ATOM 3134 C CA . LYS B 1 163 ? 7.898 -0.844 -8.438 1 97.25 163 LYS B CA 1
ATOM 3135 C C . LYS B 1 163 ? 8.344 0.513 -7.902 1 97.25 163 LYS B C 1
ATOM 3137 O O . LYS B 1 163 ? 9.516 0.701 -7.57 1 97.25 163 LYS B O 1
ATOM 3142 N N . ARG B 1 164 ? 7.441 1.449 -7.883 1 97.5 164 ARG B N 1
ATOM 3143 C CA . ARG B 1 164 ? 7.754 2.783 -7.379 1 97.5 164 ARG B CA 1
ATOM 3144 C C . ARG B 1 164 ? 8.328 2.715 -5.969 1 97.5 164 ARG B C 1
ATOM 3146 O O . ARG B 1 164 ? 9.312 3.391 -5.66 1 97.5 164 ARG B O 1
ATOM 3153 N N . VAL B 1 165 ? 7.699 1.91 -5.129 1 98.62 165 VAL B N 1
ATOM 3154 C CA . VAL B 1 165 ? 8.148 1.763 -3.748 1 98.62 165 VAL B CA 1
ATOM 3155 C C . VAL B 1 165 ? 9.562 1.182 -3.727 1 98.62 165 VAL B C 1
ATOM 3157 O O . VAL B 1 165 ? 10.438 1.696 -3.029 1 98.62 165 VAL B O 1
ATOM 3160 N N . LEU B 1 166 ? 9.781 0.148 -4.508 1 98.31 166 LEU B N 1
ATOM 3161 C CA . LEU B 1 166 ? 11.102 -0.473 -4.555 1 98.31 166 LEU B CA 1
ATOM 3162 C C . LEU B 1 166 ? 12.156 0.533 -4.992 1 98.31 166 LEU B C 1
ATOM 3164 O O . LEU B 1 166 ? 13.164 0.722 -4.301 1 98.31 166 LEU B O 1
ATOM 3168 N N . VAL B 1 167 ? 11.93 1.21 -6.086 1 97.38 167 VAL B N 1
ATOM 3169 C CA . VAL B 1 167 ? 12.891 2.164 -6.641 1 97.38 167 VAL B CA 1
ATOM 3170 C C . VAL B 1 167 ? 13.109 3.309 -5.652 1 97.38 167 VAL B C 1
ATOM 3172 O O . VAL B 1 167 ? 14.234 3.758 -5.457 1 97.38 167 VAL B O 1
ATOM 3175 N N . GLY B 1 168 ? 11.984 3.742 -5.105 1 97.81 168 GLY B N 1
ATOM 3176 C CA . GLY B 1 168 ? 12.102 4.785 -4.098 1 97.81 168 GLY B CA 1
ATOM 3177 C C . GLY B 1 168 ? 13 4.402 -2.939 1 97.81 168 GLY B C 1
ATOM 3178 O O . GLY B 1 168 ? 13.875 5.172 -2.543 1 97.81 168 GLY B O 1
ATOM 3179 N N . LEU B 1 169 ? 12.773 3.24 -2.379 1 98.44 169 LEU B N 1
ATOM 3180 C CA . LEU B 1 169 ? 13.562 2.754 -1.256 1 98.44 169 LEU B CA 1
ATOM 3181 C C . LEU B 1 169 ? 15.039 2.637 -1.642 1 98.44 169 LEU B C 1
ATOM 3183 O O . LEU B 1 169 ? 15.914 3.027 -0.873 1 98.44 169 LEU B O 1
ATOM 3187 N N . GLN B 1 170 ? 15.266 2.125 -2.789 1 97.69 170 GLN B N 1
ATOM 3188 C CA . GLN B 1 170 ? 16.641 1.97 -3.264 1 97.69 170 GLN B CA 1
ATOM 3189 C C . GLN B 1 170 ? 17.312 3.326 -3.451 1 97.69 170 GLN B C 1
ATOM 3191 O O . GLN B 1 170 ? 18.484 3.5 -3.09 1 97.69 170 GLN B O 1
ATOM 3196 N N . ALA B 1 171 ? 16.641 4.246 -4.031 1 96.44 171 ALA B N 1
ATOM 3197 C CA . ALA B 1 171 ? 17.188 5.578 -4.254 1 96.44 171 ALA B CA 1
ATOM 3198 C C . ALA B 1 171 ? 17.453 6.289 -2.932 1 96.44 171 ALA B C 1
ATOM 3200 O O . ALA B 1 171 ? 18.453 6.996 -2.789 1 96.44 171 ALA B O 1
ATOM 3201 N N . ILE B 1 172 ? 16.562 6.156 -1.986 1 97 172 ILE B N 1
ATOM 3202 C CA . ILE B 1 172 ? 16.766 6.719 -0.655 1 97 172 ILE B CA 1
ATOM 3203 C C . ILE B 1 172 ? 18.094 6.219 -0.079 1 97 172 ILE B C 1
ATOM 3205 O O . ILE B 1 172 ? 18.875 7.008 0.437 1 97 172 ILE B O 1
ATOM 3209 N N . ASP B 1 173 ? 18.328 4.965 -0.186 1 96.38 173 ASP B N 1
ATOM 3210 C CA . ASP B 1 173 ? 19.547 4.367 0.351 1 96.38 173 ASP B CA 1
ATOM 3211 C C . ASP B 1 173 ? 20.781 4.852 -0.411 1 96.38 173 ASP B C 1
ATOM 3213 O O . ASP B 1 173 ? 21.812 5.145 0.193 1 96.38 173 ASP B O 1
ATOM 3217 N N . ALA B 1 174 ? 20.656 4.988 -1.711 1 95.31 174 ALA B N 1
ATOM 3218 C CA . ALA B 1 174 ? 21.797 5.266 -2.572 1 95.31 174 ALA B CA 1
ATOM 3219 C C . ALA B 1 174 ? 22.203 6.73 -2.482 1 95.31 174 ALA B C 1
ATOM 3221 O O . ALA B 1 174 ? 23.391 7.055 -2.555 1 95.31 174 ALA B O 1
ATOM 3222 N N . PHE B 1 175 ? 21.25 7.633 -2.299 1 94.31 175 PHE B N 1
ATOM 3223 C CA . PHE B 1 175 ? 21.547 9.055 -2.451 1 94.31 175 PHE B CA 1
ATOM 3224 C C . PHE B 1 175 ? 21.359 9.789 -1.13 1 94.31 175 PHE B C 1
ATOM 3226 O O . PHE B 1 175 ? 21.703 10.969 -1.016 1 94.31 175 PHE B O 1
ATOM 3233 N N . GLY B 1 176 ? 20.812 9.117 -0.104 1 94.06 176 GLY B N 1
ATOM 3234 C CA . GLY B 1 176 ? 20.594 9.766 1.179 1 94.06 176 GLY B CA 1
ATOM 3235 C C . GLY B 1 176 ? 19.562 10.883 1.117 1 94.06 176 GLY B C 1
ATOM 3236 O O . GLY B 1 176 ? 19.781 11.961 1.668 1 94.06 176 GLY B O 1
ATOM 3237 N N . VAL B 1 177 ? 18.516 10.648 0.325 1 94.5 177 VAL B N 1
ATOM 3238 C CA . VAL B 1 177 ? 17.469 11.641 0.109 1 94.5 177 VAL B CA 1
ATOM 3239 C C . VAL B 1 177 ? 16.125 11.078 0.583 1 94.5 177 VAL B C 1
ATOM 3241 O O . VAL B 1 177 ? 16.047 9.93 1.014 1 94.5 177 VAL B O 1
ATOM 3244 N N . ALA B 1 178 ? 15.125 11.867 0.576 1 96.31 178 ALA B N 1
ATOM 3245 C CA . ALA B 1 178 ? 13.75 11.484 0.869 1 96.31 178 ALA B CA 1
ATOM 3246 C C . ALA B 1 178 ? 12.812 11.906 -0.259 1 96.31 178 ALA B C 1
ATOM 3248 O O . ALA B 1 178 ? 13.156 12.758 -1.08 1 96.31 178 ALA B O 1
ATOM 3249 N N . MET B 1 179 ? 11.727 11.227 -0.332 1 97.56 179 MET B N 1
ATOM 3250 C CA . MET B 1 179 ? 10.844 11.406 -1.482 1 97.56 179 MET B CA 1
ATOM 3251 C C . MET B 1 179 ? 9.547 12.094 -1.071 1 97.56 179 MET B C 1
ATOM 3253 O O . MET B 1 179 ? 8.875 11.648 -0.137 1 97.56 179 MET B O 1
ATOM 3257 N N . PRO B 1 180 ? 9.141 13.195 -1.758 1 97.69 180 PRO B N 1
ATOM 3258 C CA . PRO B 1 180 ? 7.855 13.836 -1.468 1 97.69 180 PRO B CA 1
ATOM 3259 C C . PRO B 1 180 ? 6.668 13.016 -1.966 1 97.69 180 PRO B C 1
ATOM 3261 O O . PRO B 1 180 ? 6.855 11.945 -2.559 1 97.69 180 PRO B O 1
ATOM 3264 N N . ALA B 1 181 ? 5.496 13.484 -1.659 1 97.94 181 ALA B N 1
ATOM 3265 C CA . ALA B 1 181 ? 4.258 12.867 -2.129 1 97.94 181 ALA B CA 1
ATOM 3266 C C . ALA B 1 181 ? 4.297 12.641 -3.637 1 97.94 181 ALA B C 1
ATOM 3268 O O . ALA B 1 181 ? 4.727 13.508 -4.395 1 97.94 181 ALA B O 1
ATOM 3269 N N . ASP B 1 182 ? 3.953 11.461 -4.07 1 97.56 182 ASP B N 1
ATOM 3270 C CA . ASP B 1 182 ? 3.748 11.094 -5.469 1 97.56 182 ASP B CA 1
ATOM 3271 C C . ASP B 1 182 ? 5.059 11.148 -6.25 1 97.56 182 ASP B C 1
ATOM 3273 O O . ASP B 1 182 ? 5.055 11.266 -7.477 1 97.56 182 ASP B O 1
ATOM 3277 N N . TRP B 1 183 ? 6.109 11.117 -5.559 1 97.69 183 TRP B N 1
ATOM 3278 C CA . TRP B 1 183 ? 7.406 11.172 -6.219 1 97.69 183 TRP B CA 1
ATOM 3279 C C . TRP B 1 183 ? 7.539 10.062 -7.258 1 97.69 183 TRP B C 1
ATOM 3281 O O . TRP B 1 183 ? 7.141 8.922 -7.012 1 97.69 183 TRP B O 1
ATOM 3291 N N . ARG B 1 184 ? 8.102 10.336 -8.359 1 96.12 184 ARG B N 1
ATOM 3292 C CA . ARG B 1 184 ? 8.547 9.438 -9.422 1 96.12 184 ARG B CA 1
ATOM 3293 C C . ARG B 1 184 ? 9.984 9.75 -9.828 1 96.12 184 ARG B C 1
ATOM 3295 O O . ARG B 1 184 ? 10.461 10.867 -9.633 1 96.12 184 ARG B O 1
ATOM 3302 N N . PRO B 1 185 ? 10.625 8.688 -10.367 1 94.31 185 PRO B N 1
ATOM 3303 C CA . PRO B 1 185 ? 11.977 8.992 -10.852 1 94.31 185 PRO B CA 1
ATOM 3304 C C . PRO B 1 185 ? 12.016 10.211 -11.773 1 94.31 185 PRO B C 1
ATOM 3306 O O . PRO B 1 185 ? 11.234 10.297 -12.727 1 94.31 185 PRO B O 1
ATOM 3309 N N . GLY B 1 186 ? 12.898 11.133 -11.422 1 94.19 186 GLY B N 1
ATOM 3310 C CA . GLY B 1 186 ? 13.008 12.367 -12.188 1 94.19 186 GLY B CA 1
ATOM 3311 C C . GLY B 1 186 ? 12.422 13.562 -11.469 1 94.19 186 GLY B C 1
ATOM 3312 O O . GLY B 1 186 ? 12.734 14.711 -11.805 1 94.19 186 GLY B O 1
ATOM 3313 N N . ASP B 1 187 ? 11.547 13.352 -10.5 1 95.5 187 ASP B N 1
ATOM 3314 C CA . ASP B 1 187 ? 11 14.43 -9.68 1 95.5 187 ASP B CA 1
ATOM 3315 C C . ASP B 1 187 ? 12.047 14.961 -8.703 1 95.5 187 ASP B C 1
ATOM 3317 O O . ASP B 1 187 ? 13.062 14.297 -8.453 1 95.5 187 ASP B O 1
ATOM 3321 N N . GLU B 1 188 ? 11.727 16.094 -8.18 1 95.19 188 GLU B N 1
ATOM 3322 C CA . GLU B 1 188 ? 12.594 16.641 -7.141 1 95.19 188 GLU B CA 1
ATOM 3323 C C . GLU B 1 188 ? 12.523 15.805 -5.863 1 95.19 188 GLU B C 1
ATOM 3325 O O . GLU B 1 188 ? 11.5 15.195 -5.57 1 95.19 188 GLU B O 1
ATOM 3330 N N . VAL B 1 189 ? 13.664 15.844 -5.184 1 96.31 189 VAL B N 1
ATOM 3331 C CA . VAL B 1 189 ? 13.773 15.07 -3.951 1 96.31 189 VAL B CA 1
ATOM 3332 C C . VAL B 1 189 ? 14.078 16.016 -2.783 1 96.31 189 VAL B C 1
ATOM 3334 O O . VAL B 1 189 ? 14.398 17.188 -2.986 1 96.31 189 VAL B O 1
ATOM 3337 N N . ILE B 1 190 ? 13.844 15.5 -1.587 1 93.69 190 ILE B N 1
ATOM 3338 C CA . ILE B 1 190 ? 14.07 16.266 -0.366 1 93.69 190 ILE B CA 1
ATOM 3339 C C . ILE B 1 190 ? 15.438 15.922 0.216 1 93.69 190 ILE B C 1
ATOM 3341 O O . ILE B 1 190 ? 15.812 14.75 0.303 1 93.69 190 ILE B O 1
ATOM 3345 N N . VAL B 1 191 ? 16.188 16.938 0.544 1 80.25 191 VAL B N 1
ATOM 3346 C CA . VAL B 1 191 ? 17.484 16.781 1.175 1 80.25 191 VAL B CA 1
ATOM 3347 C C . VAL B 1 191 ? 17.344 16.922 2.689 1 80.25 191 VAL B C 1
ATOM 3349 O O . VAL B 1 191 ? 16.688 17.844 3.172 1 80.25 191 VAL B O 1
ATOM 3352 N N . PRO B 1 192 ? 17.703 15.828 3.383 1 70.75 192 PRO B N 1
ATOM 3353 C CA . PRO B 1 192 ? 17.672 16 4.836 1 70.75 192 PRO B CA 1
ATOM 3354 C C . PRO B 1 192 ? 18.438 17.234 5.305 1 70.75 192 PRO B C 1
ATOM 3356 O O . PRO B 1 192 ? 19.516 17.531 4.781 1 70.75 192 PRO B O 1
ATOM 3359 N N . MET B 1 193 ? 17.75 18.188 5.75 1 60.69 193 MET B N 1
ATOM 3360 C CA . MET B 1 193 ? 18.422 19.406 6.176 1 60.69 193 MET B CA 1
ATOM 3361 C C . MET B 1 193 ? 19.344 19.141 7.363 1 60.69 193 MET B C 1
ATOM 3363 O O . MET B 1 193 ? 19 18.359 8.25 1 60.69 193 MET B O 1
ATOM 3367 N N . LYS B 1 194 ? 20.719 19.359 6.906 1 50.31 194 LYS B N 1
ATOM 3368 C CA . LYS B 1 194 ? 21.766 19.328 7.918 1 50.31 194 LYS B CA 1
ATOM 3369 C C . LYS B 1 194 ? 21.797 20.641 8.711 1 50.31 194 LYS B C 1
ATOM 3371 O O . LYS B 1 194 ? 21.984 21.719 8.141 1 50.31 194 LYS B O 1
ATOM 3376 N N . GLY B 1 195 ? 21.438 20.484 9.977 1 51.22 195 GLY B N 1
ATOM 3377 C CA . GLY B 1 195 ? 21.719 21.484 11 1 51.22 195 GLY B CA 1
ATOM 3378 C C . GLY B 1 195 ? 20.969 22.781 10.797 1 51.22 195 GLY B C 1
ATOM 3379 O O . GLY B 1 195 ? 20.266 22.953 9.805 1 51.22 195 GLY B O 1
ATOM 3380 N N . GLU B 1 196 ? 20.812 23.609 11.82 1 48.28 196 GLU B N 1
ATOM 3381 C CA . GLU B 1 196 ? 20.156 24.906 12 1 48.28 196 GLU B CA 1
ATOM 3382 C C . GLU B 1 196 ? 20.594 25.891 10.93 1 48.28 196 GLU B C 1
ATOM 3384 O O . GLU B 1 196 ? 20 26.969 10.781 1 48.28 196 GLU B O 1
ATOM 3389 N N . ASP B 1 197 ? 21.75 25.672 10.383 1 47.56 197 ASP B N 1
ATOM 3390 C CA . ASP B 1 197 ? 22.25 26.828 9.625 1 47.56 197 ASP B CA 1
ATOM 3391 C C . ASP B 1 197 ? 21.609 26.891 8.242 1 47.56 197 ASP B C 1
ATOM 3393 O O . ASP B 1 197 ? 22.062 26.219 7.312 1 47.56 197 ASP B O 1
ATOM 3397 N N . MET B 1 198 ? 20.438 27.328 8.109 1 49.38 198 MET B N 1
ATOM 3398 C CA . MET B 1 198 ? 19.609 27.656 6.953 1 49.38 198 MET B CA 1
ATOM 3399 C C . MET B 1 198 ? 20.422 28.375 5.883 1 49.38 198 MET B C 1
ATOM 3401 O O . MET B 1 198 ? 19.953 28.531 4.75 1 49.38 198 MET B O 1
ATOM 3405 N N . ASN B 1 199 ? 21.422 29.016 6.281 1 48.91 199 ASN B N 1
ATOM 3406 C CA . ASN B 1 199 ? 22.125 29.969 5.418 1 48.91 199 ASN B CA 1
ATOM 3407 C C . ASN B 1 199 ? 22.984 29.25 4.383 1 48.91 199 ASN B C 1
ATOM 3409 O O . ASN B 1 199 ? 23.5 29.875 3.455 1 48.91 199 ASN B O 1
ATOM 3413 N N . ASP B 1 200 ? 23.203 28.047 4.527 1 51.84 200 ASP B N 1
ATOM 3414 C CA . ASP B 1 200 ? 24.078 27.453 3.531 1 51.84 200 ASP B CA 1
ATOM 3415 C C . ASP B 1 200 ? 23.312 26.531 2.586 1 51.84 200 ASP B C 1
ATOM 3417 O O . ASP B 1 200 ? 23.297 25.312 2.773 1 51.84 200 ASP B O 1
ATOM 3421 N N . GLN B 1 201 ? 22.344 27.094 1.959 1 55.94 201 GLN B N 1
ATOM 3422 C CA . GLN B 1 201 ? 21.672 26.281 0.939 1 55.94 201 GLN B CA 1
ATOM 3423 C C . GLN B 1 201 ? 22.641 25.906 -0.179 1 55.94 201 GLN B C 1
ATOM 3425 O O . GLN B 1 201 ? 23.297 26.766 -0.762 1 55.94 201 GLN B O 1
ATOM 3430 N N . PRO B 1 202 ? 22.922 24.609 -0.131 1 58.44 202 PRO B N 1
ATOM 3431 C CA . PRO B 1 202 ? 23.766 24.219 -1.259 1 58.44 202 PRO B CA 1
ATOM 3432 C C . PRO B 1 202 ? 23.219 24.703 -2.602 1 58.44 202 PRO B C 1
ATOM 3434 O O . PRO B 1 202 ? 22.016 24.969 -2.721 1 58.44 202 PRO B O 1
ATOM 3437 N N . GLU B 1 203 ? 24.047 24.969 -3.533 1 64.94 203 GLU B N 1
ATOM 3438 C CA . GLU B 1 203 ? 23.703 25.312 -4.91 1 64.94 203 GLU B CA 1
ATOM 3439 C C . GLU B 1 203 ? 22.734 24.281 -5.5 1 64.94 203 GLU B C 1
ATOM 3441 O O . GLU B 1 203 ? 22.859 23.094 -5.262 1 64.94 203 GLU B O 1
ATOM 3446 N N . GLY B 1 204 ? 21.531 24.719 -6.008 1 80 204 GLY B N 1
ATOM 3447 C CA . GLY B 1 204 ? 20.578 23.891 -6.73 1 80 204 GLY B CA 1
ATOM 3448 C C . GLY B 1 204 ? 19.422 23.406 -5.867 1 80 204 GLY B C 1
ATOM 3449 O O . GLY B 1 204 ? 18.688 22.516 -6.262 1 80 204 GLY B O 1
ATOM 3450 N N . VAL B 1 205 ? 19.453 24.078 -4.68 1 83.75 205 VAL B N 1
ATOM 3451 C CA . VAL B 1 205 ? 18.359 23.719 -3.779 1 83.75 205 VAL B CA 1
ATOM 3452 C C . VAL B 1 205 ? 17.281 24.781 -3.828 1 83.75 205 VAL B C 1
ATOM 3454 O O . VAL B 1 205 ? 17.578 25.984 -3.838 1 83.75 205 VAL B O 1
ATOM 3457 N N . LYS B 1 206 ? 16.047 24.344 -4.043 1 87.06 206 LYS B N 1
ATOM 3458 C CA . LYS B 1 206 ? 14.867 25.203 -3.988 1 87.06 206 LYS B CA 1
ATOM 3459 C C . LYS B 1 206 ? 14.133 25.062 -2.656 1 87.06 206 LYS B C 1
ATOM 3461 O O . LYS B 1 206 ? 13.719 23.953 -2.289 1 87.06 206 LYS B O 1
ATOM 3466 N N . CYS B 1 207 ? 14.008 26.172 -1.974 1 87.12 207 CYS B N 1
ATOM 3467 C CA . CYS B 1 207 ? 13.359 26.141 -0.667 1 87.12 207 CYS B CA 1
ATOM 3468 C C . CYS B 1 207 ? 12.008 26.844 -0.706 1 87.12 207 CYS B C 1
ATOM 3470 O O . CYS B 1 207 ? 11.922 28 -1.131 1 87.12 207 CYS B O 1
ATOM 3472 N N . TYR B 1 208 ? 11 26.141 -0.317 1 85.81 208 TYR B N 1
ATOM 3473 C CA . TYR B 1 208 ? 9.656 26.688 -0.23 1 85.81 208 TYR B CA 1
ATOM 3474 C C . TYR B 1 208 ? 9.414 27.328 1.137 1 85.81 208 TYR B C 1
ATOM 3476 O O . TYR B 1 208 ? 8.516 28.156 1.294 1 85.81 208 TYR B O 1
ATOM 3484 N N . ASP B 1 209 ? 10.133 26.938 2.119 1 86.25 209 ASP B N 1
ATOM 3485 C CA . ASP B 1 209 ? 10.25 27.453 3.48 1 86.25 209 ASP B CA 1
ATOM 3486 C C . ASP B 1 209 ? 11.508 26.922 4.164 1 86.25 209 ASP B C 1
ATOM 3488 O O . ASP B 1 209 ? 12.281 26.188 3.564 1 86.25 209 ASP B O 1
ATOM 3492 N N . TRP B 1 210 ? 11.672 27.297 5.465 1 83.44 210 TRP B N 1
ATOM 3493 C CA . TRP B 1 210 ? 12.898 26.938 6.168 1 83.44 210 TRP B CA 1
ATOM 3494 C C . TRP B 1 210 ? 12.992 25.422 6.363 1 83.44 210 TRP B C 1
ATOM 3496 O O . TRP B 1 210 ? 14.094 24.875 6.5 1 83.44 210 TRP B O 1
ATOM 3506 N N . PHE B 1 211 ? 11.906 24.703 6.262 1 85 211 PHE B N 1
ATOM 3507 C CA . PHE B 1 211 ? 11.914 23.281 6.555 1 85 211 PHE B CA 1
ATOM 3508 C C . PHE B 1 211 ? 11.594 22.469 5.309 1 85 211 PHE B C 1
ATOM 3510 O O . PHE B 1 211 ? 11.484 21.234 5.371 1 85 211 PHE B O 1
ATOM 3517 N N . PHE B 1 212 ? 11.469 23.094 4.203 1 89.94 212 PHE B N 1
ATOM 3518 C CA . PHE B 1 212 ? 11.023 22.406 2.996 1 89.94 212 PHE B CA 1
ATOM 3519 C C . PHE B 1 212 ? 11.859 22.828 1.793 1 89.94 212 PHE B C 1
ATOM 3521 O O . PHE B 1 212 ? 11.547 23.812 1.125 1 89.94 212 PHE B O 1
ATOM 3528 N N . CYS B 1 213 ? 12.82 22.062 1.547 1 89.75 213 CYS B N 1
ATOM 3529 C CA . CYS B 1 213 ? 13.719 22.328 0.433 1 89.75 213 CYS B CA 1
ATOM 3530 C C . CYS B 1 213 ? 13.898 21.094 -0.436 1 89.75 213 CYS B C 1
ATOM 3532 O O . CYS B 1 213 ? 13.977 19.969 0.077 1 89.75 213 CYS B O 1
ATOM 3534 N N . THR B 1 214 ? 13.914 21.281 -1.715 1 92.06 214 THR B N 1
ATOM 3535 C CA . THR B 1 214 ? 14.047 20.188 -2.662 1 92.06 214 THR B CA 1
ATOM 3536 C C . THR B 1 214 ? 15.203 20.438 -3.627 1 92.06 214 THR B C 1
ATOM 3538 O O . THR B 1 214 ? 15.695 21.562 -3.734 1 92.06 214 THR B O 1
ATOM 3541 N N . ARG B 1 215 ? 15.727 19.438 -4.199 1 92.5 215 ARG B N 1
ATOM 3542 C CA . ARG B 1 215 ? 16.688 19.516 -5.285 1 92.5 215 ARG B CA 1
ATOM 3543 C C . ARG B 1 215 ? 16.375 18.516 -6.387 1 92.5 215 ARG B C 1
ATOM 3545 O O . ARG B 1 215 ? 15.734 17.484 -6.133 1 92.5 215 ARG B O 1
ATOM 3552 N N . PRO B 1 216 ? 16.844 18.828 -7.535 1 93.38 216 PRO B N 1
ATOM 3553 C CA . PRO B 1 216 ? 16.641 17.875 -8.625 1 93.38 216 PRO B CA 1
ATOM 3554 C C . PRO B 1 216 ? 17.469 16.609 -8.461 1 93.38 216 PRO B C 1
ATOM 3556 O O . PRO B 1 216 ? 18.578 16.656 -7.926 1 93.38 216 PRO B O 1
ATOM 3559 N N . LEU B 1 217 ? 17 15.547 -8.82 1 94.12 217 LEU B N 1
ATOM 3560 C CA . LEU B 1 217 ? 17.688 14.266 -9 1 94.12 217 LEU B CA 1
ATOM 3561 C C . LEU B 1 217 ? 17.234 13.594 -10.297 1 94.12 217 LEU B C 1
ATOM 3563 O O . LEU B 1 217 ? 16.203 12.93 -10.328 1 94.12 217 LEU B O 1
ATOM 3567 N N . PRO B 1 218 ? 18.047 13.773 -11.344 1 94 218 PRO B N 1
ATOM 3568 C CA . PRO B 1 218 ? 17.641 13.273 -12.656 1 94 218 PRO B CA 1
ATOM 3569 C C . PRO B 1 218 ? 17.391 11.766 -12.68 1 94 218 PRO B C 1
ATOM 3571 O O . PRO B 1 218 ? 18.109 11.016 -12.008 1 94 218 PRO B O 1
ATOM 3574 N N . LYS B 1 219 ? 16.422 11.398 -13.445 1 94 219 LYS B N 1
ATOM 3575 C CA . LYS B 1 219 ? 16.047 10 -13.594 1 94 219 LYS B CA 1
ATOM 3576 C C . LYS B 1 219 ? 17.25 9.148 -14.016 1 94 219 LYS B C 1
ATOM 3578 O O . LYS B 1 219 ? 17.453 8.047 -13.5 1 94 219 LYS B O 1
ATOM 3583 N N . GLU B 1 220 ? 18.047 9.648 -14.906 1 93 220 GLU B N 1
ATOM 3584 C CA . GLU B 1 220 ? 19.188 8.93 -15.453 1 93 220 GLU B CA 1
ATOM 3585 C C . GLU B 1 220 ? 20.219 8.609 -14.359 1 93 220 GLU B C 1
ATOM 3587 O O . GLU B 1 220 ? 20.859 7.559 -14.406 1 93 220 GLU B O 1
ATOM 3592 N N . GLU B 1 221 ? 20.375 9.516 -13.438 1 93.44 221 GLU B N 1
ATOM 3593 C CA . GLU B 1 221 ? 21.297 9.289 -12.328 1 93.44 221 GLU B CA 1
ATOM 3594 C C . GLU B 1 221 ? 20.828 8.141 -11.438 1 93.44 221 GLU B C 1
ATOM 3596 O O . GLU B 1 221 ? 21.641 7.336 -10.977 1 93.44 221 GLU B O 1
ATOM 3601 N N . ILE B 1 222 ? 19.562 8.117 -11.242 1 93.75 222 ILE B N 1
ATOM 3602 C CA . ILE B 1 222 ? 18.969 7.039 -10.453 1 93.75 222 ILE B CA 1
ATOM 3603 C C . ILE B 1 222 ? 19.156 5.707 -11.18 1 93.75 222 ILE B C 1
ATOM 3605 O O . ILE B 1 222 ? 19.625 4.727 -10.586 1 93.75 222 ILE B O 1
ATOM 3609 N N . GLU B 1 223 ? 18.828 5.699 -12.43 1 91.38 223 GLU B N 1
ATOM 3610 C CA . GLU B 1 223 ? 18.938 4.484 -13.234 1 91.38 223 GLU B CA 1
ATOM 3611 C C . GLU B 1 223 ? 20.391 3.98 -13.258 1 91.38 223 GLU B C 1
ATOM 3613 O O . GLU B 1 223 ? 20.625 2.775 -13.172 1 91.38 223 GLU B O 1
ATOM 3618 N N . LYS B 1 224 ? 21.297 4.898 -13.391 1 90.81 224 LYS B N 1
ATOM 3619 C CA . LYS B 1 224 ? 22.703 4.539 -13.43 1 90.81 224 LYS B CA 1
ATOM 3620 C C . LYS B 1 224 ? 23.156 3.928 -12.102 1 90.81 224 LYS B C 1
ATOM 3622 O O . LYS B 1 224 ? 23.922 2.965 -12.086 1 90.81 224 LYS B O 1
ATOM 3627 N N . LYS B 1 225 ? 22.672 4.484 -11.055 1 92.19 225 LYS B N 1
ATOM 3628 C CA . LYS B 1 225 ? 23.078 4.047 -9.727 1 92.19 225 LYS B CA 1
ATOM 3629 C C . LYS B 1 225 ? 22.453 2.703 -9.367 1 92.19 225 LYS B C 1
ATOM 3631 O O . LYS B 1 225 ? 23.094 1.86 -8.734 1 92.19 225 LYS B O 1
ATOM 3636 N N . LEU B 1 226 ? 21.234 2.451 -9.656 1 89.5 226 LEU B N 1
ATOM 3637 C CA . LEU B 1 226 ? 20.5 1.277 -9.203 1 89.5 226 LEU B CA 1
ATOM 3638 C C . LEU B 1 226 ? 20.719 0.099 -10.141 1 89.5 226 LEU B C 1
ATOM 3640 O O . LEU B 1 226 ? 20.531 -1.057 -9.75 1 89.5 226 LEU B O 1
ATOM 3644 N N . GLY B 1 227 ? 20.859 0.24 -11.32 1 69.94 227 GLY B N 1
ATOM 3645 C CA . GLY B 1 227 ? 20.891 -0.962 -12.141 1 69.94 227 GLY B CA 1
ATOM 3646 C C . GLY B 1 227 ? 21.828 -0.855 -13.32 1 69.94 227 GLY B C 1
ATOM 3647 O O . GLY B 1 227 ? 22.078 0.242 -13.828 1 69.94 227 GLY B O 1
ATOM 3648 N N . LYS B 1 228 ? 22.719 -1.844 -13.578 1 60.22 228 LYS B N 1
ATOM 3649 C CA . LYS B 1 228 ? 23.312 -2.021 -14.906 1 60.22 228 LYS B CA 1
ATOM 3650 C C . LYS B 1 228 ? 22.234 -2.393 -15.93 1 60.22 228 LYS B C 1
ATOM 3652 O O . LYS B 1 228 ? 21.719 -3.51 -15.914 1 60.22 228 LYS B O 1
ATOM 3657 N N . GLY B 1 229 ? 21.578 -1.517 -16.766 1 55.91 229 GLY B N 1
ATOM 3658 C CA . GLY B 1 229 ? 20.641 -1.813 -17.844 1 55.91 229 GLY B CA 1
ATOM 3659 C C . GLY B 1 229 ? 19.188 -1.531 -17.484 1 55.91 229 GLY B C 1
ATOM 3660 O O . GLY B 1 229 ? 18.281 -1.907 -18.219 1 55.91 229 GLY B O 1
ATOM 3661 N N . TYR B 1 230 ? 18.969 -1.185 -16.156 1 58 230 TYR B N 1
ATOM 3662 C CA . TYR B 1 230 ? 17.594 -0.85 -15.781 1 58 230 TYR B CA 1
ATOM 3663 C C . TYR B 1 230 ? 17.172 0.462 -16.422 1 58 230 TYR B C 1
ATOM 3665 O O . TYR B 1 230 ? 17.906 1.453 -16.391 1 58 230 TYR B O 1
ATOM 3673 N N . GLU B 1 231 ? 16.328 0.298 -17.484 1 56.78 231 GLU B N 1
ATOM 3674 C CA . GLU B 1 231 ? 15.664 1.515 -17.953 1 56.78 231 GLU B CA 1
ATOM 3675 C C . GLU B 1 231 ? 14.312 1.708 -17.281 1 56.78 231 GLU B C 1
ATOM 3677 O O . GLU B 1 231 ? 13.469 0.805 -17.297 1 56.78 231 GLU B O 1
ATOM 3682 N N . ILE B 1 232 ? 14.281 2.531 -16.375 1 52.75 232 ILE B N 1
ATOM 3683 C CA . ILE B 1 232 ? 12.984 2.873 -15.82 1 52.75 232 ILE B CA 1
ATOM 3684 C C . ILE B 1 232 ? 12.031 3.287 -16.938 1 52.75 232 ILE B C 1
ATOM 3686 O O . ILE B 1 232 ? 12.266 4.289 -17.625 1 52.75 232 ILE B O 1
ATOM 3690 N N . LYS B 1 233 ? 11.406 2.264 -17.422 1 43.56 233 LYS B N 1
ATOM 3691 C CA . LYS B 1 233 ? 10.461 2.574 -18.5 1 43.56 233 LYS B CA 1
ATOM 3692 C C . LYS B 1 233 ? 9.227 3.291 -17.953 1 43.56 233 LYS B C 1
ATOM 3694 O O . LYS B 1 233 ? 8.82 3.057 -16.812 1 43.56 233 LYS B O 1
ATOM 3699 N N . GLY B 1 234 ? 8.492 4.148 -18 1 38.41 234 GLY B N 1
ATOM 3700 C CA . GLY B 1 234 ? 7.383 5.055 -17.75 1 38.41 234 GLY B CA 1
ATOM 3701 C C . GLY B 1 234 ? 7.727 6.164 -16.781 1 38.41 234 GLY B C 1
ATOM 3702 O O . GLY B 1 234 ? 8.695 6.059 -16.031 1 38.41 234 GLY B O 1
#

Radius of gyration: 22.12 Å; Cα contacts (8 Å, |Δi|>4): 1008; chains: 2; bounding box: 48×61×59 Å

Nearest PDB structures (foldseek):
  5ovq-assembly1_L  TM=8.191E-01  e=1.431E-28  Aquifex aeolicus VF5
  6q5v-assembly1_A  TM=9.224E-01  e=1.433E-25  Saccharolobus islandicus REY15A
  5b6n-assembly2_C  TM=8.918E-01  e=1.033E-21  Homo sapiens
  2v41-assembly4_H  TM=8.819E-01  e=9.518E-21  Arenicola marina
  6khx-assembly1_H  TM=8.570E-01  e=1.297E-17  Akkermansia muciniphila

Secondary structure (DSSP, 8-state):
------PPP-TTSBPPPEEEEETTEEEEETGGGTTSEEEEEE-S-TT-HHHHHHHHHHHHTHHHHHHTTEEEEEEESS-HHHHHHHHHHHHHH-EETTEES----S-EEE-TT-HHHHHTT-B-TTT-SSSB-EEEEEE-TTSBEEEEEEE-TTB---HHHHHHHHHHHHHHHHHT-BB-TT--TTS-EE----SS-TT---TT-EEEETTEEEE---HHHHHHHH-SS-----/------PPP-TTSBPPPEEEEETTEEEEETGGGTTSEEEEEE-S-SS-HHHHHHHHHHHHTHHHHHHTTEEEEEEESS-HHHHHHHHHHHHHH-EETTEES----S-EEE-TT-HHHHHTT-B-TTT-SSSB-EEEEEE-TTSBEEEEEEE-TTB---HHHHHHHHHHHHHHHHHT-BB-TT--TTS-EE----SS-TT---TT-EEEETTEEEE---HHHHHHHH-SS-----

Solvent-accessible surface area (backbone atoms only — not comparable to full-atom values): 24783 Å² total; per-residue (Å²): 134,82,80,71,70,73,63,58,74,50,42,47,29,70,52,82,70,50,74,44,48,30,71,77,43,78,45,47,41,54,69,77,43,63,78,25,29,34,41,42,34,36,34,43,48,78,79,31,43,41,46,50,43,38,52,51,50,51,28,71,41,43,66,61,37,46,34,57,47,29,46,57,37,39,32,30,42,46,48,50,68,52,49,53,53,40,52,50,44,40,28,76,56,37,60,55,94,88,43,54,62,46,65,70,84,54,41,37,34,37,26,65,83,37,57,65,40,46,53,57,51,25,51,25,66,50,71,27,84,80,29,26,28,34,30,39,36,38,27,40,35,85,34,29,24,52,33,39,36,38,35,38,84,52,46,38,55,53,64,68,56,56,48,49,51,52,52,48,53,50,46,27,69,74,67,64,39,30,33,29,43,57,57,50,89,46,40,57,30,30,56,74,79,72,70,87,63,74,83,67,65,58,89,73,57,49,64,55,48,100,56,29,42,31,30,78,45,56,40,66,60,51,28,62,70,60,15,89,82,39,68,80,71,132,133,83,78,73,71,74,62,56,73,49,43,49,29,71,52,82,69,51,73,45,47,29,71,76,44,77,45,46,41,53,69,78,43,62,79,26,30,34,42,43,34,36,32,43,46,77,80,30,44,41,45,47,43,38,52,52,49,50,30,73,40,42,66,62,37,46,34,57,46,29,46,56,37,38,32,30,40,46,49,49,68,54,52,53,52,41,52,49,46,42,28,76,57,36,60,54,96,88,44,54,62,46,66,68,83,55,41,38,34,37,26,64,85,37,58,65,40,45,55,58,51,25,52,25,66,50,70,26,84,80,28,26,29,33,29,37,35,39,26,39,36,85,35,28,25,50,34,40,38,39,36,38,84,51,46,38,56,53,65,67,55,55,48,48,51,51,53,48,55,51,46,29,70,74,68,64,39,30,33,30,42,57,57,49,89,48,41,58,29,29,56,73,78,74,72,88,60,75,83,66,65,59,91,72,56,49,65,54,48,99,58,29,43,31,29,78,44,55,38,67,59,50,29,61,72,60,15,90,83,40,67,80,75,127

Sequence (468 aa):
MDKNEQQMPRLGEPVPAFEAMTTQGKVSFPADYKGKWVILFSHPADFTPICTSEVLTFGARTAEFKALNCELIGLSVDSRNSHIAWLRTIREKIEYKGMKDIKVEFPIIDDVSMKVANLYGMIQPGESQTAAVRAVFFVDPKGVLRAMIYYPLALGRNFDEIKRVLVGLQAIDAFGVAMPADWRPGDEVIVPMKGEDMNDQPEGVKCYDWFFCTRPLPKEEIEKKLGKGYEIKGMDKNEQQMPRLGEPVPAFEAMTTQGKVSFPADYKGKWVILFSHPADFTPICTSEVLTFGARTAEFKALNCELIGLSVDSRNSHIAWLRTIREKIEYKGMKDIKVEFPIIDDVSMKVANLYGMIQPGESQTAAVRAVFFVDPKGVLRAMIYYPLALGRNFDEIKRVLVGLQAIDAFGVAMPADWRPGDEVIVPMKGEDMNDQPEGV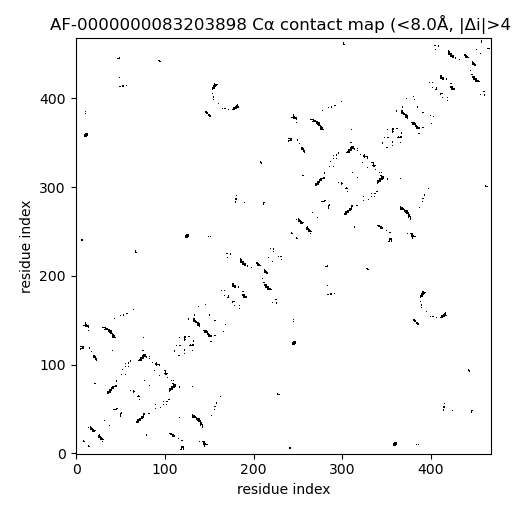KCYDWFFCTRPLPKEEIEKKLGKGYEIKG

pLDDT: mean 90.71, std 15.13, range [22.02, 98.94]